Protein AF-A0A670Z6Z6-F1 (afdb_monomer)

pLDDT: mean 81.92, std 23.36, range [24.39, 98.94]

InterPro domains:
  IPR001094 Flavodoxin-like [PR00369] (317-330)
  IPR001094 Flavodoxin-like [PR00369] (364-375)
  IPR004030 Nitric oxide synthase, N-terminal [PF02898] (1-270)
  IPR008254 Flavodoxin/nitric oxide synthase [PF00258] (318-383)
  IPR008254 Flavodoxin/nitric oxide synthase [PS50902] (316-432)
  IPR029039 Flavoprotein-like superfamily [G3DSA:3.40.50.360] (289-385)
  IPR029039 Flavoprotein-like superfamily [SSF52218] (313-381)
  IPR036119 Nitric oxide synthase, N-terminal domain superfamily [SSF56512] (1-271)
  IPR044940 Nitric oxide synthase, domain 2 superfamily [G3DSA:3.90.440.10] (1-107)
  IPR044944 Nitric oxide synthase, domain 3 superfamily [G3DSA:3.90.1230.10] (108-135)
  IPR044944 Nitric oxide synthase, domain 3 superfamily [G3DSA:3.90.1230.10] (136-212)
  IPR050607 Nitric Oxide Synthase (NOS) [PTHR43410] (1-381)

Mean predicted aligned error: 15.7 Å

Organism: Pseudonaja textilis (NCBI:txid8673)

Sequence (432 aa):
MFEHLCRHLEYATNGGNIRSTITVFPHRTDGKHDFRIWNNQLIQYAGYQMPDGTIVGDPANVVFTQLCIQLGWRAKYGCFDVLPLVLQADGQDPELFDLPPELVLEVSMEHPTYEWFKDLNLKWYALPAVSNMLLEVGGLEFTACPFNGWYMGTEIGVRDFCDARRYNILQEVGRRMGLETNKLSSLWKDKAVIEVNVAVLHSFQKQSITIMDHHSAAESFMKYMQNEYRIRGGCPADWVWLVPPISGSITPLFHQEMLNYIISPFYYYQVISRISYGTNLTIYSWIWIKENVPLCRAVFFASSLMRRAMAVRIKATVLYATETGKSETLARKLGDMFNCAFSTKVTCMGDYNLRDLDKETLLLVVTSTFGNGDAPSNGKVILLMHFNGFSGDQWLIISWQWTISRDNLLGDQWTSLYSWLVTMRRDGPAVC

Foldseek 3Di:
DVVVVLVVLCVQPVQQAGDKDKDFDDWDDPVQFAKAWLDQFQWAFAWDQDPVRDIAAWLVHHVVNVVQVLLPDDDPRHNGHTAWIFIDGGNDHTATHRDDVVSFAKFQWDFPPQRCPSVVRDMDTFKTKGFQWWWDAPNIIGRGMIITDTEALLCCLPVQCCPPNHVNCQLVQLVSVVHPSVDVVSVSSVVSSVRSSNRSVCRSVVSSHDYHYLQRVLVVVVVVQVVCCVPPNGDADDLVVSQRPPPRVVHPSNVDDHHHDDDPRDIGGDDNVVVVSDPPPDPVSSVVSVPCPVVSVVVVVVVVVVVVVQVPFAEEEEEEADDPCPQVVVSVVVQVVCVVGHNYHYYYQLPDDPVCVVVHPWYWYGFFADDPRHGHPSCNVVVVVVVPDDPDPFKDADFDDDDDDDDDDDDDDDDDGDTGTDITGDDDDDDD

Solvent-accessible surface area (backbone atoms only — not comparable to full-atom values): 24883 Å² total; per-residue (Å²): 112,68,70,62,50,53,52,47,40,49,60,22,37,47,91,31,58,51,37,69,47,71,51,78,50,67,57,51,76,85,78,60,47,38,31,36,39,68,39,63,33,71,66,46,47,27,12,42,80,43,97,88,73,48,71,46,27,28,56,80,26,28,72,60,33,52,49,42,42,69,74,64,48,82,82,83,89,46,65,74,37,73,45,58,44,40,40,24,56,65,42,45,82,66,46,83,41,78,70,61,69,92,58,59,57,66,41,66,37,36,36,97,82,44,76,72,45,42,78,68,70,46,64,46,70,56,60,51,27,48,18,42,39,26,41,37,52,95,90,45,42,19,48,19,40,33,34,33,48,59,41,45,35,55,55,50,23,42,48,46,35,42,29,82,68,33,55,40,45,47,67,61,51,16,51,77,70,71,42,60,78,88,42,76,93,70,44,30,65,63,56,30,45,50,54,43,32,51,14,45,49,48,25,32,55,76,69,59,28,54,69,38,53,63,60,62,51,34,55,51,48,53,56,49,45,56,47,33,36,73,75,72,72,52,57,68,35,56,60,86,75,66,36,50,98,63,70,33,81,83,29,69,50,58,80,53,88,65,54,69,64,88,64,86,65,40,80,39,85,58,80,61,56,73,71,76,66,48,97,68,83,47,78,66,59,64,59,57,54,70,74,45,59,66,54,57,54,50,52,49,52,50,50,53,51,49,50,57,55,55,73,72,35,58,51,30,38,35,35,21,16,42,83,83,51,60,24,46,56,50,36,51,54,50,35,61,62,42,47,77,73,28,45,54,45,72,43,51,41,68,80,54,65,75,85,51,58,86,73,56,70,32,52,40,49,27,44,41,56,45,92,97,64,42,68,15,83,43,24,39,73,66,55,60,57,62,77,76,69,75,95,63,100,62,63,59,81,57,83,69,86,78,82,87,86,80,94,75,91,88,81,98,75,92,78,86,72,73,60,64,52,51,54,45,59,80,84,79,85,89,79,132

Secondary structure (DSSP, 8-state):
-HHHHHHHHHHHHGGGS---EE-PPPPPSSSSS--EE-SSBSS-B-EEE-TTS-EEE-GGGHHHHHHHHHTT------TTPBPPEEEE-TTPPPEEEPPPGGG--EEE---SS-GGGGGG--EEES--EE-SEEEEETTEEES---EE--EEHHIIIIIIHHSTTTT-THHHHHHHTT--TT-GGG-HHHHHHHHHHHHHHHHHHHTT--EE-HHHHHHHHHHHHHHHHHHHS--B--HHHHS-SSSGGGSGGGGS--B----SSEEEE---HHHHT-S---HHHHHHHHHHHHHHHHHHHHHHHHHHHHHTSPEEEEEEE-SSSHHHHHHHHHHHHHTTTSEEEEEEGGG--GGGGGG-SEEEEEE--BTTTBPPGGGHHHHHHHHSS---TTEEE------------S----------B-EEE--SPPP-

Structure (mmCIF, N/CA/C/O backbone):
data_AF-A0A670Z6Z6-F1
#
_entry.id   AF-A0A670Z6Z6-F1
#
loop_
_atom_site.group_PDB
_atom_site.id
_atom_site.type_symbol
_atom_site.label_atom_id
_atom_site.label_alt_id
_atom_site.label_comp_id
_atom_site.label_asym_id
_atom_site.label_entity_id
_atom_site.label_seq_id
_atom_site.pdbx_PDB_ins_code
_atom_site.Cartn_x
_atom_site.Cartn_y
_atom_site.Cartn_z
_atom_site.occupancy
_atom_site.B_iso_or_equiv
_atom_site.auth_seq_id
_atom_site.auth_comp_id
_atom_site.auth_asym_id
_atom_site.auth_atom_id
_atom_site.pdbx_PDB_model_num
ATOM 1 N N . MET A 1 1 ? 3.214 4.318 -21.116 1.00 96.88 1 MET A N 1
ATOM 2 C CA . MET A 1 1 ? 3.313 3.871 -19.701 1.00 96.88 1 MET A CA 1
ATOM 3 C C . MET A 1 1 ? 1.959 3.507 -19.112 1.00 96.88 1 MET A C 1
ATOM 5 O O . MET A 1 1 ? 1.805 2.383 -18.653 1.00 96.88 1 MET A O 1
ATOM 9 N N . PHE A 1 2 ? 0.987 4.421 -19.147 1.00 97.88 2 PHE A N 1
ATOM 10 C CA . PHE A 1 2 ? -0.318 4.257 -18.505 1.00 97.88 2 PHE A CA 1
ATOM 11 C C . PHE A 1 2 ? -1.033 2.920 -18.802 1.00 97.88 2 PHE A C 1
ATOM 13 O O . PHE A 1 2 ? -1.452 2.223 -17.881 1.00 97.88 2 PHE A O 1
ATOM 20 N N . GLU A 1 3 ? -1.111 2.505 -20.068 1.00 96.81 3 GLU A N 1
ATOM 21 C CA . GLU A 1 3 ? -1.779 1.250 -20.453 1.00 96.81 3 GLU A CA 1
ATOM 22 C C . GLU A 1 3 ? -1.150 0.006 -19.805 1.00 96.81 3 GLU A C 1
ATOM 24 O O . GLU A 1 3 ? -1.861 -0.903 -19.369 1.00 96.81 3 GLU A O 1
ATOM 29 N N . HIS A 1 4 ? 0.182 -0.016 -19.682 1.00 98.50 4 HIS A N 1
ATOM 30 C CA . HIS A 1 4 ? 0.898 -1.092 -18.995 1.00 98.50 4 HIS A CA 1
ATOM 31 C C . HIS A 1 4 ? 0.588 -1.113 -17.497 1.00 98.50 4 HIS A C 1
ATOM 33 O O . HIS A 1 4 ? 0.505 -2.192 -16.916 1.00 98.50 4 HIS A O 1
ATOM 39 N N . LEU A 1 5 ? 0.375 0.054 -16.881 1.00 98.62 5 LEU A N 1
ATOM 40 C CA . LEU A 1 5 ? -0.027 0.156 -15.477 1.00 98.62 5 LEU A CA 1
ATOM 41 C C . LEU A 1 5 ? -1.467 -0.312 -15.273 1.00 98.62 5 LEU A C 1
ATOM 43 O O . LEU A 1 5 ? -1.725 -1.064 -14.344 1.00 98.62 5 LEU A O 1
ATOM 47 N N . CYS A 1 6 ? -2.389 0.014 -16.180 1.00 98.06 6 CYS A N 1
ATOM 48 C CA . CYS A 1 6 ? -3.737 -0.560 -16.140 1.00 98.06 6 CYS A CA 1
ATOM 49 C C . CYS A 1 6 ? -3.717 -2.086 -16.242 1.00 98.06 6 CYS A C 1
ATOM 51 O O . CYS A 1 6 ? -4.395 -2.765 -15.476 1.00 98.06 6 CYS A O 1
ATOM 53 N N . ARG A 1 7 ? -2.913 -2.636 -17.160 1.00 98.00 7 ARG A N 1
ATOM 54 C CA . ARG A 1 7 ? -2.744 -4.090 -17.285 1.00 98.00 7 ARG A CA 1
ATOM 55 C C . ARG A 1 7 ? -2.120 -4.700 -16.029 1.00 98.00 7 ARG A C 1
ATOM 57 O O . ARG A 1 7 ? -2.522 -5.791 -15.640 1.00 98.00 7 ARG A O 1
ATOM 64 N N . HIS A 1 8 ? -1.164 -4.009 -15.407 1.00 98.69 8 HIS A N 1
ATOM 65 C CA . HIS A 1 8 ? -0.586 -4.411 -14.126 1.00 98.69 8 HIS A CA 1
ATOM 66 C C . HIS A 1 8 ? -1.663 -4.481 -13.043 1.00 98.69 8 HIS A C 1
ATOM 68 O O . HIS A 1 8 ? -1.795 -5.520 -12.412 1.00 98.69 8 HIS A O 1
ATOM 74 N N . LEU A 1 9 ? -2.464 -3.425 -12.866 1.00 98.44 9 LEU A N 1
ATOM 75 C CA . LEU A 1 9 ? -3.527 -3.373 -11.857 1.00 98.44 9 LEU A CA 1
ATOM 76 C C . LEU A 1 9 ? -4.592 -4.450 -12.083 1.00 98.44 9 LEU A C 1
ATOM 78 O O . LEU A 1 9 ? -4.966 -5.146 -11.146 1.00 98.44 9 LEU A O 1
ATOM 82 N N . GLU A 1 10 ? -5.052 -4.634 -13.319 1.00 98.19 10 GLU A N 1
ATOM 83 C CA . GLU A 1 10 ? -6.032 -5.671 -13.663 1.00 98.19 10 GLU A CA 1
ATOM 84 C C . GLU A 1 10 ? -5.489 -7.079 -13.372 1.00 98.19 10 GLU A C 1
ATOM 86 O O . GLU A 1 10 ? -6.147 -7.900 -12.726 1.00 98.19 10 GLU A O 1
ATOM 91 N N . TYR A 1 11 ? -4.254 -7.350 -13.807 1.00 98.56 11 TYR A N 1
ATOM 92 C CA . TYR A 1 11 ? -3.601 -8.631 -13.575 1.00 98.56 11 TYR A CA 1
ATOM 93 C C . TYR A 1 11 ? -3.339 -8.866 -12.083 1.00 98.56 11 TYR A C 1
ATOM 95 O O . TYR A 1 11 ? -3.647 -9.940 -11.574 1.00 98.56 11 TYR A O 1
ATOM 103 N N . ALA A 1 12 ? -2.800 -7.888 -11.369 1.00 98.62 12 ALA A N 1
ATOM 104 C CA . ALA A 1 12 ? -2.432 -8.037 -9.971 1.00 98.62 12 ALA A CA 1
ATOM 105 C C . ALA A 1 12 ? -3.664 -8.151 -9.063 1.00 98.62 12 ALA A C 1
ATOM 107 O O . ALA A 1 12 ? -3.668 -8.988 -8.166 1.00 98.62 12 ALA A O 1
ATOM 108 N N . THR A 1 13 ? -4.727 -7.383 -9.329 1.00 98.38 13 THR A N 1
ATOM 109 C CA . THR A 1 13 ? -5.966 -7.402 -8.534 1.00 98.38 13 THR A CA 1
ATOM 110 C C . THR A 1 13 ? -6.728 -8.718 -8.678 1.00 98.38 13 THR A C 1
ATOM 112 O O . THR A 1 13 ? -7.215 -9.236 -7.680 1.00 98.38 13 THR A O 1
ATOM 115 N N . ASN A 1 14 ? -6.842 -9.273 -9.895 1.00 97.88 14 ASN A N 1
ATOM 116 C CA . ASN A 1 14 ? -7.373 -10.626 -10.145 1.00 97.88 14 ASN A CA 1
ATOM 117 C C . ASN A 1 14 ? -8.662 -10.972 -9.356 1.00 97.88 14 ASN A C 1
ATOM 119 O O . ASN A 1 14 ? -8.765 -12.023 -8.721 1.00 97.88 14 ASN A O 1
ATOM 123 N N . GLY A 1 15 ? -9.632 -10.051 -9.346 1.00 93.31 15 GLY A N 1
ATOM 124 C CA . GLY A 1 15 ? -10.909 -10.238 -8.646 1.00 93.31 15 GLY A CA 1
ATOM 125 C C . GLY A 1 15 ? -10.805 -10.379 -7.120 1.00 93.31 15 GLY A C 1
ATOM 126 O O . GLY A 1 15 ? -11.700 -10.959 -6.521 1.00 93.31 15 GLY A O 1
ATOM 127 N N . GLY A 1 16 ? -9.723 -9.898 -6.501 1.00 95.88 16 GLY A N 1
ATOM 128 C CA . GLY A 1 16 ? -9.458 -10.008 -5.062 1.00 95.88 16 GLY A CA 1
ATOM 129 C C . GLY A 1 16 ? -8.429 -11.081 -4.700 1.00 95.88 16 GLY A C 1
ATOM 130 O O . GLY A 1 16 ? -7.808 -10.986 -3.644 1.00 95.88 16 GLY A O 1
ATOM 131 N N . ASN A 1 17 ? -8.168 -12.049 -5.588 1.00 98.12 17 ASN A N 1
ATOM 132 C CA . ASN A 1 17 ? -7.113 -13.047 -5.400 1.00 98.12 17 ASN A CA 1
ATOM 133 C C . ASN A 1 17 ? -5.758 -12.493 -5.865 1.00 98.12 17 ASN A C 1
ATOM 135 O O . ASN A 1 17 ? -5.274 -12.824 -6.955 1.00 98.12 17 ASN A O 1
ATOM 139 N N . ILE A 1 18 ? -5.197 -11.603 -5.047 1.00 98.44 18 ILE A N 1
ATOM 140 C CA . ILE A 1 18 ? -4.059 -10.749 -5.391 1.00 98.44 18 ILE A CA 1
ATOM 141 C C . ILE A 1 18 ? -2.839 -11.560 -5.855 1.00 98.44 18 ILE A C 1
ATOM 143 O O . ILE A 1 18 ? -2.448 -12.545 -5.229 1.00 98.44 18 ILE A O 1
ATOM 147 N N . ARG A 1 19 ? -2.199 -11.105 -6.938 1.00 98.50 19 ARG A N 1
ATOM 148 C CA . ARG A 1 19 ? -0.977 -11.689 -7.511 1.00 98.50 19 ARG A CA 1
ATOM 149 C C . ARG A 1 19 ? 0.177 -10.701 -7.457 1.00 98.50 19 ARG A C 1
ATOM 151 O O . ARG A 1 19 ? 0.061 -9.596 -7.986 1.00 98.50 19 ARG A O 1
ATOM 158 N N . SER A 1 20 ? 1.308 -11.118 -6.894 1.00 98.69 20 SER A N 1
ATOM 159 C CA . SER A 1 20 ? 2.534 -10.319 -6.924 1.00 98.69 20 SER A CA 1
ATOM 160 C C . SER A 1 20 ? 3.031 -10.146 -8.358 1.00 98.69 20 SER A C 1
ATOM 162 O O . SER A 1 20 ? 3.185 -11.127 -9.090 1.00 98.69 20 SER A O 1
ATOM 164 N N . THR A 1 21 ? 3.258 -8.900 -8.766 1.00 98.69 21 THR A N 1
ATOM 165 C CA . THR A 1 21 ? 3.608 -8.530 -10.144 1.00 98.69 21 THR A CA 1
ATOM 166 C C . THR A 1 21 ? 4.595 -7.370 -10.131 1.00 98.69 21 THR A C 1
ATOM 168 O O . THR A 1 21 ? 4.569 -6.537 -9.232 1.00 98.69 21 THR A O 1
ATOM 171 N N . ILE A 1 22 ? 5.449 -7.287 -11.149 1.00 98.88 22 ILE A N 1
ATOM 172 C CA . ILE A 1 22 ? 6.290 -6.122 -11.433 1.00 98.88 22 ILE A CA 1
ATOM 173 C C . ILE A 1 22 ? 6.154 -5.744 -12.909 1.00 98.88 22 ILE A C 1
ATOM 175 O O . ILE A 1 22 ? 6.108 -6.618 -13.776 1.00 98.88 22 ILE A O 1
ATOM 179 N N . THR A 1 23 ? 6.096 -4.445 -13.199 1.00 98.88 23 THR A N 1
ATOM 180 C CA . THR A 1 23 ? 6.213 -3.906 -14.562 1.00 98.88 23 THR A CA 1
ATOM 181 C C . THR A 1 23 ? 7.505 -3.113 -14.655 1.00 98.88 23 THR A C 1
ATOM 183 O O . THR A 1 23 ? 7.644 -2.104 -13.977 1.00 98.88 23 THR A O 1
ATOM 186 N N . VAL A 1 24 ? 8.442 -3.544 -15.497 1.00 98.81 24 VAL A N 1
ATOM 187 C CA . VAL A 1 24 ? 9.745 -2.883 -15.666 1.00 98.81 24 VAL A CA 1
ATOM 188 C C . VAL A 1 24 ? 9.719 -2.025 -16.935 1.00 98.81 24 VAL A C 1
ATOM 190 O O . VAL A 1 24 ? 9.519 -2.553 -18.030 1.00 98.81 24 VAL A O 1
ATOM 193 N N . PHE A 1 25 ? 9.874 -0.706 -16.793 1.00 98.69 25 PHE A N 1
ATOM 194 C CA . PHE A 1 25 ? 10.015 0.236 -17.916 1.00 98.69 25 PHE A CA 1
ATOM 195 C C . PHE A 1 25 ? 11.481 0.322 -18.388 1.00 98.69 25 PHE A C 1
ATOM 197 O O . PHE A 1 25 ? 12.333 -0.310 -17.769 1.00 98.69 25 PHE A O 1
ATOM 204 N N . PRO A 1 26 ? 11.810 1.034 -19.488 1.00 98.50 26 PRO A N 1
ATOM 205 C CA . PRO A 1 26 ? 13.189 1.143 -19.968 1.00 98.50 26 PRO A CA 1
ATOM 206 C C . PRO A 1 26 ? 14.188 1.585 -18.886 1.00 98.50 26 PRO A C 1
ATOM 208 O O . PRO A 1 26 ? 13.865 2.402 -18.023 1.00 98.50 26 PRO A O 1
ATOM 211 N N . HIS A 1 27 ? 15.399 1.025 -18.942 1.00 97.88 27 HIS A N 1
ATOM 212 C CA . HIS A 1 27 ? 16.496 1.402 -18.052 1.00 97.88 27 HIS A CA 1
ATOM 213 C C . HIS A 1 27 ? 17.002 2.815 -18.366 1.00 97.88 27 HIS A C 1
ATOM 215 O O . HIS A 1 27 ? 16.872 3.304 -19.491 1.00 97.88 27 HIS A O 1
ATOM 221 N N . ARG A 1 28 ? 17.605 3.458 -17.369 1.00 97.75 28 ARG A N 1
ATOM 222 C CA . ARG A 1 28 ? 18.276 4.749 -17.494 1.00 97.75 28 ARG A CA 1
ATOM 223 C C . ARG A 1 28 ? 19.417 4.665 -18.501 1.00 97.75 28 ARG A C 1
ATOM 225 O O . ARG A 1 28 ? 20.210 3.728 -18.479 1.00 97.75 28 ARG A O 1
ATOM 232 N N . THR A 1 29 ? 19.532 5.702 -19.322 1.00 96.75 29 THR A N 1
ATOM 233 C CA . THR A 1 29 ? 20.622 5.881 -20.285 1.00 96.75 29 THR A CA 1
ATOM 234 C C . THR A 1 29 ? 21.599 6.960 -19.809 1.00 96.75 29 THR A C 1
ATOM 236 O O . THR A 1 29 ? 22.576 6.663 -19.132 1.00 96.75 29 THR A O 1
ATOM 239 N N . ASP A 1 30 ? 21.329 8.227 -20.106 1.00 93.94 30 ASP A N 1
ATOM 240 C CA . ASP A 1 30 ? 22.185 9.383 -19.802 1.00 93.94 30 ASP A CA 1
ATOM 241 C C . ASP A 1 30 ? 21.721 10.186 -18.570 1.00 93.94 30 ASP A C 1
ATOM 243 O O . ASP A 1 30 ? 22.226 11.277 -18.298 1.00 93.94 30 ASP A O 1
ATOM 247 N N . GLY A 1 31 ? 20.720 9.669 -17.849 1.00 90.12 31 GLY A N 1
ATOM 248 C CA . GLY A 1 31 ? 20.080 10.326 -16.707 1.00 90.12 31 GLY A CA 1
ATOM 249 C C . GLY A 1 31 ? 19.137 11.477 -17.072 1.00 90.12 31 GLY A C 1
ATOM 250 O O . GLY A 1 31 ? 18.564 12.089 -16.172 1.00 90.12 31 GLY A O 1
ATOM 251 N N . LYS A 1 32 ? 18.956 11.780 -18.364 1.00 90.25 32 LYS A N 1
ATOM 252 C CA . LYS A 1 32 ? 18.019 12.805 -18.851 1.00 90.25 32 LYS A CA 1
ATOM 253 C C . LYS A 1 32 ? 16.741 12.202 -19.410 1.00 90.25 32 LYS A C 1
ATOM 255 O O . LYS A 1 32 ? 15.717 12.861 -19.348 1.00 90.25 32 LYS A O 1
ATOM 260 N N . HIS A 1 33 ? 16.795 10.960 -19.885 1.00 94.31 33 HIS A N 1
ATOM 261 C CA . HIS A 1 33 ? 15.690 10.250 -20.539 1.00 94.31 33 HIS A CA 1
ATOM 262 C C . HIS A 1 33 ? 15.009 9.224 -19.614 1.00 94.31 33 HIS A C 1
ATOM 264 O O . HIS A 1 33 ? 14.585 8.148 -20.031 1.00 94.31 33 HIS A O 1
ATOM 270 N N . ASP A 1 34 ? 14.941 9.530 -18.317 1.00 95.94 34 ASP A N 1
ATOM 271 C CA . ASP A 1 34 ? 14.370 8.618 -17.328 1.00 95.94 34 ASP A CA 1
ATOM 272 C C . ASP A 1 34 ? 12.864 8.399 -17.549 1.00 95.94 34 ASP A C 1
ATOM 274 O O . ASP A 1 34 ? 12.099 9.331 -17.814 1.00 95.94 34 ASP A O 1
ATOM 278 N N . PHE A 1 35 ? 12.424 7.160 -17.326 1.00 97.69 35 PHE A N 1
ATOM 279 C CA . PHE A 1 35 ? 11.021 6.827 -17.104 1.00 97.69 35 PHE A CA 1
ATOM 280 C C . PHE A 1 35 ? 10.749 6.873 -15.600 1.00 97.69 35 PHE A C 1
ATOM 282 O O . PHE A 1 35 ? 11.435 6.208 -14.829 1.00 97.69 35 PHE A O 1
ATOM 289 N N . ARG A 1 36 ? 9.751 7.640 -15.150 1.00 97.12 36 ARG A N 1
ATOM 290 C CA . ARG A 1 36 ? 9.421 7.788 -13.721 1.00 97.12 36 ARG A CA 1
ATOM 291 C C . ARG A 1 36 ? 7.916 7.758 -13.495 1.00 97.12 36 ARG A C 1
ATOM 293 O O . ARG A 1 36 ? 7.140 8.327 -1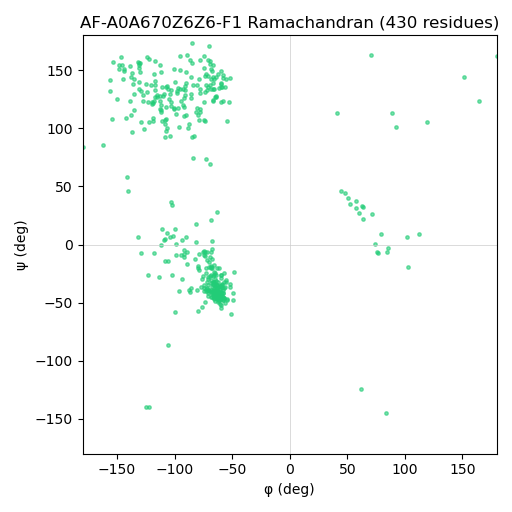4.257 1.00 97.12 36 ARG A O 1
ATOM 300 N N . ILE A 1 37 ? 7.515 7.155 -12.383 1.00 97.75 37 ILE A N 1
ATOM 301 C CA . ILE A 1 37 ? 6.178 7.315 -11.808 1.00 97.75 37 ILE A CA 1
ATOM 302 C C . ILE A 1 37 ? 6.365 8.180 -10.570 1.00 97.75 37 ILE A C 1
ATOM 304 O O . ILE A 1 37 ? 7.135 7.823 -9.681 1.00 97.75 37 ILE A O 1
ATOM 308 N N . TRP A 1 38 ? 5.744 9.357 -10.543 1.00 97.12 38 TRP A N 1
ATOM 309 C CA . TRP A 1 38 ? 5.976 10.307 -9.451 1.00 97.12 38 TRP A CA 1
ATOM 310 C C . TRP A 1 38 ? 5.180 9.950 -8.193 1.00 97.12 38 TRP A C 1
ATOM 312 O O . TRP A 1 38 ? 5.539 10.386 -7.101 1.00 97.12 38 TRP A O 1
ATOM 322 N N . ASN A 1 39 ? 4.116 9.158 -8.336 1.00 97.25 39 ASN A N 1
ATOM 323 C CA . ASN A 1 39 ? 3.363 8.605 -7.219 1.00 97.25 39 ASN A CA 1
ATOM 324 C C . ASN A 1 39 ? 4.242 7.655 -6.394 1.00 97.25 39 ASN A C 1
ATOM 326 O O . ASN A 1 39 ? 5.033 6.886 -6.948 1.00 97.25 39 ASN A O 1
ATOM 330 N N . ASN A 1 40 ? 4.049 7.648 -5.074 1.00 96.31 40 ASN A N 1
ATOM 331 C CA . ASN A 1 40 ? 4.741 6.705 -4.193 1.00 96.31 40 ASN A CA 1
ATOM 332 C C . ASN A 1 40 ? 4.188 5.281 -4.341 1.00 96.31 40 ASN A C 1
ATOM 334 O O . ASN A 1 40 ? 4.952 4.315 -4.328 1.00 96.31 40 ASN A O 1
ATOM 338 N N . GLN A 1 41 ? 2.872 5.168 -4.516 1.00 98.19 41 GLN A N 1
ATOM 339 C CA . GLN A 1 41 ? 2.189 3.925 -4.864 1.00 98.19 41 GLN A CA 1
ATOM 340 C C . GLN A 1 41 ? 1.247 4.165 -6.049 1.00 98.19 41 GLN A C 1
ATOM 342 O O . GLN A 1 41 ? 0.796 5.293 -6.258 1.00 98.19 41 GLN A O 1
ATOM 347 N N . LEU A 1 42 ? 0.914 3.117 -6.808 1.00 98.56 42 LEU A N 1
ATOM 348 C CA . LEU A 1 42 ? 0.001 3.239 -7.952 1.00 98.56 42 LEU A CA 1
ATOM 349 C C . LEU A 1 42 ? -1.408 3.672 -7.534 1.00 98.56 42 LEU A C 1
ATOM 351 O O . LEU A 1 42 ? -2.050 4.412 -8.270 1.00 98.56 42 LEU A O 1
ATOM 355 N N . ILE A 1 43 ? -1.880 3.226 -6.368 1.00 98.69 43 ILE A N 1
ATOM 356 C CA . ILE A 1 43 ? -3.169 3.625 -5.799 1.00 98.69 43 ILE A CA 1
ATOM 357 C C . ILE A 1 43 ? -2.887 4.281 -4.453 1.00 98.69 43 ILE A C 1
ATOM 359 O O . ILE A 1 43 ? -2.258 3.676 -3.593 1.00 98.69 43 ILE A O 1
ATOM 363 N N . GLN A 1 44 ? -3.321 5.530 -4.288 1.00 97.06 44 GLN A N 1
ATOM 364 C CA . GLN A 1 44 ? -3.243 6.280 -3.033 1.00 97.06 44 GLN A CA 1
ATOM 365 C C . GLN A 1 44 ? -4.428 7.235 -2.945 1.00 97.06 44 GLN A C 1
ATOM 367 O O . GLN A 1 44 ? -4.915 7.719 -3.971 1.00 97.06 44 GLN A O 1
ATOM 372 N N . TYR A 1 45 ? -4.860 7.541 -1.724 1.00 98.81 45 TYR A N 1
ATOM 373 C CA . TYR A 1 45 ? -5.872 8.565 -1.494 1.00 98.81 45 TYR A CA 1
ATOM 374 C C . TYR A 1 45 ? -5.254 9.955 -1.389 1.00 98.81 45 TYR A C 1
ATOM 376 O O . TYR A 1 45 ? -4.161 10.136 -0.852 1.00 98.81 45 TYR A O 1
ATOM 384 N N . ALA A 1 46 ? -5.965 10.945 -1.906 1.00 98.62 46 ALA A N 1
ATOM 385 C CA . ALA A 1 46 ? -5.594 12.343 -1.835 1.00 98.62 46 ALA A CA 1
ATOM 386 C C . ALA A 1 46 ? -5.706 12.891 -0.404 1.00 98.62 46 ALA A C 1
ATOM 388 O O . ALA A 1 46 ? -6.446 12.367 0.429 1.00 98.62 46 ALA A O 1
ATOM 389 N N . GLY A 1 47 ? -4.982 13.978 -0.146 1.00 98.38 47 GLY A N 1
ATOM 390 C CA . GLY A 1 47 ? -5.054 14.759 1.083 1.00 98.38 47 GLY A CA 1
ATOM 391 C C . GLY A 1 47 ? -5.233 16.236 0.769 1.00 98.38 47 GLY A C 1
ATOM 392 O O . GLY A 1 47 ? -4.507 16.793 -0.055 1.00 98.38 47 GLY A O 1
ATOM 393 N N . TYR A 1 48 ? -6.176 16.887 1.436 1.00 98.19 48 TYR A N 1
ATOM 394 C CA . TYR A 1 48 ? -6.546 18.274 1.186 1.00 98.19 48 TYR A CA 1
ATOM 395 C C . TYR A 1 48 ? -6.398 19.088 2.460 1.00 98.19 48 TYR A C 1
ATOM 397 O O . TYR A 1 48 ? -7.038 18.788 3.464 1.00 98.19 48 TYR A O 1
ATOM 405 N N . GLN A 1 49 ? -5.584 20.139 2.412 1.00 96.31 49 GLN A N 1
ATOM 406 C CA . GLN A 1 49 ? -5.594 21.157 3.453 1.00 96.31 49 GLN A CA 1
ATOM 407 C C . GLN A 1 49 ? -6.759 22.116 3.190 1.00 96.31 49 GLN A C 1
ATOM 409 O O . GLN A 1 49 ? -6.810 22.770 2.146 1.00 96.31 49 GLN A O 1
ATOM 414 N N . MET A 1 50 ? -7.699 22.172 4.125 1.00 95.19 50 MET A N 1
ATOM 415 C CA . MET A 1 50 ? -8.913 22.972 4.015 1.00 95.19 50 MET A CA 1
ATOM 416 C C . MET A 1 50 ? -8.681 24.412 4.503 1.00 95.19 50 MET A C 1
ATOM 418 O O . MET A 1 50 ? -7.748 24.662 5.274 1.00 95.19 50 MET A O 1
ATOM 422 N N . PRO A 1 51 ? -9.524 25.382 4.093 1.00 93.88 51 PRO A N 1
ATOM 423 C CA . PRO A 1 51 ? -9.378 26.781 4.506 1.00 93.88 51 PRO A CA 1
ATOM 424 C C . PRO A 1 51 ? -9.447 27.017 6.022 1.00 93.88 51 PRO A C 1
ATOM 426 O O . PRO A 1 51 ? -8.876 27.986 6.512 1.00 93.88 51 PRO A O 1
ATOM 429 N N . ASP A 1 52 ? -10.128 26.142 6.763 1.00 94.31 52 ASP A N 1
ATOM 430 C CA . ASP A 1 52 ? -10.245 26.190 8.227 1.00 94.31 52 ASP A CA 1
ATOM 431 C C . ASP A 1 52 ? -9.032 25.581 8.963 1.00 94.31 52 ASP A C 1
ATOM 433 O O . ASP A 1 52 ? -9.005 25.534 10.192 1.00 94.31 52 ASP A O 1
ATOM 437 N N . GLY A 1 53 ? -8.019 25.125 8.220 1.00 93.25 53 GLY A N 1
ATOM 438 C CA . GLY A 1 53 ? -6.811 24.497 8.752 1.00 93.25 53 GLY A CA 1
ATOM 439 C C . GLY A 1 53 ? -6.941 22.995 9.011 1.00 93.25 53 GLY A C 1
ATOM 440 O O . GLY A 1 53 ? -5.945 22.367 9.375 1.00 93.25 53 GLY A O 1
ATOM 441 N N . THR A 1 54 ? -8.120 22.402 8.805 1.00 94.75 54 THR A N 1
ATOM 442 C CA . THR A 1 54 ? -8.300 20.948 8.890 1.00 94.75 54 THR A CA 1
ATOM 443 C C . THR A 1 54 ? -7.711 20.240 7.669 1.00 94.75 54 THR A C 1
ATOM 445 O O . THR A 1 54 ? -7.440 20.852 6.632 1.00 94.75 54 THR A O 1
ATOM 448 N N . ILE A 1 55 ? -7.484 18.932 7.796 1.00 97.00 55 ILE A N 1
ATOM 449 C CA . ILE A 1 55 ? -7.058 18.081 6.684 1.00 97.00 55 ILE A CA 1
ATOM 450 C C . ILE A 1 55 ? -8.156 17.058 6.406 1.00 97.00 55 ILE A C 1
ATOM 452 O O . ILE A 1 55 ? -8.594 16.357 7.317 1.00 97.00 55 ILE A O 1
ATOM 456 N N . VAL A 1 56 ? -8.574 16.969 5.144 1.00 97.75 56 VAL A N 1
ATOM 457 C CA . VAL A 1 56 ? -9.515 15.961 4.638 1.00 97.75 56 VAL A CA 1
ATOM 458 C C . VAL A 1 56 ? -8.750 14.949 3.791 1.00 97.75 56 VAL A C 1
ATOM 460 O O . VAL A 1 56 ? -7.923 15.334 2.966 1.00 97.75 56 VAL A O 1
ATOM 463 N N . GLY A 1 57 ? -9.037 13.660 3.967 1.00 98.19 57 GLY A N 1
ATOM 464 C CA . GLY A 1 57 ? -8.329 12.578 3.278 1.00 98.19 57 GLY A CA 1
ATOM 465 C C . GLY A 1 57 ? -7.032 12.183 3.979 1.00 98.19 57 GLY A C 1
ATOM 466 O O . GLY A 1 57 ? -6.976 12.204 5.206 1.00 98.19 57 GLY A O 1
ATOM 467 N N . ASP A 1 58 ? -6.007 11.803 3.217 1.00 98.38 58 ASP A N 1
ATOM 468 C CA . ASP A 1 58 ? -4.735 11.307 3.752 1.00 98.38 58 ASP A CA 1
ATOM 469 C C . ASP A 1 58 ? -3.700 12.440 3.940 1.00 98.38 58 ASP A C 1
ATOM 471 O O . ASP A 1 58 ? -3.150 12.942 2.949 1.00 98.38 58 ASP A O 1
ATOM 475 N N . PRO A 1 59 ? -3.348 12.828 5.184 1.00 97.75 59 PRO A N 1
ATOM 476 C CA . PRO A 1 59 ? -2.386 13.902 5.430 1.00 97.75 59 PRO A CA 1
ATOM 477 C C . PRO A 1 59 ? -0.995 13.659 4.836 1.00 97.75 59 PRO A C 1
ATOM 479 O O . PRO A 1 59 ? -0.301 14.626 4.510 1.00 97.75 59 PRO A O 1
ATOM 482 N N . ALA A 1 60 ? -0.583 12.401 4.645 1.00 96.00 60 ALA A N 1
ATOM 483 C CA . ALA A 1 60 ? 0.713 12.092 4.038 1.00 96.00 60 ALA A CA 1
ATOM 484 C C . ALA A 1 60 ? 0.806 12.561 2.579 1.00 96.00 60 ALA A C 1
ATOM 486 O O . ALA A 1 60 ? 1.901 12.839 2.086 1.00 96.00 60 ALA A O 1
ATOM 487 N N . ASN A 1 61 ? -0.335 12.701 1.901 1.00 97.44 61 ASN A N 1
ATOM 488 C CA . ASN A 1 61 ? -0.392 12.988 0.474 1.00 97.44 61 ASN A CA 1
ATOM 489 C C . ASN A 1 61 ? -0.748 14.444 0.161 1.00 97.44 61 ASN A C 1
ATOM 491 O O . ASN A 1 61 ? -0.879 14.775 -1.015 1.00 97.44 61 ASN A O 1
ATOM 495 N N . VAL A 1 62 ? -0.852 15.341 1.150 1.00 97.06 62 VAL A N 1
ATOM 496 C CA . VAL A 1 62 ? -1.224 16.758 0.934 1.00 97.06 62 VAL A CA 1
ATOM 497 C C . VAL A 1 62 ? -0.319 17.444 -0.091 1.00 97.06 62 VAL A C 1
ATOM 499 O O . VAL A 1 62 ? -0.796 18.057 -1.045 1.00 97.06 62 VAL A O 1
ATOM 502 N N . VAL A 1 63 ? 1.001 17.287 0.050 1.00 94.69 63 VAL A N 1
ATOM 503 C CA . VAL A 1 63 ? 1.976 17.924 -0.851 1.00 94.69 63 VAL A CA 1
ATOM 504 C C . VAL A 1 63 ? 1.844 17.401 -2.284 1.00 94.69 63 VAL A C 1
ATOM 506 O O . VAL A 1 63 ? 1.885 18.181 -3.237 1.00 94.69 63 VAL A O 1
ATOM 509 N N . PHE A 1 64 ? 1.672 16.088 -2.449 1.00 96.12 64 PHE A N 1
ATOM 510 C CA . PHE A 1 64 ? 1.543 15.464 -3.766 1.00 96.12 64 PHE A CA 1
ATOM 511 C C . PHE A 1 64 ? 0.173 15.736 -4.404 1.00 96.12 64 PHE A C 1
ATOM 513 O O . PHE A 1 64 ? 0.075 15.980 -5.604 1.00 96.12 64 PHE A O 1
ATOM 520 N N . THR A 1 65 ? -0.882 15.796 -3.597 1.00 97.69 65 THR A N 1
ATOM 521 C CA . THR A 1 65 ? -2.229 16.175 -4.033 1.00 97.69 65 THR A CA 1
ATOM 522 C C . THR A 1 65 ? -2.235 17.601 -4.570 1.00 97.69 65 THR A C 1
ATOM 524 O O . THR A 1 65 ? -2.751 17.850 -5.659 1.00 97.69 65 THR A O 1
ATOM 527 N N . GLN A 1 66 ? -1.594 18.534 -3.862 1.00 94.56 66 GLN A N 1
ATOM 528 C CA . GLN A 1 66 ? -1.469 19.917 -4.316 1.00 94.56 66 GLN A CA 1
ATOM 529 C C . GLN A 1 66 ? -0.703 20.023 -5.641 1.00 94.56 66 GLN A C 1
ATOM 531 O O . GLN A 1 66 ? -1.065 20.839 -6.489 1.00 94.56 66 GLN A O 1
ATOM 536 N N . LEU A 1 67 ? 0.321 19.186 -5.838 1.00 93.00 67 LEU A N 1
ATOM 537 C CA . LEU A 1 67 ? 1.028 19.075 -7.114 1.00 93.00 67 LEU A CA 1
ATOM 538 C C . LEU A 1 67 ? 0.103 18.567 -8.230 1.00 93.00 67 LEU A C 1
ATOM 540 O O . LEU A 1 67 ? 0.107 19.138 -9.314 1.00 93.00 67 LEU A O 1
ATOM 544 N N . CYS A 1 68 ? -0.720 17.549 -7.974 1.00 95.81 68 CYS A N 1
ATOM 545 C CA . CYS A 1 68 ? -1.689 17.063 -8.959 1.00 95.81 68 CYS A CA 1
ATOM 546 C C . CYS A 1 68 ? -2.688 18.164 -9.348 1.00 95.81 68 CYS A C 1
ATOM 548 O O . CYS A 1 68 ? -2.942 18.369 -10.532 1.00 95.81 68 CYS A O 1
ATOM 550 N N . ILE A 1 69 ? -3.214 18.912 -8.368 1.00 93.50 69 ILE A N 1
ATOM 551 C CA . ILE A 1 69 ? -4.131 20.044 -8.605 1.00 93.50 69 ILE A CA 1
ATOM 552 C C . ILE A 1 69 ? -3.455 21.121 -9.456 1.00 93.50 69 ILE A C 1
ATOM 554 O O . ILE A 1 69 ? -4.048 21.642 -10.398 1.00 93.50 69 ILE A O 1
ATOM 558 N N . GLN A 1 70 ? -2.199 21.433 -9.141 1.00 89.62 70 GLN A N 1
ATOM 559 C CA . GLN A 1 70 ? -1.366 22.344 -9.918 1.00 89.62 70 GLN A CA 1
ATOM 560 C C . GLN A 1 70 ? -1.221 21.863 -11.370 1.00 89.62 70 GLN A C 1
ATOM 562 O O . GLN A 1 70 ? -1.522 22.608 -12.294 1.00 89.62 70 GLN A O 1
ATOM 567 N N . LEU A 1 71 ? -0.909 20.590 -11.588 1.00 86.88 71 LEU A N 1
ATOM 568 C CA . LEU A 1 71 ? -0.839 19.995 -12.925 1.00 86.88 71 LEU A CA 1
ATOM 569 C C . LEU A 1 71 ? -2.206 19.901 -13.641 1.00 86.88 71 LEU A C 1
ATOM 571 O O . LEU A 1 71 ? -2.273 19.401 -14.755 1.00 86.88 71 LEU A O 1
ATOM 575 N N . GLY A 1 72 ? -3.300 20.392 -13.052 1.00 89.44 72 GLY A N 1
ATOM 576 C CA . GLY A 1 72 ? -4.613 20.473 -13.696 1.00 89.44 72 GLY A CA 1
ATOM 577 C C . GLY A 1 72 ? -5.596 19.380 -13.280 1.00 89.44 72 GLY A C 1
ATOM 578 O O . GLY A 1 72 ? -6.698 19.314 -13.831 1.00 89.44 72 GLY A O 1
ATOM 579 N N . TRP A 1 73 ? -5.252 18.543 -12.298 1.00 95.94 73 TRP A N 1
ATOM 580 C CA . TRP A 1 73 ? -6.196 17.579 -11.741 1.00 95.94 73 TRP A CA 1
ATOM 581 C C . TRP A 1 73 ? -7.341 18.283 -11.005 1.00 95.94 73 TRP A C 1
ATOM 583 O O . TRP A 1 73 ? -7.135 19.181 -10.185 1.00 95.94 73 TRP A O 1
ATOM 593 N N . ARG A 1 74 ? -8.576 17.844 -11.258 1.00 95.56 74 ARG A N 1
ATOM 594 C CA . ARG A 1 74 ? -9.762 18.384 -10.590 1.00 95.56 74 ARG A CA 1
ATOM 595 C C . ARG A 1 74 ? -10.027 17.621 -9.293 1.00 95.56 74 ARG A C 1
ATOM 597 O O . ARG A 1 74 ? -10.633 16.553 -9.318 1.00 95.56 74 ARG A O 1
ATOM 604 N N . ALA A 1 75 ? -9.616 18.208 -8.171 1.00 94.75 75 ALA A N 1
ATOM 605 C CA . ALA A 1 75 ? -9.908 17.689 -6.837 1.00 94.75 75 ALA A CA 1
ATOM 606 C C . ALA A 1 75 ? -11.420 17.554 -6.581 1.00 94.75 75 ALA A C 1
ATOM 608 O O . ALA A 1 75 ? -12.209 18.398 -7.020 1.00 94.75 75 ALA A O 1
ATOM 609 N N . LYS A 1 76 ? -11.809 16.501 -5.849 1.00 95.31 76 LYS A N 1
ATOM 610 C CA . LYS A 1 76 ? -13.204 16.256 -5.441 1.00 95.31 76 LYS A CA 1
ATOM 611 C C . LYS A 1 76 ? -13.440 16.556 -3.955 1.00 95.31 76 LYS A C 1
ATOM 613 O O . LYS A 1 76 ? -14.591 16.745 -3.576 1.00 95.31 76 LYS A O 1
ATOM 618 N N . TYR A 1 77 ? -12.369 16.698 -3.166 1.00 97.12 77 TYR A N 1
ATOM 619 C CA . TYR A 1 77 ? -12.395 17.059 -1.743 1.00 97.12 77 TYR A CA 1
ATOM 620 C C . TYR A 1 77 ? -13.105 16.024 -0.848 1.00 97.12 77 TYR A C 1
ATOM 622 O O . TYR A 1 77 ? -13.715 16.376 0.160 1.00 97.12 77 TYR A O 1
ATOM 630 N N . GLY A 1 78 ? -13.032 14.743 -1.212 1.00 97.38 78 GLY A N 1
ATOM 631 C CA . GLY A 1 78 ? -13.507 13.607 -0.424 1.00 97.38 78 GLY A CA 1
ATOM 632 C C . GLY A 1 78 ? -12.408 12.946 0.419 1.00 97.38 78 GLY A C 1
ATOM 633 O O . GLY A 1 78 ? -11.216 13.095 0.161 1.00 97.38 78 GLY A O 1
ATOM 634 N N . CYS A 1 79 ? -12.806 12.156 1.423 1.00 97.31 79 CYS A N 1
ATOM 635 C CA . CYS A 1 79 ? -11.871 11.469 2.332 1.00 97.31 79 CYS A CA 1
ATOM 636 C C . CYS A 1 79 ? -11.073 10.321 1.684 1.00 97.31 79 CYS A C 1
ATOM 638 O O . CYS A 1 79 ? -10.062 9.881 2.227 1.00 97.31 79 CYS A O 1
ATOM 640 N N . PHE A 1 80 ? -11.550 9.803 0.553 1.00 98.50 80 PHE A N 1
ATOM 641 C CA . PHE A 1 80 ? -10.986 8.634 -0.123 1.00 98.50 80 PHE A CA 1
ATOM 642 C C . PHE A 1 80 ? -10.995 8.838 -1.642 1.00 98.50 80 PHE A C 1
ATOM 644 O O . PHE A 1 80 ? -11.444 7.984 -2.410 1.00 98.50 80 PHE A O 1
ATOM 651 N N . ASP A 1 81 ? -10.551 10.017 -2.077 1.00 98.56 81 ASP A N 1
ATOM 652 C CA . ASP A 1 81 ? -10.378 10.323 -3.494 1.00 98.56 81 ASP A CA 1
ATOM 653 C C . ASP A 1 81 ? -9.092 9.678 -4.007 1.00 98.56 81 ASP A C 1
ATOM 655 O O . ASP A 1 81 ? -8.003 10.034 -3.568 1.00 98.56 81 ASP A O 1
ATOM 659 N N . VAL A 1 82 ? -9.203 8.741 -4.947 1.00 98.62 82 VAL A N 1
ATOM 660 C CA . VAL A 1 82 ? -8.034 8.129 -5.594 1.00 98.62 82 VAL A CA 1
ATOM 661 C C . VAL A 1 82 ? -7.286 9.186 -6.409 1.00 98.62 82 VAL A C 1
ATOM 663 O O . VAL A 1 82 ? -7.884 9.870 -7.246 1.00 98.62 82 VAL A O 1
ATOM 666 N N . LEU A 1 83 ? -5.984 9.317 -6.155 1.00 98.50 83 LEU A N 1
ATOM 667 C CA . LEU A 1 83 ? -5.092 10.217 -6.884 1.00 98.50 83 LEU A CA 1
ATOM 668 C C . LEU A 1 83 ? -4.899 9.770 -8.344 1.00 98.50 83 LEU A C 1
ATOM 670 O O . LEU A 1 83 ? -4.905 8.570 -8.627 1.00 98.50 83 LEU A O 1
ATOM 674 N N . PRO A 1 84 ? -4.670 10.711 -9.279 1.00 98.19 84 PRO A N 1
ATOM 675 C CA . PRO A 1 84 ? -4.264 10.374 -10.635 1.00 98.19 84 PRO A CA 1
ATOM 676 C C . PRO A 1 84 ? -2.819 9.860 -10.633 1.00 98.19 84 PRO A C 1
ATOM 678 O O . PRO A 1 84 ? -2.021 10.171 -9.743 1.00 98.19 84 PRO A O 1
ATOM 681 N N . LEU A 1 85 ? -2.451 9.118 -11.671 1.00 98.25 85 LEU A N 1
ATOM 682 C CA . LEU A 1 85 ? -1.058 8.805 -11.956 1.00 98.25 85 LEU A CA 1
ATOM 683 C C . LEU A 1 85 ? -0.373 10.012 -12.604 1.00 98.25 85 LEU A C 1
ATOM 685 O O . LEU A 1 85 ? -0.902 10.593 -13.548 1.00 98.25 85 LEU A O 1
ATOM 689 N N . VAL A 1 86 ? 0.819 10.349 -12.119 1.00 97.62 86 VAL A N 1
ATOM 690 C CA . VAL A 1 86 ? 1.714 11.367 -12.681 1.00 97.62 86 VAL A CA 1
ATOM 691 C C . VAL A 1 86 ? 2.895 10.631 -13.312 1.00 97.62 86 VAL A C 1
ATOM 693 O O . VAL A 1 86 ? 3.754 10.087 -12.607 1.00 97.62 86 VAL A O 1
ATOM 696 N N . LEU A 1 87 ? 2.897 10.548 -14.642 1.00 96.75 87 LEU A N 1
ATOM 697 C CA . LEU A 1 87 ? 3.799 9.684 -15.405 1.00 96.75 87 LEU A CA 1
ATOM 698 C C . LEU A 1 87 ? 4.753 10.511 -16.257 1.00 96.75 87 LEU A C 1
ATOM 700 O O . LEU A 1 87 ? 4.314 11.324 -17.061 1.00 96.75 87 LEU A O 1
ATOM 704 N N . GLN A 1 88 ? 6.046 10.245 -16.120 1.00 95.38 88 GLN A N 1
ATOM 705 C CA . GLN A 1 88 ? 7.108 10.839 -16.922 1.00 95.38 88 GLN A CA 1
ATOM 706 C C . GLN A 1 88 ? 7.736 9.751 -17.792 1.00 95.38 88 GLN A C 1
ATOM 708 O O . GLN A 1 88 ? 8.213 8.738 -17.276 1.00 95.38 88 GLN A O 1
ATOM 713 N N . ALA A 1 89 ? 7.741 9.969 -19.104 1.00 95.25 89 ALA A N 1
ATOM 714 C CA . ALA A 1 89 ? 8.341 9.072 -20.082 1.00 95.25 89 ALA A CA 1
ATOM 715 C C . ALA A 1 89 ? 9.492 9.781 -20.794 1.00 95.25 89 ALA A C 1
ATOM 717 O O . ALA A 1 89 ? 9.345 10.939 -21.175 1.00 95.25 89 ALA A O 1
ATOM 718 N N . ASP A 1 90 ? 10.607 9.075 -20.989 1.00 94.06 90 ASP A N 1
ATOM 719 C CA . ASP A 1 90 ? 11.737 9.547 -21.800 1.00 94.06 90 ASP A CA 1
ATOM 720 C C . ASP A 1 90 ? 12.223 10.962 -21.423 1.00 94.06 90 ASP A C 1
ATOM 722 O O . ASP A 1 90 ? 12.500 11.805 -22.276 1.00 94.06 90 ASP A O 1
ATOM 726 N N . GLY A 1 91 ? 12.257 11.261 -20.119 1.00 88.81 91 GLY A N 1
ATOM 727 C CA . GLY A 1 91 ? 12.724 12.555 -19.620 1.00 88.81 91 GLY A CA 1
ATOM 728 C C . GLY A 1 91 ? 11.773 13.739 -19.778 1.00 88.81 91 GLY A C 1
ATOM 729 O O . GLY A 1 91 ? 12.075 14.800 -19.239 1.00 88.81 91 GLY A O 1
ATOM 730 N N . GLN A 1 92 ? 10.643 13.574 -20.466 1.00 91.00 92 GLN A N 1
ATOM 731 C CA . GLN A 1 92 ? 9.702 14.658 -20.763 1.00 91.00 92 GLN A CA 1
ATOM 732 C C . GLN A 1 92 ? 8.953 15.159 -19.516 1.00 91.00 92 GLN A C 1
ATOM 734 O O . GLN A 1 92 ? 8.994 14.538 -18.449 1.00 91.00 92 GLN A O 1
ATOM 739 N N . ASP A 1 93 ? 8.226 16.270 -19.668 1.00 88.31 93 ASP A N 1
ATOM 740 C CA . ASP A 1 93 ? 7.302 16.756 -18.640 1.00 88.31 93 ASP A CA 1
ATOM 741 C C . ASP A 1 93 ? 6.285 15.653 -18.276 1.00 88.31 93 ASP A C 1
ATOM 743 O O . ASP A 1 93 ? 5.846 14.896 -19.148 1.00 88.31 93 ASP A O 1
ATOM 747 N N . PRO A 1 94 ? 5.899 15.523 -16.994 1.00 92.31 94 PRO A N 1
ATOM 748 C CA . PRO A 1 94 ? 4.964 14.490 -16.583 1.00 92.31 94 PRO A CA 1
ATOM 749 C C . PRO A 1 94 ? 3.532 14.794 -17.038 1.00 92.31 94 PRO A C 1
ATOM 751 O O . PRO A 1 94 ? 3.068 15.934 -16.991 1.00 92.31 94 PRO A O 1
ATOM 754 N N . GLU A 1 95 ? 2.786 13.742 -17.350 1.00 91.19 95 GLU A N 1
ATOM 755 C CA . GLU A 1 95 ? 1.369 13.812 -17.703 1.00 91.19 95 GLU A CA 1
ATOM 756 C C . GLU A 1 95 ? 0.480 13.158 -16.633 1.00 91.19 95 GLU A C 1
ATOM 758 O O . GLU A 1 95 ? 0.875 12.197 -15.963 1.00 91.19 95 GLU A O 1
ATOM 763 N N . LEU A 1 96 ? -0.738 13.691 -16.478 1.00 93.94 96 LEU A N 1
ATOM 764 C CA . LEU A 1 96 ? -1.750 13.202 -15.541 1.00 93.94 96 LEU A CA 1
ATOM 765 C C . LEU A 1 96 ? -2.690 12.188 -16.192 1.00 93.94 96 LEU A C 1
ATOM 767 O O . LEU A 1 96 ? -3.280 12.449 -17.241 1.00 93.94 96 LEU A O 1
ATOM 771 N N . PHE A 1 97 ? -2.934 11.085 -15.490 1.00 96.12 97 PHE A N 1
ATOM 772 C CA . PHE A 1 97 ? -3.855 10.042 -15.919 1.00 96.12 97 PHE A CA 1
ATOM 773 C C . PHE A 1 97 ? -4.747 9.581 -14.766 1.00 96.12 97 PHE A C 1
ATOM 775 O O . PHE A 1 97 ? -4.267 8.997 -13.796 1.00 96.12 97 PHE A O 1
ATOM 782 N N . ASP A 1 98 ? -6.057 9.807 -14.877 1.00 94.56 98 ASP A N 1
ATOM 783 C CA . ASP A 1 98 ? -7.021 9.247 -13.927 1.00 94.56 98 ASP A CA 1
ATOM 784 C C . ASP A 1 98 ? -7.062 7.715 -14.068 1.00 94.56 98 ASP A C 1
ATOM 786 O O . ASP A 1 98 ? -7.143 7.177 -15.176 1.00 94.56 98 ASP A O 1
ATOM 790 N N . LEU A 1 99 ? -7.030 7.002 -12.940 1.00 93.31 99 LEU A N 1
ATOM 791 C CA . LEU A 1 99 ? -7.241 5.557 -12.936 1.00 93.31 99 LEU A CA 1
ATOM 792 C C . LEU A 1 99 ? -8.720 5.231 -13.210 1.00 93.31 99 LEU A C 1
ATOM 794 O O . LEU A 1 99 ? -9.595 5.823 -12.571 1.00 93.31 99 LEU A O 1
ATOM 798 N N . PRO A 1 100 ? -9.022 4.277 -14.114 1.00 94.75 100 PRO A N 1
ATOM 799 C CA . PRO A 1 100 ? -10.370 3.766 -14.298 1.00 94.75 100 PRO A CA 1
ATOM 800 C C . PRO A 1 100 ? -10.889 3.191 -12.970 1.00 94.75 100 PRO A C 1
ATOM 802 O O . PRO A 1 100 ? -10.221 2.318 -12.404 1.00 94.75 100 PRO A O 1
ATOM 805 N N . PRO A 1 101 ? -12.039 3.658 -12.447 1.00 93.31 101 PRO A N 1
ATOM 806 C CA . PRO A 1 101 ? -12.556 3.212 -11.153 1.00 93.31 101 PRO A CA 1
ATOM 807 C C . PRO A 1 101 ? -12.731 1.693 -11.053 1.00 93.31 101 PRO A C 1
ATOM 809 O O . PRO A 1 101 ? -12.528 1.120 -9.990 1.00 93.31 101 PRO A O 1
ATOM 812 N N . GLU A 1 102 ? -13.048 1.026 -12.162 1.00 94.06 102 GLU A N 1
ATOM 813 C CA . GLU A 1 102 ? -13.205 -0.428 -12.242 1.00 94.06 102 GLU A CA 1
ATOM 814 C C . GLU A 1 102 ? -11.911 -1.222 -11.995 1.00 94.06 102 GLU A C 1
ATOM 816 O O . GLU A 1 102 ? -11.975 -2.419 -11.722 1.00 94.06 102 GLU A O 1
ATOM 821 N N . LEU A 1 103 ? -10.743 -0.578 -12.087 1.00 96.12 103 LEU A N 1
ATOM 822 C CA . LEU A 1 103 ? -9.446 -1.197 -11.790 1.00 96.12 103 LEU A CA 1
ATOM 823 C C . LEU A 1 103 ? -9.017 -1.002 -10.333 1.00 96.12 103 LEU A C 1
ATOM 825 O O . LEU A 1 103 ? -8.018 -1.587 -9.911 1.00 96.12 103 LEU A O 1
ATOM 829 N N . VAL A 1 104 ? -9.747 -0.187 -9.570 1.00 98.12 104 VAL A N 1
ATOM 830 C CA . VAL A 1 104 ? -9.455 0.108 -8.168 1.00 98.12 104 VAL A CA 1
ATOM 831 C C . VAL A 1 104 ? -10.438 -0.660 -7.292 1.00 98.12 104 VAL A C 1
ATOM 833 O O . VAL A 1 104 ? -11.539 -0.200 -7.003 1.00 98.12 104 VAL A O 1
ATOM 836 N N . LEU A 1 105 ? -10.030 -1.855 -6.867 1.00 98.50 105 LEU A N 1
ATOM 837 C CA . LEU A 1 105 ? -10.784 -2.627 -5.887 1.00 98.50 105 LEU A CA 1
ATOM 838 C C . LEU A 1 105 ? -10.599 -2.006 -4.498 1.00 98.50 105 LEU A C 1
ATOM 840 O O . LEU A 1 105 ? -9.471 -1.890 -4.019 1.00 98.50 105 LEU A O 1
ATOM 844 N N . GLU A 1 106 ? -11.699 -1.631 -3.851 1.00 98.75 106 GLU A N 1
ATOM 845 C CA . GLU A 1 106 ? -11.722 -1.086 -2.492 1.00 98.75 106 GLU A CA 1
ATOM 846 C C . GLU A 1 106 ? -12.524 -1.991 -1.555 1.00 98.75 106 GLU A C 1
ATOM 848 O O . GLU A 1 106 ? -13.519 -2.593 -1.954 1.00 98.75 106 GLU A O 1
ATOM 853 N N . VAL A 1 107 ? -12.103 -2.041 -0.295 1.00 98.81 107 VAL A N 1
ATOM 854 C CA . VAL A 1 107 ? -12.716 -2.820 0.779 1.00 98.81 107 VAL A CA 1
ATOM 855 C C . VAL A 1 107 ? -13.339 -1.856 1.776 1.00 98.81 107 VAL A C 1
ATOM 857 O O . VAL A 1 107 ? -12.626 -1.099 2.436 1.00 98.81 107 VAL A O 1
ATOM 860 N N . SER A 1 108 ? -14.666 -1.871 1.899 1.00 98.69 108 SER A N 1
ATOM 861 C CA . SER A 1 108 ? -15.367 -1.177 2.988 1.00 98.69 108 SER A CA 1
ATOM 862 C C . SER A 1 108 ? -15.133 -1.888 4.318 1.00 98.69 108 SER A C 1
ATOM 864 O O . SER A 1 108 ? -15.206 -3.116 4.378 1.00 98.69 108 SER A O 1
ATOM 866 N N . MET A 1 109 ? -14.856 -1.121 5.371 1.00 98.81 109 MET A N 1
ATOM 867 C CA . MET A 1 109 ? -14.471 -1.666 6.669 1.00 98.81 109 MET A CA 1
ATOM 868 C C . MET A 1 109 ? -15.680 -1.894 7.576 1.00 98.81 109 MET A C 1
ATOM 870 O O . MET A 1 109 ? -16.465 -0.985 7.844 1.00 98.81 109 MET A O 1
ATOM 874 N N . GLU A 1 110 ? -15.778 -3.102 8.113 1.00 98.69 110 GLU A N 1
ATOM 875 C CA . GLU A 1 110 ? -16.784 -3.542 9.070 1.00 98.69 110 GLU A CA 1
ATOM 876 C C . GLU A 1 110 ? -16.133 -4.376 10.178 1.00 98.69 110 GLU A C 1
ATOM 878 O O . GLU A 1 110 ? -15.192 -5.139 9.944 1.00 98.69 110 GLU A O 1
ATOM 883 N N . HIS A 1 111 ? -16.677 -4.287 11.389 1.00 98.88 111 HIS A N 1
ATOM 884 C CA . HIS A 1 111 ? -16.218 -5.088 12.520 1.00 98.88 111 HIS A CA 1
ATOM 885 C C . HIS A 1 111 ? -17.148 -6.292 12.743 1.00 98.88 111 HIS A C 1
ATOM 887 O O . HIS A 1 111 ? -18.366 -6.115 12.675 1.00 98.88 111 HIS A O 1
ATOM 893 N N . PRO A 1 112 ? -16.630 -7.495 13.062 1.00 98.62 112 PRO A N 1
ATOM 894 C CA . PRO A 1 112 ? -17.466 -8.680 13.293 1.00 98.62 112 PRO A CA 1
ATOM 895 C C . PRO A 1 112 ? -18.389 -8.549 14.515 1.00 98.62 112 PRO A C 1
ATOM 897 O O . PRO A 1 112 ? -19.445 -9.172 14.553 1.00 98.62 112 PRO A O 1
ATOM 900 N N . THR A 1 113 ? -18.004 -7.731 15.500 1.00 98.56 113 THR A N 1
ATOM 901 C CA . THR A 1 113 ? -18.740 -7.568 16.771 1.00 98.56 113 THR A CA 1
ATOM 902 C C . THR A 1 113 ? -19.355 -6.176 16.939 1.00 98.56 113 THR A C 1
ATOM 904 O O . THR A 1 113 ? -20.351 -6.012 17.635 1.00 98.56 113 THR A O 1
ATOM 907 N N . TYR A 1 114 ? -18.763 -5.145 16.330 1.00 98.56 114 TYR A N 1
ATOM 908 C CA . TYR A 1 114 ? -19.136 -3.750 16.572 1.00 98.56 114 TYR A CA 1
ATOM 909 C C . TYR A 1 114 ? -19.872 -3.198 15.359 1.00 98.56 114 TYR A C 1
ATOM 911 O O . TYR A 1 114 ? -19.260 -2.669 14.434 1.00 98.56 114 TYR A O 1
ATOM 919 N N . GLU A 1 115 ? -21.201 -3.300 15.368 1.00 98.06 115 GLU A N 1
ATOM 920 C CA . GLU A 1 115 ? -22.034 -2.875 14.236 1.00 98.06 115 GLU A CA 1
ATOM 921 C C . GLU A 1 115 ? -21.832 -1.403 13.853 1.00 98.06 115 GLU A C 1
ATOM 923 O O . GLU A 1 115 ? -21.894 -1.068 12.673 1.00 98.06 115 GLU A O 1
ATOM 928 N N . TRP A 1 116 ? -21.529 -0.539 14.829 1.00 98.44 116 TRP A N 1
ATOM 929 C CA . TRP A 1 116 ? -21.274 0.892 14.625 1.00 98.44 116 TRP A CA 1
ATOM 930 C C . TRP A 1 116 ? -19.993 1.187 13.835 1.00 98.44 116 TRP A C 1
ATOM 932 O O . TRP A 1 116 ? -19.770 2.334 13.441 1.00 98.44 116 TRP A O 1
ATOM 942 N N . PHE A 1 117 ? -19.115 0.199 13.625 1.00 98.75 117 PHE A N 1
ATOM 943 C CA . PHE A 1 117 ? -17.837 0.415 12.943 1.00 98.75 117 PHE A CA 1
ATOM 944 C C . PHE A 1 117 ? -18.039 0.816 11.479 1.00 98.75 117 PHE A C 1
ATOM 946 O O . PHE A 1 117 ? -17.334 1.692 10.982 1.00 98.75 117 PHE A O 1
ATOM 953 N N . LYS A 1 118 ? -19.058 0.253 10.814 1.00 97.81 118 LYS A N 1
ATOM 954 C CA . LYS A 1 118 ? -19.421 0.616 9.433 1.00 97.81 118 LYS A CA 1
ATOM 955 C C . LYS A 1 118 ? -19.793 2.099 9.299 1.00 97.81 118 LYS A C 1
ATOM 957 O O . LYS A 1 118 ? -19.540 2.707 8.265 1.00 97.81 118 LYS A O 1
ATOM 962 N N . ASP A 1 119 ? -20.308 2.707 10.370 1.00 98.12 119 ASP A N 1
ATOM 963 C CA . ASP A 1 119 ? -20.721 4.113 10.387 1.00 98.12 119 ASP A CA 1
ATOM 964 C C . ASP A 1 119 ? -19.518 5.075 10.415 1.00 98.12 119 ASP A C 1
ATOM 966 O O . ASP A 1 119 ? -19.688 6.281 10.231 1.00 98.12 119 ASP A O 1
ATOM 970 N N . LEU A 1 120 ? -18.294 4.567 10.626 1.00 98.06 120 LEU A N 1
ATOM 971 C CA . LEU A 1 120 ? -17.063 5.331 10.398 1.00 98.06 120 LEU A CA 1
ATOM 972 C C . LEU A 1 120 ? -16.784 5.544 8.901 1.00 98.06 120 LEU A C 1
ATOM 974 O O . LEU A 1 120 ? -15.942 6.372 8.560 1.00 98.06 120 LEU A O 1
ATOM 978 N N . ASN A 1 121 ? -17.486 4.825 8.012 1.00 97.94 121 ASN A N 1
ATOM 979 C CA . ASN A 1 121 ? -17.370 4.917 6.552 1.00 97.94 121 ASN A CA 1
ATOM 980 C C . ASN A 1 121 ? -15.925 4.781 6.043 1.00 97.94 121 ASN A C 1
ATOM 982 O O . ASN A 1 121 ? -15.525 5.425 5.072 1.00 97.94 121 ASN A O 1
ATOM 986 N N . LEU A 1 122 ? -15.131 3.947 6.717 1.00 98.75 122 LEU A N 1
ATOM 987 C CA . LEU A 1 122 ? -13.753 3.677 6.333 1.00 98.75 122 LEU A CA 1
ATOM 988 C C . LEU A 1 122 ? -13.720 2.690 5.171 1.00 98.75 122 LEU A C 1
ATOM 990 O O . LEU A 1 122 ? -14.489 1.726 5.122 1.00 98.75 122 LEU A O 1
ATOM 994 N N . LYS A 1 123 ? -12.782 2.907 4.258 1.00 98.81 123 LYS A N 1
ATOM 995 C CA . LYS A 1 123 ? -12.443 1.959 3.202 1.00 98.81 123 LYS A CA 1
ATOM 996 C C . LYS A 1 123 ? -10.959 2.032 2.882 1.00 98.81 123 LYS A C 1
ATOM 998 O O . LYS A 1 123 ? -10.302 3.013 3.228 1.00 98.81 123 LYS A O 1
ATOM 1003 N N . TRP A 1 124 ? -10.441 0.994 2.240 1.00 98.88 124 TRP A N 1
ATOM 1004 C CA . TRP A 1 124 ? -9.067 0.976 1.746 1.00 98.88 124 TRP A CA 1
ATOM 1005 C C . TRP A 1 124 ? -8.960 0.230 0.421 1.00 98.88 124 TRP A C 1
ATOM 1007 O O . TRP A 1 124 ? -9.723 -0.703 0.181 1.00 98.88 124 TRP A O 1
ATOM 1017 N N . TYR A 1 125 ? -8.023 0.619 -0.440 1.00 98.75 125 TYR A N 1
ATOM 1018 C CA . TYR A 1 125 ? -7.757 -0.101 -1.685 1.00 98.75 125 TYR A CA 1
ATOM 1019 C C . TYR A 1 125 ? -7.088 -1.449 -1.395 1.00 98.75 125 TYR A C 1
ATOM 1021 O O . TYR A 1 125 ? -6.305 -1.583 -0.461 1.00 98.75 125 TYR A O 1
ATOM 1029 N N . ALA A 1 126 ? -7.406 -2.467 -2.189 1.00 98.62 126 ALA A N 1
ATOM 1030 C CA . ALA A 1 126 ? -6.977 -3.842 -1.940 1.00 98.62 126 ALA A CA 1
ATOM 1031 C C . ALA A 1 126 ? -5.520 -4.128 -2.342 1.00 98.62 126 ALA A C 1
ATOM 1033 O O . ALA A 1 126 ? -4.934 -5.100 -1.868 1.00 98.62 126 ALA A O 1
ATOM 1034 N N . LEU A 1 127 ? -4.945 -3.319 -3.239 1.00 98.69 127 LEU A N 1
ATOM 1035 C CA . LEU A 1 127 ? -3.669 -3.611 -3.891 1.00 98.69 127 LEU A CA 1
ATOM 1036 C C . LEU A 1 127 ? -2.548 -2.651 -3.436 1.00 98.69 127 LEU A C 1
ATOM 1038 O O . LEU A 1 127 ? -2.517 -1.510 -3.905 1.00 98.69 127 LEU A O 1
ATOM 1042 N N . PRO A 1 128 ? -1.587 -3.100 -2.606 1.00 98.56 128 PRO A N 1
ATOM 1043 C CA . PRO A 1 128 ? -0.390 -2.325 -2.284 1.00 98.56 128 PRO A CA 1
ATOM 1044 C C . PRO A 1 128 ? 0.628 -2.422 -3.421 1.00 98.56 128 PRO A C 1
ATOM 1046 O O . PRO A 1 128 ? 1.268 -3.461 -3.603 1.00 98.56 128 PRO A O 1
ATOM 1049 N N . ALA A 1 129 ? 0.795 -1.343 -4.186 1.00 98.56 129 ALA A N 1
ATOM 1050 C CA . ALA A 1 129 ? 1.698 -1.314 -5.336 1.00 98.56 129 ALA A CA 1
ATOM 1051 C C . ALA A 1 129 ? 2.685 -0.146 -5.246 1.00 98.56 129 ALA A C 1
ATOM 1053 O O . ALA A 1 129 ? 2.335 0.983 -5.584 1.00 98.56 129 ALA A O 1
ATOM 1054 N N . VAL A 1 130 ? 3.918 -0.412 -4.811 1.00 98.62 130 VAL A N 1
ATOM 1055 C CA . VAL A 1 130 ? 5.006 0.576 -4.726 1.00 98.62 130 VAL A CA 1
ATOM 1056 C C . VAL A 1 130 ? 5.432 0.985 -6.133 1.00 98.62 130 VAL A C 1
ATOM 1058 O O . VAL A 1 130 ? 5.630 0.128 -6.991 1.00 98.62 130 VAL A O 1
ATOM 1061 N N . SER A 1 131 ? 5.591 2.286 -6.386 1.00 98.44 131 SER A N 1
ATOM 1062 C CA . SER A 1 131 ? 5.891 2.802 -7.733 1.00 98.44 131 SER A CA 1
ATOM 1063 C C . SER A 1 131 ? 7.077 3.754 -7.830 1.00 98.44 131 SER A C 1
ATOM 1065 O O . SER A 1 131 ? 7.477 4.097 -8.941 1.00 98.44 131 SER A O 1
ATOM 1067 N N . ASN A 1 132 ? 7.661 4.163 -6.704 1.00 97.00 132 ASN A N 1
ATOM 1068 C CA . ASN A 1 132 ? 8.715 5.178 -6.665 1.00 97.00 132 ASN A CA 1
ATOM 1069 C C . ASN A 1 132 ? 10.123 4.634 -6.382 1.00 97.00 132 ASN A C 1
ATOM 1071 O O . ASN A 1 132 ? 11.020 5.442 -6.161 1.00 97.00 132 ASN A O 1
ATOM 1075 N N . MET A 1 133 ? 10.343 3.320 -6.383 1.00 98.31 133 MET A N 1
ATOM 1076 C CA . MET A 1 133 ? 11.676 2.731 -6.197 1.00 98.31 133 MET A CA 1
ATOM 1077 C C . MET A 1 133 ? 12.420 2.557 -7.529 1.00 98.31 133 MET A C 1
ATOM 1079 O O . MET A 1 133 ? 11.815 2.614 -8.601 1.00 98.31 133 MET A O 1
ATOM 1083 N N . LEU A 1 134 ? 13.734 2.359 -7.437 1.00 98.44 134 LEU A N 1
ATOM 1084 C CA . LEU A 1 134 ? 14.646 2.052 -8.538 1.00 98.44 134 LEU A CA 1
ATOM 1085 C C . LEU A 1 134 ? 15.106 0.601 -8.407 1.00 98.44 134 LEU A C 1
ATOM 1087 O O . LEU A 1 134 ? 15.577 0.210 -7.345 1.00 98.44 134 LEU A O 1
ATOM 1091 N N . LEU A 1 135 ? 15.010 -0.186 -9.474 1.00 98.81 135 LEU A N 1
ATOM 1092 C CA . LEU A 1 135 ? 15.570 -1.537 -9.528 1.00 98.81 135 LEU A CA 1
ATOM 1093 C C . LEU A 1 135 ? 16.966 -1.487 -10.157 1.00 98.81 135 LEU A C 1
ATOM 1095 O O . LEU A 1 135 ? 17.114 -1.015 -11.281 1.00 98.81 135 LEU A O 1
ATOM 1099 N N . GLU A 1 136 ? 17.975 -1.983 -9.449 1.00 98.62 136 GLU A N 1
ATOM 1100 C CA . GLU A 1 136 ? 19.336 -2.159 -9.963 1.00 98.62 136 GLU A CA 1
ATOM 1101 C C . GLU A 1 136 ? 19.591 -3.638 -10.271 1.00 98.62 136 GLU A C 1
ATOM 1103 O O . GLU A 1 136 ? 19.326 -4.501 -9.430 1.00 98.62 136 GLU A O 1
ATOM 1108 N N . VAL A 1 137 ? 20.088 -3.928 -11.479 1.00 98.50 137 VAL A N 1
ATOM 1109 C CA . VAL A 1 137 ? 20.471 -5.280 -11.915 1.00 98.50 137 VAL A CA 1
ATOM 1110 C C . VAL A 1 137 ? 21.738 -5.214 -12.771 1.00 98.50 137 VAL A C 1
ATOM 1112 O O . VAL A 1 137 ? 21.690 -4.796 -13.929 1.00 98.50 137 VAL A O 1
ATOM 1115 N N . GLY A 1 138 ? 22.868 -5.686 -12.243 1.00 97.62 138 GLY A N 1
ATOM 1116 C CA . GLY A 1 138 ? 24.112 -5.808 -13.014 1.00 97.62 138 GLY A CA 1
ATOM 1117 C C . GLY A 1 138 ? 24.666 -4.469 -13.512 1.00 97.62 138 GLY A C 1
ATOM 1118 O O . GLY A 1 138 ? 25.228 -4.406 -14.605 1.00 97.62 138 GLY A O 1
ATOM 1119 N N . GLY A 1 139 ? 24.475 -3.400 -12.741 1.00 96.38 139 GLY A N 1
ATOM 1120 C CA . GLY A 1 139 ? 24.844 -2.027 -13.082 1.00 96.38 139 GLY A CA 1
ATOM 1121 C C . GLY A 1 139 ? 23.806 -1.278 -13.923 1.00 96.38 139 GLY A C 1
ATOM 1122 O O . GLY A 1 139 ? 23.973 -0.081 -14.143 1.00 96.38 139 GLY A O 1
ATOM 1123 N N . LEU A 1 140 ? 22.739 -1.941 -14.387 1.00 98.31 140 LEU A N 1
ATOM 1124 C CA . LEU A 1 140 ? 21.617 -1.277 -15.054 1.00 98.31 140 LEU A CA 1
ATOM 1125 C C . LEU A 1 140 ? 20.635 -0.733 -14.019 1.00 98.31 140 LEU A C 1
ATOM 1127 O O . LEU A 1 140 ? 20.270 -1.432 -13.076 1.00 98.31 140 LEU A O 1
ATOM 1131 N N . GLU A 1 141 ? 20.152 0.485 -14.246 1.00 98.62 141 GLU A N 1
ATOM 1132 C CA . GLU A 1 141 ? 19.209 1.162 -13.358 1.00 98.62 141 GLU A CA 1
ATOM 1133 C C . GLU A 1 141 ? 17.840 1.305 -14.028 1.00 98.62 141 GLU A C 1
ATOM 1135 O O . GLU A 1 141 ? 17.704 1.960 -15.058 1.00 98.62 141 GLU A O 1
ATOM 1140 N N . PHE A 1 142 ? 16.798 0.737 -13.432 1.00 98.56 142 PHE A N 1
ATOM 1141 C CA . PHE A 1 142 ? 15.416 0.848 -13.891 1.00 98.56 142 PHE A CA 1
ATOM 1142 C C . PHE A 1 142 ? 14.652 1.786 -12.955 1.00 98.56 142 PHE A C 1
ATOM 1144 O O . PHE A 1 142 ? 14.246 1.407 -11.858 1.00 98.56 142 PHE A O 1
ATOM 1151 N N . THR A 1 143 ? 14.472 3.032 -13.386 1.00 98.12 143 THR A N 1
ATOM 1152 C CA . THR A 1 143 ? 13.971 4.142 -12.553 1.00 98.12 143 THR A CA 1
ATOM 1153 C C . THR A 1 143 ? 12.442 4.184 -12.415 1.00 98.12 143 THR A C 1
ATOM 1155 O O . THR A 1 143 ? 11.911 4.871 -11.534 1.00 98.12 143 THR A O 1
ATOM 1158 N N . ALA A 1 144 ? 11.731 3.401 -13.233 1.00 98.50 144 ALA A N 1
ATOM 1159 C CA . ALA A 1 144 ? 10.317 3.080 -13.078 1.00 98.50 144 ALA A CA 1
ATOM 1160 C C . ALA A 1 144 ? 10.106 1.565 -13.163 1.00 98.50 144 ALA A C 1
ATOM 1162 O O . ALA A 1 144 ? 10.128 0.962 -14.238 1.00 98.50 144 ALA A O 1
ATOM 1163 N N . CYS A 1 145 ? 9.860 0.950 -12.013 1.00 98.62 145 CYS A N 1
ATOM 1164 C CA . CYS A 1 145 ? 9.650 -0.488 -11.905 1.00 98.62 145 CYS A CA 1
ATOM 1165 C C . CYS A 1 145 ? 8.552 -0.822 -10.878 1.00 98.62 145 CYS A C 1
ATOM 1167 O O . CYS A 1 145 ? 8.841 -1.494 -9.890 1.00 98.62 145 CYS A O 1
ATOM 1169 N N . PRO A 1 146 ? 7.309 -0.320 -11.032 1.00 98.69 146 PRO A N 1
ATOM 1170 C CA . PRO A 1 146 ? 6.271 -0.538 -10.033 1.00 98.69 146 PRO A CA 1
ATOM 1171 C C . PRO A 1 146 ? 6.004 -2.023 -9.804 1.00 98.69 146 PRO A C 1
ATOM 1173 O O . PRO A 1 146 ? 5.877 -2.800 -10.759 1.00 98.69 146 PRO A O 1
ATOM 1176 N N . PHE A 1 147 ? 5.882 -2.396 -8.536 1.00 98.88 147 PHE A N 1
ATOM 1177 C CA . PHE A 1 147 ? 5.642 -3.765 -8.109 1.00 98.88 147 PHE A CA 1
ATOM 1178 C C . PHE A 1 147 ? 4.625 -3.826 -6.976 1.00 98.88 147 PHE A C 1
ATOM 1180 O O . PHE A 1 147 ? 4.475 -2.883 -6.199 1.00 98.88 147 PHE A O 1
ATOM 1187 N N . ASN A 1 148 ? 3.938 -4.959 -6.871 1.00 98.88 148 ASN A N 1
ATOM 1188 C CA . ASN A 1 148 ? 2.949 -5.203 -5.834 1.00 98.88 148 ASN A CA 1
ATOM 1189 C C . ASN A 1 148 ? 3.151 -6.566 -5.166 1.00 98.88 148 ASN A C 1
ATOM 1191 O O . ASN A 1 148 ? 3.683 -7.509 -5.758 1.00 98.88 148 ASN A O 1
ATOM 1195 N N . GLY A 1 149 ? 2.629 -6.659 -3.949 1.00 98.25 149 GLY A N 1
ATOM 1196 C CA . GLY A 1 149 ? 2.269 -7.909 -3.290 1.00 98.25 149 GLY A CA 1
ATOM 1197 C C . GLY A 1 149 ? 0.808 -7.837 -2.859 1.00 98.25 149 GLY A C 1
ATOM 1198 O O . GLY A 1 149 ? -0.023 -7.275 -3.574 1.00 98.25 149 GLY A O 1
ATOM 1199 N N . TRP A 1 150 ? 0.517 -8.359 -1.675 1.00 98.75 150 TRP A N 1
ATOM 1200 C CA . TRP A 1 150 ? -0.736 -8.154 -0.949 1.00 98.75 150 TRP A CA 1
ATOM 1201 C C . TRP A 1 150 ? -0.430 -7.600 0.442 1.00 98.75 150 TRP A C 1
ATOM 1203 O O . TRP A 1 150 ? 0.697 -7.713 0.921 1.00 98.75 150 TRP A O 1
ATOM 1213 N N . TYR A 1 151 ? -1.431 -7.002 1.081 1.00 98.81 151 TYR A N 1
ATOM 1214 C CA . TYR A 1 151 ? -1.253 -6.349 2.373 1.00 98.81 151 TYR A CA 1
ATOM 1215 C C . TYR A 1 151 ? -0.970 -7.340 3.505 1.00 98.81 151 TYR A C 1
ATOM 1217 O O . TYR A 1 151 ? -1.599 -8.401 3.608 1.00 98.81 151 TYR A O 1
ATOM 1225 N N . MET A 1 152 ? -0.099 -6.926 4.422 1.00 98.75 152 MET A N 1
ATOM 1226 C CA . MET A 1 152 ? -0.154 -7.337 5.818 1.00 98.75 152 MET A CA 1
ATOM 1227 C C . MET A 1 152 ? -1.109 -6.400 6.570 1.00 98.75 152 MET A C 1
ATOM 1229 O O . MET A 1 152 ? -0.978 -5.180 6.497 1.00 98.75 152 MET A O 1
ATOM 1233 N N . GLY A 1 153 ? -2.067 -6.941 7.327 1.00 98.62 153 GLY A N 1
ATOM 1234 C CA . GLY A 1 153 ? -3.181 -6.157 7.887 1.00 98.62 153 GLY A CA 1
ATOM 1235 C C . GLY A 1 153 ? -2.773 -4.945 8.733 1.00 98.62 153 GLY A C 1
ATOM 1236 O O . GLY A 1 153 ? -3.458 -3.923 8.710 1.00 98.62 153 GLY A O 1
ATOM 1237 N N . THR A 1 154 ? -1.623 -5.014 9.409 1.00 98.75 154 THR A N 1
ATOM 1238 C CA . THR A 1 154 ? -1.097 -3.914 10.230 1.00 98.75 154 THR A CA 1
ATOM 1239 C C . THR A 1 154 ? -0.641 -2.700 9.428 1.00 98.75 154 THR A C 1
ATOM 1241 O O . THR A 1 154 ? -0.552 -1.612 9.993 1.00 98.75 154 THR A O 1
ATOM 1244 N N . GLU A 1 155 ? -0.367 -2.846 8.130 1.00 98.81 155 GLU A N 1
ATOM 1245 C CA . GLU A 1 155 ? -0.109 -1.702 7.249 1.00 98.81 155 GLU A CA 1
ATOM 1246 C C . GLU A 1 155 ? -1.329 -0.775 7.229 1.00 98.81 155 GLU A C 1
ATOM 1248 O O . GLU A 1 155 ? -1.213 0.411 7.517 1.00 98.81 155 GLU A O 1
ATOM 1253 N N . ILE A 1 156 ? -2.524 -1.340 7.060 1.00 98.88 156 ILE A N 1
ATOM 1254 C CA . ILE A 1 156 ? -3.763 -0.563 7.038 1.00 98.88 156 ILE A CA 1
ATOM 1255 C C . ILE A 1 156 ? -4.202 -0.215 8.466 1.00 98.88 156 ILE A C 1
ATOM 1257 O O . ILE A 1 156 ? -4.353 0.952 8.830 1.00 98.88 156 ILE A O 1
ATOM 1261 N N . GLY A 1 157 ? -4.398 -1.237 9.303 1.00 98.69 157 GLY A N 1
ATOM 1262 C CA . GLY A 1 157 ? -5.054 -1.086 10.602 1.00 98.69 157 GLY A CA 1
ATOM 1263 C C . GLY A 1 157 ? -4.242 -0.293 11.623 1.00 98.69 157 GLY A C 1
ATOM 1264 O O . GLY A 1 157 ? -4.823 0.380 12.468 1.00 98.69 157 GLY A O 1
ATOM 1265 N N . VAL A 1 158 ? -2.909 -0.342 11.547 1.00 98.69 158 VAL A N 1
ATOM 1266 C CA . VAL A 1 158 ? -2.028 0.416 12.449 1.00 98.69 158 VAL A CA 1
ATOM 1267 C C . VAL A 1 158 ? -1.524 1.674 11.761 1.00 98.69 158 VAL A C 1
ATOM 1269 O O . VAL A 1 158 ? -1.754 2.773 12.260 1.00 98.69 158 VAL A O 1
ATOM 1272 N N . ARG A 1 159 ? -0.843 1.533 10.618 1.00 98.06 159 ARG A N 1
ATOM 1273 C CA . ARG A 1 159 ? -0.122 2.659 10.011 1.00 98.06 159 ARG A CA 1
ATOM 1274 C C . ARG A 1 159 ? -1.075 3.624 9.324 1.00 98.06 159 ARG A C 1
ATOM 1276 O O . ARG A 1 159 ? -1.061 4.809 9.636 1.00 98.06 159 ARG A O 1
ATOM 1283 N N . ASP A 1 160 ? -1.918 3.143 8.419 1.00 98.62 160 ASP A N 1
ATOM 1284 C CA . ASP A 1 160 ? -2.796 4.026 7.646 1.00 98.62 160 ASP A CA 1
ATOM 1285 C C . ASP A 1 160 ? -3.918 4.625 8.507 1.00 98.62 160 ASP A C 1
ATOM 1287 O O . ASP A 1 160 ? -4.168 5.834 8.460 1.00 98.62 160 ASP A O 1
ATOM 1291 N N . PHE A 1 161 ? -4.563 3.813 9.345 1.00 98.81 161 PHE A N 1
ATOM 1292 C CA . PHE A 1 161 ? -5.694 4.262 10.155 1.00 98.81 161 PHE A CA 1
ATOM 1293 C C . PHE A 1 161 ? -5.311 4.908 11.487 1.00 98.81 161 PHE A C 1
ATOM 1295 O O . PHE A 1 161 ? -5.972 5.865 11.899 1.00 98.81 161 PHE A O 1
ATOM 1302 N N . CYS A 1 162 ? -4.275 4.429 12.180 1.00 98.56 162 CYS A N 1
ATOM 1303 C CA . CYS A 1 162 ? -3.997 4.850 13.558 1.00 98.56 162 CYS A CA 1
ATOM 1304 C C . CYS A 1 162 ? -2.769 5.753 13.733 1.00 98.56 162 CYS A C 1
ATOM 1306 O O . CYS A 1 162 ? -2.673 6.387 14.788 1.00 98.56 162 CYS A O 1
ATOM 1308 N N . ASP A 1 163 ? -1.873 5.890 12.746 1.00 96.88 163 ASP A N 1
ATOM 1309 C CA . ASP A 1 163 ? -0.784 6.869 12.856 1.00 96.88 163 ASP A CA 1
ATOM 1310 C C . ASP A 1 163 ? -1.369 8.289 12.977 1.00 96.88 163 ASP A C 1
ATOM 1312 O O . ASP A 1 163 ? -2.232 8.714 12.206 1.00 96.88 163 ASP A O 1
ATOM 1316 N N . ALA A 1 164 ? -0.835 9.075 13.916 1.00 95.12 164 ALA A N 1
ATOM 1317 C CA . ALA A 1 164 ? -1.317 10.431 14.195 1.00 95.12 164 ALA A CA 1
ATOM 1318 C C . ALA A 1 164 ? -1.150 11.408 13.015 1.00 95.12 164 ALA A C 1
ATOM 1320 O O . ALA A 1 164 ? -1.798 12.449 12.972 1.00 95.12 164 ALA A O 1
ATOM 1321 N N . ARG A 1 165 ? -0.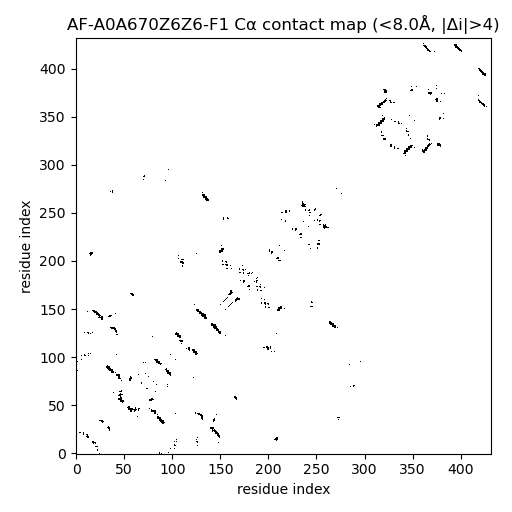257 11.082 12.071 1.00 94.56 165 ARG A N 1
ATOM 1322 C CA . ARG A 1 165 ? -0.011 11.847 10.836 1.00 94.56 165 ARG A CA 1
ATOM 1323 C C . ARG A 1 165 ? -0.711 11.240 9.613 1.00 94.56 165 ARG A C 1
ATOM 1325 O O . ARG A 1 165 ? -0.361 11.591 8.491 1.00 94.56 165 ARG A O 1
ATOM 1332 N N . ARG A 1 166 ? -1.637 10.303 9.826 1.00 98.00 166 ARG A N 1
ATOM 1333 C CA . ARG A 1 166 ? -2.464 9.652 8.801 1.00 98.00 166 ARG A CA 1
ATOM 1334 C C . ARG A 1 166 ? -3.941 9.880 9.140 1.00 98.00 166 ARG A C 1
ATOM 1336 O O . ARG A 1 166 ? -4.278 10.976 9.580 1.00 98.00 166 ARG A O 1
ATOM 1343 N N . TYR A 1 167 ? -4.820 8.892 8.972 1.00 98.38 167 TYR A N 1
ATOM 1344 C CA . TYR A 1 167 ? -6.253 9.069 9.249 1.00 98.38 167 TYR A CA 1
ATOM 1345 C C . TYR A 1 167 ? -6.577 9.252 10.743 1.00 98.38 167 TYR A C 1
ATOM 1347 O O . TYR A 1 167 ? -7.629 9.794 11.072 1.00 98.38 167 TYR A O 1
ATOM 1355 N N . ASN A 1 168 ? -5.674 8.847 11.646 1.00 98.25 168 ASN A N 1
ATOM 1356 C CA . ASN A 1 168 ? -5.723 9.114 13.089 1.00 98.25 168 ASN A CA 1
ATOM 1357 C C . ASN A 1 168 ? -7.088 8.820 13.759 1.00 98.25 168 ASN A C 1
ATOM 1359 O O . ASN A 1 168 ? -7.583 9.589 14.586 1.00 98.25 168 ASN A O 1
ATOM 1363 N N . ILE A 1 169 ? -7.710 7.686 13.429 1.00 98.44 169 ILE A N 1
ATOM 1364 C CA . ILE A 1 169 ? -9.073 7.355 13.891 1.00 98.44 169 ILE A CA 1
ATOM 1365 C C . ILE A 1 169 ? -9.130 6.842 15.338 1.00 98.44 169 ILE A C 1
ATOM 1367 O O . ILE A 1 169 ? -10.211 6.633 15.890 1.00 98.44 169 ILE A O 1
ATOM 1371 N N . LEU A 1 170 ? -7.971 6.594 15.955 1.00 98.12 170 LEU A N 1
ATOM 1372 C CA . LEU A 1 170 ? -7.850 5.795 17.175 1.00 98.12 170 LEU A CA 1
ATOM 1373 C C . LEU A 1 170 ? -8.685 6.354 18.336 1.00 98.12 170 LEU A C 1
ATOM 1375 O O . LEU A 1 170 ? -9.311 5.596 19.076 1.00 98.12 170 LEU A O 1
ATOM 1379 N N . GLN A 1 171 ? -8.728 7.683 18.483 1.00 98.12 171 GLN A N 1
ATOM 1380 C CA . GLN A 1 171 ? -9.505 8.337 19.539 1.00 98.12 171 GLN A CA 1
ATOM 1381 C C . GLN A 1 171 ? -11.016 8.154 19.360 1.00 98.12 171 GLN A C 1
ATOM 1383 O O . GLN A 1 171 ? -11.716 7.936 20.349 1.00 98.12 171 GLN A O 1
ATOM 1388 N N . GLU A 1 172 ? -11.517 8.223 18.126 1.00 98.25 172 GLU A N 1
ATOM 1389 C CA . GLU A 1 172 ? -12.941 8.035 17.834 1.00 98.25 172 GLU A CA 1
ATOM 1390 C C . GLU A 1 172 ? -13.365 6.589 18.104 1.00 98.25 172 GLU A C 1
ATOM 1392 O O . GLU A 1 172 ? -14.351 6.352 18.802 1.00 98.25 172 GLU A O 1
ATOM 1397 N N . VAL A 1 173 ? -12.563 5.621 17.654 1.00 98.69 173 VAL A N 1
ATOM 1398 C CA . VAL A 1 173 ? -12.781 4.195 17.945 1.00 98.69 173 VAL A CA 1
ATOM 1399 C C . VAL A 1 173 ? -12.806 3.954 19.456 1.00 98.69 173 VAL A C 1
ATOM 1401 O O . VAL A 1 173 ? -13.748 3.353 19.970 1.00 98.69 173 VAL A O 1
ATOM 1404 N N . GLY A 1 174 ? -11.830 4.493 20.196 1.00 98.62 174 GLY A N 1
ATOM 1405 C CA . GLY A 1 174 ? -11.777 4.355 21.652 1.00 98.62 174 GLY A CA 1
ATOM 1406 C C . GLY A 1 174 ? -13.008 4.926 22.368 1.00 98.62 174 GLY A C 1
ATOM 1407 O O . GLY A 1 174 ? -13.484 4.330 23.335 1.00 98.62 174 GLY A O 1
ATOM 1408 N N . ARG A 1 175 ? -13.565 6.044 21.881 1.00 98.56 175 ARG A N 1
ATOM 1409 C CA . ARG A 1 175 ? -14.807 6.629 22.419 1.00 98.56 175 ARG A CA 1
ATOM 1410 C C . ARG A 1 175 ? -16.022 5.753 22.139 1.00 98.56 175 ARG A C 1
ATOM 1412 O O . ARG A 1 175 ? -16.800 5.515 23.058 1.00 98.56 175 ARG A O 1
ATOM 1419 N N . ARG A 1 176 ? -16.175 5.244 20.913 1.00 98.50 176 ARG A N 1
ATOM 1420 C CA . ARG A 1 176 ? -17.300 4.363 20.543 1.00 98.50 176 ARG A CA 1
ATOM 1421 C C . ARG A 1 176 ? -17.262 3.008 21.248 1.00 98.50 176 ARG A C 1
ATOM 1423 O O . ARG A 1 176 ? -18.310 2.432 21.515 1.00 98.50 176 ARG A O 1
ATOM 1430 N N . MET A 1 177 ? -16.073 2.542 21.623 1.00 98.50 177 MET A N 1
ATOM 1431 C CA . MET A 1 177 ? -15.890 1.378 22.494 1.00 98.50 177 MET A CA 1
ATOM 1432 C C . MET A 1 177 ? -16.190 1.656 23.980 1.00 98.50 177 MET A C 1
ATOM 1434 O O . MET A 1 177 ? -16.160 0.728 24.785 1.00 98.50 177 MET A O 1
ATOM 1438 N N . GLY A 1 178 ? -16.444 2.909 24.375 1.00 98.25 178 GLY A N 1
ATOM 1439 C CA . GLY A 1 178 ? -16.689 3.281 25.773 1.00 98.25 178 GLY A CA 1
ATOM 1440 C C . GLY A 1 178 ? -15.442 3.230 26.664 1.00 98.25 178 GLY A C 1
ATOM 1441 O O . GLY A 1 178 ? -15.556 3.007 27.867 1.00 98.25 178 GLY A O 1
ATOM 1442 N N . LEU A 1 179 ? -14.243 3.404 26.095 1.00 98.38 179 LEU A N 1
ATOM 1443 C CA . LEU A 1 179 ? -12.982 3.351 26.841 1.00 98.38 179 LEU A CA 1
ATOM 1444 C C . LEU A 1 179 ? -12.633 4.699 27.499 1.00 98.38 179 LEU A C 1
ATOM 1446 O O . LEU A 1 179 ? -13.009 5.772 27.024 1.00 98.38 179 LEU A O 1
ATOM 1450 N N . GLU A 1 180 ? -11.820 4.655 28.559 1.00 97.62 180 GLU A N 1
ATOM 1451 C CA . GLU A 1 180 ? -11.275 5.837 29.248 1.00 97.62 180 GLU A CA 1
ATOM 1452 C C . GLU A 1 180 ? -10.186 6.541 28.409 1.00 97.62 180 GLU A C 1
ATOM 1454 O O . GLU A 1 180 ? -8.989 6.470 28.706 1.00 97.62 180 GLU A O 1
ATOM 1459 N N . THR A 1 181 ? -10.598 7.236 27.341 1.00 97.88 181 THR A N 1
ATOM 1460 C CA . THR A 1 181 ? -9.696 7.861 26.345 1.00 97.88 181 THR A CA 1
ATOM 1461 C C . THR A 1 181 ? -8.859 9.041 26.863 1.00 97.88 181 THR A C 1
ATOM 1463 O O . THR A 1 181 ? -8.006 9.566 26.147 1.00 97.88 181 THR A O 1
ATOM 1466 N N . ASN A 1 182 ? -9.056 9.449 28.117 1.00 97.00 182 ASN A N 1
ATOM 1467 C CA . ASN A 1 182 ? -8.299 10.497 28.805 1.00 97.00 182 ASN A CA 1
ATOM 1468 C C . ASN A 1 182 ? -7.183 9.955 29.723 1.00 97.00 182 ASN A C 1
ATOM 1470 O O . ASN A 1 182 ? -6.366 10.740 30.201 1.00 97.00 182 ASN A O 1
ATOM 1474 N N . LYS A 1 183 ? -7.113 8.638 29.962 1.00 97.19 183 LYS A N 1
ATOM 1475 C CA . LYS A 1 183 ? -6.149 8.016 30.882 1.00 97.19 183 LYS A CA 1
ATOM 1476 C C . LYS A 1 183 ? -5.298 6.981 30.156 1.00 97.19 183 LYS A C 1
ATOM 1478 O O . LYS A 1 183 ? -5.755 5.881 29.886 1.00 97.19 183 LYS A O 1
ATOM 1483 N N . LEU A 1 184 ? -4.034 7.298 29.870 1.00 97.88 184 LEU A N 1
ATOM 1484 C CA . LEU A 1 184 ? -3.152 6.405 29.098 1.00 97.88 184 LEU A CA 1
ATOM 1485 C C . LEU A 1 184 ? -2.930 5.035 29.759 1.00 97.88 184 LEU A C 1
ATOM 1487 O O . LEU A 1 184 ? -2.893 4.026 29.064 1.00 97.88 184 LEU A O 1
ATOM 1491 N N . SER A 1 185 ? -2.855 4.974 31.091 1.00 98.25 185 SER A N 1
ATOM 1492 C CA . SER A 1 185 ? -2.675 3.711 31.821 1.00 98.25 185 SER A CA 1
ATOM 1493 C C . SER A 1 185 ? -3.881 2.764 31.763 1.00 98.25 185 SER A C 1
ATOM 1495 O O . SER A 1 185 ? -3.766 1.630 32.216 1.00 98.25 185 SER A O 1
ATOM 1497 N N . SER A 1 186 ? -5.022 3.181 31.193 1.00 98.31 186 SER A N 1
ATOM 1498 C CA . SER A 1 186 ? -6.152 2.282 30.902 1.00 98.31 186 SER A CA 1
ATOM 1499 C C . SER A 1 186 ? -5.906 1.371 29.688 1.00 98.31 186 SER A C 1
ATOM 1501 O O . SER A 1 186 ? -6.704 0.461 29.434 1.00 98.31 186 SER A O 1
ATOM 1503 N N . LEU A 1 187 ? -4.817 1.623 28.942 1.00 98.56 187 LEU A N 1
ATOM 1504 C CA . LEU A 1 187 ? -4.447 0.945 27.695 1.00 98.56 187 LEU A CA 1
ATOM 1505 C C . LEU A 1 187 ? -5.534 1.052 26.617 1.00 98.56 187 LEU A C 1
ATOM 1507 O O . LEU A 1 187 ? -5.734 0.149 25.805 1.00 98.56 187 LEU A O 1
ATOM 1511 N N . TRP A 1 188 ? -6.289 2.156 26.615 1.00 98.69 188 TRP A N 1
ATOM 1512 C CA . TRP A 1 188 ? -7.379 2.341 25.658 1.00 98.69 188 TRP A CA 1
ATOM 1513 C C . TRP A 1 188 ? -6.891 2.369 24.204 1.00 98.69 188 TRP A C 1
ATOM 1515 O O . TRP A 1 188 ? -7.614 1.920 23.319 1.00 98.69 188 TRP A O 1
ATOM 1525 N N . LYS A 1 189 ? -5.672 2.874 23.957 1.00 98.69 189 LYS A N 1
ATOM 1526 C CA . LYS A 1 189 ? -5.059 2.898 22.622 1.00 98.69 189 LYS A CA 1
ATOM 1527 C C . LYS A 1 189 ? -4.772 1.486 22.129 1.00 98.69 189 LYS A C 1
ATOM 1529 O O . LYS A 1 189 ? -5.131 1.165 21.004 1.00 98.69 189 LYS A O 1
ATOM 1534 N N . ASP A 1 190 ? -4.190 0.655 22.987 1.00 98.75 190 ASP A N 1
ATOM 1535 C CA . ASP A 1 190 ? -3.867 -0.745 22.716 1.00 98.75 190 ASP A CA 1
ATOM 1536 C C . ASP A 1 190 ? -5.138 -1.548 22.419 1.00 98.75 190 ASP A C 1
ATOM 1538 O O . ASP A 1 190 ? -5.212 -2.260 21.423 1.00 98.75 190 ASP A O 1
ATOM 1542 N N . LYS A 1 191 ? -6.190 -1.364 23.225 1.00 98.69 191 LYS A N 1
ATOM 1543 C CA . LYS A 1 191 ? -7.494 -1.999 22.980 1.00 98.69 191 LYS A CA 1
ATOM 1544 C C . LYS A 1 191 ? -8.098 -1.556 21.646 1.00 98.69 191 LYS A C 1
ATOM 1546 O O . LYS A 1 191 ? -8.501 -2.395 20.854 1.00 98.69 191 LYS A O 1
ATOM 1551 N N . ALA A 1 192 ? -8.129 -0.250 21.377 1.00 98.75 192 ALA A N 1
ATOM 1552 C CA . ALA A 1 192 ? -8.730 0.278 20.157 1.00 98.75 192 ALA A CA 1
ATOM 1553 C C . ALA A 1 192 ? -7.971 -0.145 18.887 1.00 98.75 192 ALA A C 1
ATOM 1555 O O . ALA A 1 192 ? -8.605 -0.528 17.908 1.00 98.75 192 ALA A O 1
ATOM 1556 N N . VAL A 1 193 ? -6.632 -0.121 18.885 1.00 98.81 193 VAL A N 1
ATOM 1557 C CA . VAL A 1 193 ? -5.846 -0.484 17.690 1.00 98.81 193 VAL A CA 1
ATOM 1558 C C . VAL A 1 193 ? -5.992 -1.966 17.340 1.00 98.81 193 VAL A C 1
ATOM 1560 O O . VAL A 1 193 ? -6.001 -2.312 16.159 1.00 98.81 193 VAL A O 1
ATOM 1563 N N . ILE A 1 194 ? -6.161 -2.838 18.339 1.00 98.81 194 ILE A N 1
ATOM 1564 C CA . ILE A 1 194 ? -6.439 -4.259 18.107 1.00 98.81 194 ILE A CA 1
ATOM 1565 C C . ILE A 1 194 ? -7.772 -4.427 17.375 1.00 98.81 194 ILE A C 1
ATOM 1567 O O . ILE A 1 194 ? -7.793 -5.057 16.320 1.00 98.81 194 ILE A O 1
ATOM 1571 N N . GLU A 1 195 ? -8.848 -3.793 17.842 1.00 98.81 195 GLU A N 1
ATOM 1572 C CA . GLU A 1 195 ? -10.167 -3.901 17.197 1.00 98.81 195 GLU A CA 1
ATOM 1573 C C . GLU A 1 195 ? -10.191 -3.275 15.789 1.00 98.81 195 GLU A C 1
ATOM 1575 O O . GLU A 1 195 ? -10.849 -3.791 14.887 1.00 98.81 195 GLU A O 1
ATOM 1580 N N . VAL A 1 196 ? -9.410 -2.214 15.537 1.00 98.88 196 VAL A N 1
ATOM 1581 C CA . VAL A 1 196 ? -9.228 -1.684 14.170 1.00 98.88 196 VAL A CA 1
ATOM 1582 C C . VAL A 1 196 ? -8.567 -2.722 13.259 1.00 98.88 196 VAL A C 1
ATOM 1584 O O . VAL A 1 196 ? -9.009 -2.918 12.128 1.00 98.88 196 VAL A O 1
ATOM 1587 N N . ASN A 1 197 ? -7.534 -3.423 13.734 1.00 98.88 197 ASN A N 1
ATOM 1588 C CA . ASN A 1 197 ? -6.880 -4.476 12.950 1.00 98.88 197 ASN A CA 1
ATOM 1589 C C . ASN A 1 197 ? -7.792 -5.690 12.732 1.00 98.88 197 ASN A C 1
ATOM 1591 O O . ASN A 1 197 ? -7.783 -6.265 11.642 1.00 98.88 197 ASN A O 1
ATOM 1595 N N . VAL A 1 198 ? -8.613 -6.046 13.725 1.00 98.94 198 VAL A N 1
ATOM 1596 C CA . VAL A 1 198 ? -9.656 -7.072 13.580 1.00 98.94 198 VAL A CA 1
ATOM 1597 C C . VAL A 1 198 ? -10.651 -6.667 12.491 1.00 98.94 198 VAL A C 1
ATOM 1599 O O . VAL A 1 198 ? -10.937 -7.487 11.618 1.00 98.94 198 VAL A O 1
ATOM 1602 N N . ALA A 1 199 ? -11.117 -5.410 12.472 1.00 98.94 199 ALA A N 1
ATOM 1603 C CA . ALA A 1 199 ? -12.007 -4.905 11.421 1.00 98.94 199 ALA A CA 1
ATOM 1604 C C . ALA A 1 199 ? -11.384 -5.050 10.026 1.00 98.94 199 ALA A C 1
ATOM 1606 O O . ALA A 1 199 ? -12.044 -5.528 9.105 1.00 98.94 199 ALA A O 1
ATOM 1607 N N . VAL A 1 200 ? -10.111 -4.670 9.869 1.00 98.94 200 VAL A N 1
ATOM 1608 C CA . VAL A 1 200 ? -9.393 -4.759 8.587 1.00 98.94 200 VAL A CA 1
ATOM 1609 C C . VAL A 1 200 ? -9.339 -6.202 8.092 1.00 98.94 200 VAL A C 1
ATOM 1611 O O . VAL A 1 200 ? -9.795 -6.484 6.984 1.00 98.94 200 VAL A O 1
ATOM 1614 N N . LEU A 1 201 ? -8.833 -7.129 8.911 1.00 98.94 201 LEU A N 1
ATOM 1615 C CA . LEU A 1 201 ? -8.707 -8.535 8.516 1.00 98.94 201 LEU A CA 1
ATOM 1616 C C . LEU A 1 201 ? -10.074 -9.150 8.200 1.00 98.94 201 LEU A C 1
ATOM 1618 O O . LEU A 1 201 ? -10.236 -9.762 7.144 1.00 98.94 201 LEU A O 1
ATOM 1622 N N . HIS A 1 202 ? -11.069 -8.923 9.062 1.00 98.88 202 HIS A N 1
ATOM 1623 C CA . HIS A 1 202 ? -12.434 -9.403 8.858 1.00 98.88 202 HIS A CA 1
ATOM 1624 C C . HIS A 1 202 ? -13.032 -8.886 7.545 1.00 98.88 202 HIS A C 1
ATOM 1626 O O . HIS A 1 202 ? -13.620 -9.661 6.794 1.00 98.88 202 HIS A O 1
ATOM 1632 N N . SER A 1 203 ? -12.862 -7.600 7.237 1.00 98.88 203 SER A N 1
ATOM 1633 C CA . SER A 1 203 ? -13.451 -6.977 6.046 1.00 98.88 203 SER A CA 1
ATOM 1634 C C . SER A 1 203 ? -12.876 -7.545 4.753 1.00 98.88 203 SER A C 1
ATOM 1636 O O . SER A 1 203 ? -13.632 -7.895 3.844 1.00 98.88 203 SER A O 1
ATOM 1638 N N . PHE A 1 204 ? -11.550 -7.697 4.690 1.00 98.81 204 PHE A N 1
ATOM 1639 C CA . PHE A 1 204 ? -10.867 -8.308 3.549 1.00 98.81 204 PHE A CA 1
ATOM 1640 C C . PHE A 1 204 ? -11.273 -9.777 3.377 1.00 98.81 204 PHE A C 1
ATOM 1642 O O . PHE A 1 204 ? -11.646 -10.191 2.279 1.00 98.81 204 PHE A O 1
ATOM 1649 N N . GLN A 1 205 ? -11.284 -10.551 4.465 1.00 98.69 205 GLN A N 1
ATOM 1650 C CA . GLN A 1 205 ? -11.667 -11.965 4.440 1.00 98.69 205 GLN A CA 1
ATOM 1651 C C . GLN A 1 205 ? -13.133 -12.163 4.036 1.00 98.69 205 GLN A C 1
ATOM 1653 O O . GLN A 1 205 ? -13.426 -12.999 3.183 1.00 98.69 205 GLN A O 1
ATOM 1658 N N . LYS A 1 206 ? -14.054 -11.360 4.584 1.00 98.62 206 LYS A N 1
ATOM 1659 C CA . LYS A 1 206 ? -15.486 -11.389 4.246 1.00 98.62 206 LYS A CA 1
ATOM 1660 C C . LYS A 1 206 ? -15.729 -11.129 2.758 1.00 98.62 206 LYS A C 1
ATOM 1662 O O . LYS A 1 206 ? -16.630 -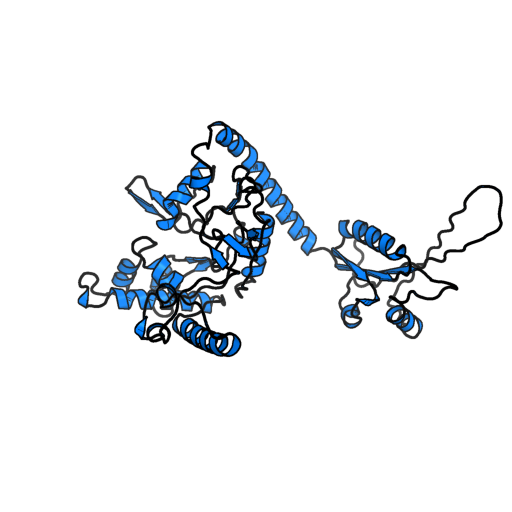11.725 2.175 1.00 98.62 206 LYS A O 1
ATOM 1667 N N . GLN A 1 207 ? -14.918 -10.272 2.140 1.00 98.19 207 GLN A N 1
ATOM 1668 C CA . GLN A 1 207 ? -14.987 -9.953 0.709 1.00 98.19 207 GLN A CA 1
ATOM 1669 C C . GLN A 1 207 ? -14.105 -10.868 -0.159 1.00 98.19 207 GLN A C 1
ATOM 1671 O O . GLN A 1 207 ? -14.027 -10.666 -1.366 1.00 98.19 207 GLN A O 1
ATOM 1676 N N . SER A 1 208 ? -13.489 -11.906 0.425 1.00 98.25 208 SER A N 1
ATOM 1677 C CA . SER A 1 208 ? -12.601 -12.858 -0.264 1.00 98.25 208 SER A CA 1
ATOM 1678 C C . SER A 1 208 ? -11.402 -12.199 -0.961 1.00 98.25 208 SER A C 1
ATOM 1680 O O . SER A 1 208 ? -10.989 -12.621 -2.041 1.00 98.25 208 SER A O 1
ATOM 1682 N N . ILE A 1 209 ? -10.835 -11.164 -0.338 1.00 98.69 209 ILE A N 1
ATOM 1683 C CA . ILE A 1 209 ? -9.665 -10.435 -0.836 1.00 98.69 209 ILE A CA 1
ATOM 1684 C C . ILE A 1 209 ? -8.429 -10.861 -0.044 1.00 98.69 209 ILE A C 1
ATOM 1686 O O . ILE A 1 209 ? -8.458 -10.919 1.188 1.00 98.69 209 ILE A O 1
ATOM 1690 N N . THR A 1 210 ? -7.336 -11.156 -0.750 1.00 98.62 210 THR A N 1
ATOM 1691 C CA . THR A 1 210 ? -6.082 -11.625 -0.146 1.00 98.62 210 THR A CA 1
ATOM 1692 C C . THR A 1 210 ? -5.521 -10.600 0.841 1.00 98.62 210 THR A C 1
ATOM 1694 O O . THR A 1 210 ? -5.216 -9.466 0.477 1.00 98.62 210 THR A O 1
ATOM 1697 N N . ILE A 1 211 ? -5.325 -11.034 2.084 1.00 98.81 211 ILE A N 1
ATOM 1698 C CA . ILE A 1 211 ? -4.644 -10.296 3.149 1.00 98.81 211 ILE A CA 1
ATOM 1699 C C . ILE A 1 211 ? -3.941 -11.298 4.068 1.00 98.81 211 ILE A C 1
ATOM 1701 O O . ILE A 1 211 ? -4.365 -12.452 4.165 1.00 98.81 211 ILE A O 1
ATOM 1705 N N . MET A 1 212 ? -2.884 -10.871 4.754 1.00 98.56 212 MET A N 1
ATOM 1706 C CA . MET A 1 212 ? -2.176 -11.694 5.737 1.00 98.56 212 MET A CA 1
ATOM 1707 C C . MET A 1 212 ? -2.115 -10.982 7.089 1.00 98.56 212 MET A C 1
ATOM 1709 O O . MET A 1 212 ? -1.882 -9.775 7.156 1.00 98.56 212 MET A O 1
ATOM 1713 N N . ASP A 1 213 ? -2.325 -11.706 8.184 1.00 98.75 213 ASP A N 1
ATOM 1714 C CA . ASP A 1 213 ? -2.068 -11.167 9.517 1.00 98.75 213 ASP A CA 1
ATOM 1715 C C . ASP A 1 213 ? -0.562 -11.185 9.837 1.00 98.75 213 ASP A C 1
ATOM 1717 O O . ASP A 1 213 ? 0.227 -11.926 9.248 1.00 98.75 213 ASP A O 1
ATOM 1721 N N . HIS A 1 214 ? -0.155 -10.353 10.791 1.00 98.75 214 HIS A N 1
ATOM 1722 C CA . HIS A 1 214 ? 1.254 -10.156 11.118 1.00 98.75 214 HIS A CA 1
ATOM 1723 C C . HIS A 1 214 ? 1.897 -11.337 11.864 1.00 98.75 214 HIS A C 1
ATOM 1725 O O . HIS A 1 214 ? 3.119 -11.475 11.812 1.00 98.75 214 HIS A O 1
ATOM 1731 N N . HIS A 1 215 ? 1.120 -12.217 12.508 1.00 98.75 215 HIS A N 1
ATOM 1732 C CA . HIS A 1 215 ? 1.661 -13.435 13.117 1.00 98.75 215 HIS A CA 1
ATOM 1733 C C . HIS A 1 215 ? 2.012 -14.458 12.035 1.00 98.75 215 HIS A C 1
ATOM 1735 O O . HIS A 1 215 ? 3.150 -14.929 11.984 1.00 98.75 215 HIS A O 1
ATOM 1741 N N . SER A 1 216 ? 1.082 -14.725 11.113 1.00 98.62 216 SER A N 1
ATOM 1742 C CA . SER A 1 216 ? 1.313 -15.616 9.969 1.00 98.62 216 SER A CA 1
ATOM 1743 C C . SER A 1 216 ? 2.461 -15.123 9.082 1.00 98.62 216 SER A C 1
ATOM 1745 O O . SER A 1 216 ? 3.311 -15.916 8.665 1.00 98.62 216 SER A O 1
ATOM 1747 N N . ALA A 1 217 ? 2.530 -13.811 8.825 1.00 98.62 217 ALA A N 1
ATOM 1748 C CA . ALA A 1 217 ? 3.619 -13.205 8.059 1.00 98.62 217 ALA A CA 1
ATOM 1749 C C . ALA A 1 217 ? 4.981 -13.403 8.744 1.00 98.62 217 ALA A C 1
ATOM 1751 O O . ALA A 1 217 ? 5.945 -13.819 8.096 1.00 98.62 217 ALA A O 1
ATOM 1752 N N . ALA A 1 218 ? 5.050 -13.178 10.060 1.00 98.56 218 ALA A N 1
ATOM 1753 C CA . ALA A 1 218 ? 6.265 -13.368 10.844 1.00 98.56 218 ALA A CA 1
ATOM 1754 C C . ALA A 1 218 ? 6.733 -14.832 10.859 1.00 98.56 218 ALA A C 1
ATOM 1756 O O . ALA A 1 218 ? 7.912 -15.106 10.628 1.00 98.56 218 ALA A O 1
ATOM 1757 N N . GLU A 1 219 ? 5.827 -15.791 11.067 1.00 98.50 219 GLU A N 1
ATOM 1758 C CA . GLU A 1 219 ? 6.157 -17.221 11.001 1.00 98.50 219 GLU A CA 1
ATOM 1759 C C . GLU A 1 219 ? 6.631 -17.652 9.607 1.00 98.50 219 GLU A C 1
ATOM 1761 O O . GLU A 1 219 ? 7.586 -18.426 9.476 1.00 98.50 219 GLU A O 1
ATOM 1766 N N . SER A 1 220 ? 5.981 -17.144 8.557 1.00 98.62 220 SER A N 1
ATOM 1767 C CA . SER A 1 220 ? 6.382 -17.392 7.172 1.00 98.62 220 SER A CA 1
ATOM 1768 C C . SER A 1 220 ? 7.796 -16.870 6.901 1.00 98.62 220 SER A C 1
ATOM 1770 O O . SER A 1 220 ? 8.625 -17.594 6.340 1.00 98.62 220 SER A O 1
ATOM 1772 N N . PHE A 1 221 ? 8.117 -15.658 7.367 1.00 98.75 221 PHE A N 1
ATOM 1773 C CA . PHE A 1 221 ? 9.457 -15.090 7.215 1.00 98.75 221 PHE A CA 1
ATOM 1774 C C . PHE A 1 221 ? 10.524 -15.913 7.944 1.00 98.75 221 PHE A C 1
ATOM 1776 O O . PHE A 1 221 ? 11.595 -16.139 7.389 1.00 98.75 221 PHE A O 1
ATOM 1783 N N . MET A 1 222 ? 10.242 -16.434 9.142 1.00 98.62 222 MET A N 1
ATOM 1784 C CA . MET A 1 222 ? 11.198 -17.294 9.856 1.00 98.62 222 MET A CA 1
ATOM 1785 C C . MET A 1 222 ? 11.543 -18.561 9.064 1.00 98.62 222 MET A C 1
ATOM 1787 O O . MET A 1 222 ? 12.713 -18.939 8.978 1.00 98.62 222 MET A O 1
ATOM 1791 N N . LYS A 1 223 ? 10.548 -19.192 8.427 1.00 98.69 223 LYS A N 1
ATOM 1792 C CA . LYS A 1 223 ? 10.773 -20.346 7.536 1.00 98.69 223 LYS A CA 1
ATOM 1793 C C . LYS A 1 223 ? 11.593 -19.955 6.304 1.00 98.69 223 LYS A C 1
ATOM 1795 O O . LYS A 1 223 ? 12.477 -20.707 5.893 1.00 98.69 223 LYS A O 1
ATOM 1800 N N . TYR A 1 224 ? 11.321 -18.788 5.721 1.00 98.69 224 TYR A N 1
ATOM 1801 C CA . TYR A 1 224 ? 12.113 -18.238 4.618 1.00 98.69 224 TYR A CA 1
ATOM 1802 C C . TYR A 1 224 ? 13.572 -18.012 5.036 1.00 98.69 224 TYR A C 1
ATOM 1804 O O . TYR A 1 224 ? 14.472 -18.553 4.399 1.00 98.69 224 TYR A O 1
ATOM 1812 N N . MET A 1 225 ? 13.812 -17.324 6.153 1.00 98.62 225 MET A N 1
ATOM 1813 C CA . MET A 1 225 ? 15.152 -17.041 6.667 1.00 98.62 225 MET A CA 1
ATOM 1814 C C . MET A 1 225 ? 15.951 -18.332 6.896 1.00 98.62 225 MET A C 1
ATOM 1816 O O . MET A 1 225 ? 17.084 -18.439 6.433 1.00 98.62 225 MET A O 1
ATOM 1820 N N . GLN A 1 226 ? 15.355 -19.351 7.524 1.00 98.44 226 GLN A N 1
ATOM 1821 C CA . GLN A 1 226 ? 16.000 -20.659 7.715 1.00 98.44 226 GLN A CA 1
ATOM 1822 C C . GLN A 1 226 ? 16.410 -21.314 6.388 1.00 98.44 226 GLN A C 1
ATOM 1824 O O . GLN A 1 226 ? 17.508 -21.867 6.277 1.00 98.44 226 GLN A O 1
ATOM 1829 N N . ASN A 1 227 ? 15.553 -21.239 5.367 1.00 98.62 227 ASN A N 1
ATOM 1830 C CA . ASN A 1 227 ? 15.869 -21.761 4.041 1.00 98.62 227 ASN A CA 1
ATOM 1831 C C . ASN A 1 227 ? 17.009 -20.989 3.370 1.00 98.62 227 ASN A C 1
ATOM 1833 O O . ASN A 1 227 ? 17.911 -21.624 2.824 1.00 98.62 227 ASN A O 1
ATOM 1837 N N . GLU A 1 228 ? 17.024 -19.659 3.454 1.00 98.75 228 GLU A N 1
ATOM 1838 C CA . GLU A 1 228 ? 18.084 -18.840 2.855 1.00 98.75 228 GLU A CA 1
ATOM 1839 C C . GLU A 1 228 ? 19.444 -19.095 3.513 1.00 98.75 228 GLU A C 1
ATOM 1841 O O . GLU A 1 228 ? 20.452 -19.243 2.820 1.00 98.75 228 GLU A O 1
ATOM 1846 N N . TYR A 1 229 ? 19.488 -19.247 4.839 1.00 98.25 229 TYR A N 1
ATOM 1847 C CA . TYR A 1 229 ? 20.715 -19.661 5.525 1.00 98.25 229 TYR A CA 1
ATOM 1848 C C . TYR A 1 229 ? 21.187 -21.043 5.068 1.00 98.25 229 TYR A C 1
ATOM 1850 O O . TYR A 1 229 ? 22.373 -21.229 4.805 1.00 98.25 229 TYR A O 1
ATOM 1858 N N . ARG A 1 230 ? 20.268 -22.002 4.911 1.00 98.50 230 ARG A N 1
ATOM 1859 C CA . ARG A 1 230 ? 20.603 -23.358 4.456 1.00 98.50 230 ARG A CA 1
ATOM 1860 C C . ARG A 1 230 ? 21.112 -23.395 3.013 1.00 98.50 230 ARG A C 1
ATOM 1862 O O . ARG A 1 230 ? 22.000 -24.185 2.714 1.00 98.50 230 ARG A O 1
ATOM 1869 N N . ILE A 1 231 ? 20.520 -22.606 2.117 1.00 98.31 231 ILE A N 1
ATOM 1870 C CA . ILE A 1 231 ? 20.802 -22.664 0.675 1.00 98.31 231 ILE A CA 1
ATOM 1871 C C . ILE A 1 231 ? 21.999 -21.786 0.299 1.00 98.31 231 ILE A C 1
ATOM 1873 O O . ILE A 1 231 ? 22.816 -22.201 -0.520 1.00 98.31 231 ILE A O 1
ATOM 1877 N N . ARG A 1 232 ? 22.110 -20.585 0.876 1.00 97.75 232 ARG A N 1
ATOM 1878 C CA . ARG A 1 232 ? 23.104 -19.578 0.466 1.00 97.75 232 ARG A CA 1
ATOM 1879 C C . ARG A 1 232 ? 23.898 -18.946 1.613 1.00 97.75 232 ARG A C 1
ATOM 1881 O O . ARG A 1 232 ? 24.661 -18.018 1.371 1.00 97.75 232 ARG A O 1
ATOM 1888 N N . GLY A 1 233 ? 23.737 -19.421 2.850 1.00 98.00 233 GLY A N 1
ATOM 1889 C CA . GLY A 1 233 ? 24.562 -19.004 3.990 1.00 98.00 233 GLY A CA 1
ATOM 1890 C C . GLY A 1 233 ? 24.198 -17.658 4.627 1.00 98.00 233 GLY A C 1
ATOM 1891 O O . GLY A 1 233 ? 24.940 -17.189 5.486 1.00 98.00 233 GLY A O 1
ATOM 1892 N N . GLY A 1 234 ? 23.078 -17.031 4.250 1.00 97.25 234 GLY A N 1
ATOM 1893 C CA . GLY A 1 234 ? 22.643 -15.775 4.861 1.00 97.25 234 GLY A CA 1
ATOM 1894 C C . GLY A 1 234 ? 21.341 -15.204 4.299 1.00 97.25 234 GLY A C 1
ATOM 1895 O O . GLY A 1 234 ? 20.896 -15.551 3.200 1.00 97.25 234 GLY A O 1
ATOM 1896 N N . CYS A 1 235 ? 20.735 -14.298 5.068 1.00 98.56 235 CYS A N 1
ATOM 1897 C CA . CYS A 1 235 ? 19.540 -13.554 4.684 1.00 98.56 235 CYS A CA 1
ATOM 1898 C C . CYS A 1 235 ? 19.677 -12.085 5.119 1.00 98.56 235 CYS A C 1
ATOM 1900 O O . CYS A 1 235 ? 19.667 -11.841 6.327 1.00 98.56 235 CYS A O 1
ATOM 1902 N N . PRO A 1 236 ? 19.813 -11.116 4.191 1.00 98.19 236 PRO A N 1
ATOM 1903 C CA . PRO A 1 236 ? 19.766 -9.706 4.560 1.00 98.19 236 PRO A CA 1
ATOM 1904 C C . PRO A 1 236 ? 18.377 -9.379 5.110 1.00 98.19 236 PRO A C 1
ATOM 1906 O O . PRO A 1 236 ? 17.364 -9.721 4.495 1.00 98.19 236 PRO A O 1
ATOM 1909 N N . ALA A 1 237 ? 18.329 -8.770 6.291 1.00 97.94 237 ALA A N 1
ATOM 1910 C CA . ALA A 1 237 ? 17.087 -8.519 7.007 1.00 97.94 237 ALA A CA 1
ATOM 1911 C C . ALA A 1 237 ? 17.200 -7.245 7.858 1.00 97.94 237 ALA A C 1
ATOM 1913 O O . ALA A 1 237 ? 18.109 -7.111 8.678 1.00 97.94 237 ALA A O 1
ATOM 1914 N N . ASP A 1 238 ? 16.269 -6.308 7.661 1.00 97.69 238 ASP A N 1
ATOM 1915 C CA . ASP A 1 238 ? 16.164 -5.089 8.463 1.00 97.69 238 ASP A CA 1
ATOM 1916 C C . ASP A 1 238 ? 15.135 -5.289 9.579 1.00 97.69 238 ASP A C 1
ATOM 1918 O O . ASP A 1 238 ? 13.924 -5.219 9.361 1.00 97.69 238 ASP A O 1
ATOM 1922 N N . TRP A 1 239 ? 15.633 -5.549 10.788 1.00 98.12 239 TRP A N 1
ATOM 1923 C CA . TRP A 1 239 ? 14.805 -5.820 11.963 1.00 98.12 239 TRP A CA 1
ATOM 1924 C C . TRP A 1 239 ? 13.802 -4.693 12.250 1.00 98.12 239 TRP A C 1
ATOM 1926 O O . TRP A 1 239 ? 12.659 -4.969 12.608 1.00 98.12 239 TRP A O 1
ATOM 1936 N N . VAL A 1 240 ? 14.187 -3.429 12.025 1.00 96.19 240 VAL A N 1
ATOM 1937 C CA . VAL A 1 240 ? 13.341 -2.255 12.312 1.00 96.19 240 VAL A CA 1
ATOM 1938 C C . VAL A 1 240 ? 12.076 -2.245 11.451 1.00 96.19 240 VAL A C 1
ATOM 1940 O O . VAL A 1 240 ? 11.035 -1.773 11.900 1.00 96.19 240 VAL A O 1
ATOM 1943 N N . TRP A 1 241 ? 12.159 -2.776 10.229 1.00 96.44 241 TRP A N 1
ATOM 1944 C CA . TRP A 1 241 ? 11.029 -2.871 9.303 1.00 96.44 241 TRP A CA 1
ATOM 1945 C C . TRP A 1 241 ? 10.285 -4.203 9.387 1.00 96.44 241 TRP A C 1
ATOM 1947 O O . TRP A 1 241 ? 9.088 -4.244 9.109 1.00 96.44 241 TRP A O 1
ATOM 1957 N N . LEU A 1 242 ? 10.980 -5.288 9.741 1.00 97.44 242 LEU A N 1
ATOM 1958 C CA . LEU A 1 242 ? 10.392 -6.626 9.792 1.00 97.44 242 LEU A CA 1
ATOM 1959 C C . LEU A 1 242 ? 9.524 -6.843 11.032 1.00 97.44 242 LEU A C 1
ATOM 1961 O O . LEU A 1 242 ? 8.502 -7.521 10.933 1.00 97.44 242 LEU A O 1
ATOM 1965 N N . VAL A 1 243 ? 9.896 -6.287 12.189 1.00 97.88 243 VAL A N 1
ATOM 1966 C CA . VAL A 1 243 ? 9.066 -6.405 13.395 1.00 97.88 243 VAL A CA 1
ATOM 1967 C C . VAL A 1 243 ? 7.754 -5.631 13.203 1.00 97.88 243 VAL A C 1
ATOM 1969 O O . VAL A 1 243 ? 7.794 -4.424 12.955 1.00 97.88 243 VAL A O 1
ATOM 1972 N N . PRO A 1 244 ? 6.580 -6.282 13.342 1.00 98.12 244 PRO A N 1
ATOM 1973 C CA . PRO A 1 244 ? 5.301 -5.606 13.150 1.00 98.12 244 PRO A CA 1
ATOM 1974 C C . PRO A 1 244 ? 5.087 -4.427 14.118 1.00 98.12 244 PRO A C 1
ATOM 1976 O O . PRO A 1 244 ? 5.539 -4.472 15.266 1.00 98.12 244 PRO A O 1
ATOM 1979 N N . PRO A 1 245 ? 4.351 -3.377 13.698 1.00 97.88 245 PRO A N 1
ATOM 1980 C CA . PRO A 1 245 ? 4.207 -2.132 14.463 1.00 97.88 245 PRO A CA 1
ATOM 1981 C C . PRO A 1 245 ? 3.291 -2.252 15.693 1.00 97.88 245 PRO A C 1
ATOM 1983 O O . PRO A 1 245 ? 3.178 -1.311 16.476 1.00 97.88 245 PRO A O 1
ATOM 1986 N N . ILE A 1 246 ? 2.633 -3.398 15.867 1.00 98.25 246 ILE A N 1
ATOM 1987 C CA . ILE A 1 246 ? 1.929 -3.803 17.085 1.00 98.25 246 ILE A CA 1
ATOM 1988 C C . ILE A 1 246 ? 2.363 -5.219 17.431 1.00 98.25 246 ILE A C 1
ATOM 1990 O O . ILE A 1 246 ? 2.782 -5.967 16.548 1.00 98.25 246 ILE A O 1
ATOM 1994 N N . SER A 1 247 ? 2.242 -5.598 18.704 1.00 98.31 247 SER A N 1
ATOM 1995 C CA . SER A 1 247 ? 2.462 -6.989 19.112 1.00 98.31 247 SER A CA 1
ATOM 1996 C C . SER A 1 247 ? 3.873 -7.523 18.800 1.00 98.31 247 SER A C 1
ATOM 1998 O O . SER A 1 247 ? 4.059 -8.724 18.643 1.00 98.31 247 SER A O 1
ATOM 2000 N N . GLY A 1 248 ? 4.888 -6.650 18.739 1.00 98.12 248 GLY A N 1
ATOM 2001 C CA . GLY A 1 248 ? 6.234 -7.002 18.273 1.00 98.12 248 GLY A CA 1
ATOM 2002 C C . GLY A 1 248 ? 6.822 -8.238 18.962 1.00 98.12 248 GLY A C 1
ATOM 2003 O O . GLY A 1 248 ? 7.072 -9.245 18.301 1.00 98.12 248 GLY A O 1
ATOM 2004 N N . SER A 1 249 ? 6.972 -8.206 20.291 1.00 98.31 249 SER A N 1
ATOM 2005 C CA . SER A 1 249 ? 7.587 -9.299 21.063 1.00 98.31 249 SER A CA 1
ATOM 2006 C C . SER A 1 249 ? 6.769 -10.585 21.140 1.00 98.31 249 SER A C 1
ATOM 2008 O O . SER A 1 249 ? 7.300 -11.602 21.566 1.00 98.31 249 SER A O 1
ATOM 2010 N N . ILE A 1 250 ? 5.507 -10.588 20.712 1.00 98.31 250 ILE A N 1
ATOM 2011 C CA . ILE A 1 250 ? 4.722 -11.827 20.601 1.00 98.31 250 ILE A CA 1
ATOM 2012 C C . ILE A 1 250 ? 4.794 -12.435 19.193 1.00 98.31 250 ILE A 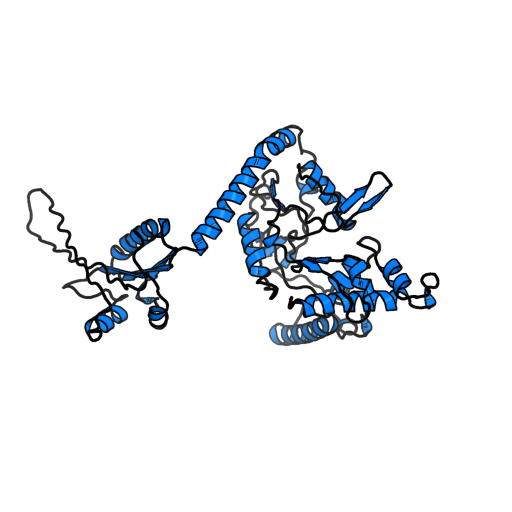C 1
ATOM 2014 O O . ILE A 1 250 ? 4.157 -13.450 18.922 1.00 98.31 250 ILE A O 1
ATOM 2018 N N . THR A 1 251 ? 5.594 -11.846 18.300 1.00 98.50 251 THR A N 1
ATOM 2019 C CA . THR A 1 251 ? 5.992 -12.454 17.026 1.00 98.50 251 THR A CA 1
ATOM 2020 C C . THR A 1 251 ? 7.401 -13.046 17.132 1.00 98.50 251 THR A C 1
ATOM 2022 O O . THR A 1 251 ? 8.234 -12.539 17.891 1.00 98.50 251 THR A O 1
ATOM 2025 N N . PRO A 1 252 ? 7.725 -14.104 16.366 1.00 98.00 252 PRO A N 1
ATOM 2026 C CA . PRO A 1 252 ? 9.048 -14.723 16.436 1.00 98.00 252 PRO A CA 1
ATOM 2027 C C . PRO A 1 252 ? 10.178 -13.802 15.942 1.00 98.00 252 PRO A C 1
ATOM 2029 O O . PRO A 1 252 ? 11.317 -13.961 16.374 1.00 98.00 252 PRO A O 1
ATOM 2032 N N . LEU A 1 253 ? 9.871 -12.812 15.093 1.00 97.25 253 LEU A N 1
ATOM 2033 C CA . LEU A 1 253 ? 10.859 -11.890 14.518 1.00 97.25 253 LEU A CA 1
ATOM 2034 C C . LEU A 1 253 ? 11.562 -11.033 15.569 1.00 97.25 253 LEU A C 1
ATOM 2036 O O . LEU A 1 253 ? 12.749 -10.752 15.432 1.00 97.25 253 LEU A O 1
ATOM 2040 N N . PHE A 1 254 ? 10.858 -10.646 16.633 1.00 98.25 254 PHE A N 1
ATOM 2041 C CA . PHE A 1 254 ? 11.419 -9.778 17.668 1.00 98.25 254 PHE A CA 1
ATOM 2042 C C . PHE A 1 254 ? 12.651 -10.384 18.346 1.00 98.25 254 PHE A C 1
ATOM 2044 O O . PHE A 1 254 ? 13.582 -9.662 18.686 1.00 98.25 254 PHE A O 1
ATOM 2051 N N . HIS A 1 255 ? 12.673 -11.706 18.505 1.00 98.31 255 HIS A N 1
ATOM 2052 C CA . HIS A 1 255 ? 13.747 -12.426 19.189 1.00 98.31 255 HIS A CA 1
ATOM 2053 C C . HIS A 1 255 ? 14.856 -12.907 18.245 1.00 98.31 255 HIS A C 1
ATOM 2055 O O . HIS A 1 255 ? 15.841 -13.479 18.707 1.00 98.31 255 HIS A O 1
ATOM 2061 N N . GLN A 1 256 ? 14.696 -12.719 16.933 1.00 98.25 256 GLN A N 1
ATOM 2062 C CA . GLN A 1 256 ? 15.659 -13.165 15.936 1.00 98.25 256 GLN A CA 1
ATOM 2063 C C . GLN A 1 256 ? 16.664 -12.049 15.645 1.00 98.25 256 GLN A C 1
ATOM 2065 O O . GLN A 1 256 ? 16.303 -10.993 15.130 1.00 98.25 256 GLN A O 1
ATOM 2070 N N . GLU A 1 257 ? 17.943 -12.301 15.919 1.00 98.00 257 GLU A N 1
ATOM 2071 C CA . GLU A 1 257 ? 19.023 -11.413 15.484 1.00 98.00 257 GLU A CA 1
ATOM 2072 C C . GLU A 1 257 ? 19.140 -11.424 13.955 1.00 98.00 257 GLU A C 1
ATOM 2074 O O . GLU A 1 257 ? 19.026 -12.472 13.312 1.00 98.00 257 GLU A O 1
ATOM 2079 N N . MET A 1 258 ? 19.361 -10.253 13.364 1.00 97.88 258 MET A N 1
ATOM 2080 C CA . MET A 1 258 ? 19.365 -10.060 11.915 1.00 97.88 258 MET A CA 1
ATOM 2081 C C . MET A 1 258 ? 20.560 -9.209 11.497 1.00 97.88 258 MET A C 1
ATOM 2083 O O . MET A 1 258 ? 20.927 -8.253 12.179 1.00 97.88 258 MET A O 1
ATOM 2087 N N . LEU A 1 259 ? 21.151 -9.545 10.350 1.00 97.19 259 LEU A N 1
ATOM 2088 C CA . LEU A 1 259 ? 22.177 -8.731 9.708 1.00 97.19 259 LEU A CA 1
ATOM 2089 C C . LEU A 1 259 ? 21.549 -7.983 8.534 1.00 97.19 259 LEU A C 1
ATOM 2091 O O . LEU A 1 259 ? 21.013 -8.600 7.612 1.00 97.19 259 LEU A O 1
ATOM 2095 N N . ASN A 1 260 ? 21.652 -6.657 8.557 1.00 98.06 260 ASN A N 1
ATOM 2096 C CA . ASN A 1 260 ? 21.183 -5.799 7.478 1.00 98.06 260 ASN A CA 1
ATOM 2097 C C . ASN A 1 260 ? 22.356 -5.445 6.555 1.00 98.06 260 ASN A C 1
ATOM 2099 O O . ASN A 1 260 ? 23.332 -4.831 6.988 1.00 98.06 260 ASN A O 1
ATOM 2103 N N . TYR A 1 261 ? 22.279 -5.862 5.296 1.00 97.06 261 TYR A N 1
ATOM 2104 C CA . TYR A 1 261 ? 23.278 -5.581 4.270 1.00 97.06 261 TYR A CA 1
ATOM 2105 C C . TYR A 1 261 ? 22.626 -5.609 2.888 1.00 97.06 261 TYR A C 1
ATOM 2107 O O . TYR A 1 261 ? 21.579 -6.222 2.688 1.00 97.06 261 TYR A O 1
ATOM 2115 N N . ILE A 1 262 ? 23.250 -4.936 1.926 1.00 97.12 262 ILE A N 1
ATOM 2116 C CA . ILE A 1 262 ? 22.741 -4.820 0.558 1.00 97.12 262 ILE A CA 1
ATOM 2117 C C . ILE A 1 262 ? 23.419 -5.874 -0.320 1.00 97.12 262 ILE A C 1
ATOM 2119 O O . ILE A 1 262 ? 24.637 -6.045 -0.268 1.00 97.12 262 ILE A O 1
ATOM 2123 N N . ILE A 1 263 ? 22.622 -6.558 -1.137 1.00 97.44 263 ILE A N 1
ATOM 2124 C CA . ILE A 1 263 ? 23.075 -7.438 -2.223 1.00 97.44 263 ILE A CA 1
ATOM 2125 C C . ILE A 1 263 ? 22.574 -6.871 -3.552 1.00 97.44 263 ILE A C 1
ATOM 2127 O O . ILE A 1 263 ? 21.599 -6.135 -3.545 1.00 97.44 263 ILE A O 1
ATOM 2131 N N . SER A 1 264 ? 23.207 -7.222 -4.672 1.00 97.50 264 SER A N 1
ATOM 2132 C CA . SER A 1 264 ? 22.696 -6.922 -6.018 1.00 97.50 264 SER A CA 1
ATOM 2133 C C . SER A 1 264 ? 22.185 -8.217 -6.662 1.00 97.50 264 SER A C 1
ATOM 2135 O O . SER A 1 264 ? 22.876 -9.239 -6.548 1.00 97.50 264 SER A O 1
ATOM 2137 N N . PRO A 1 265 ? 21.011 -8.226 -7.325 1.00 98.44 265 PRO A N 1
ATOM 2138 C CA . PRO A 1 265 ? 20.097 -7.097 -7.585 1.00 98.44 265 PRO A CA 1
ATOM 2139 C C . PRO A 1 265 ? 19.407 -6.495 -6.348 1.00 98.44 265 PRO A C 1
ATOM 2141 O O . PRO A 1 265 ? 19.186 -7.210 -5.369 1.00 98.44 265 PRO A O 1
ATOM 2144 N N . PHE A 1 266 ? 19.013 -5.215 -6.407 1.00 98.56 266 PHE A N 1
ATOM 2145 C CA . PHE A 1 266 ? 18.374 -4.509 -5.280 1.00 98.56 266 PHE A CA 1
ATOM 2146 C C . PHE A 1 266 ? 17.319 -3.472 -5.697 1.00 98.56 266 PHE A C 1
ATOM 2148 O O . PHE A 1 266 ? 17.409 -2.881 -6.772 1.00 98.56 266 PHE A O 1
ATOM 2155 N N . TYR A 1 267 ? 16.361 -3.188 -4.804 1.00 98.62 267 TYR A N 1
ATOM 2156 C CA . TYR A 1 267 ? 15.453 -2.042 -4.927 1.00 98.62 267 TYR A CA 1
ATOM 2157 C C . TYR A 1 267 ? 15.936 -0.870 -4.067 1.00 98.62 267 TYR A C 1
ATOM 2159 O O . TYR A 1 267 ? 15.876 -0.919 -2.840 1.00 98.62 267 TYR A O 1
ATOM 2167 N N . TYR A 1 268 ? 16.362 0.214 -4.703 1.00 98.00 268 TYR A N 1
ATOM 2168 C CA . TYR A 1 268 ? 16.794 1.441 -4.046 1.00 98.00 268 TYR A CA 1
ATOM 2169 C C . TYR A 1 268 ? 15.668 2.470 -3.942 1.00 98.00 268 TYR A C 1
ATOM 2171 O O . TYR A 1 268 ? 14.801 2.585 -4.811 1.00 98.00 268 TYR A O 1
ATOM 2179 N N . TYR A 1 269 ? 15.722 3.289 -2.893 1.00 94.94 269 TYR A N 1
ATOM 2180 C CA . TYR A 1 269 ? 15.017 4.565 -2.896 1.00 94.94 269 TYR A CA 1
ATOM 2181 C C . TYR A 1 269 ? 15.661 5.519 -3.905 1.00 94.94 269 TYR A C 1
ATOM 2183 O O . TYR A 1 269 ? 16.866 5.481 -4.144 1.00 94.94 269 TYR A O 1
ATOM 2191 N N . GLN A 1 270 ? 14.859 6.424 -4.451 1.00 93.25 270 GLN A N 1
ATOM 2192 C CA . GLN A 1 270 ? 15.317 7.485 -5.341 1.00 93.25 270 GLN A CA 1
ATOM 2193 C C . GLN A 1 270 ? 14.742 8.826 -4.893 1.00 93.25 270 GLN A C 1
ATOM 2195 O O . GLN A 1 270 ? 13.673 8.896 -4.284 1.00 93.25 270 GLN A O 1
ATOM 2200 N N . VAL A 1 271 ? 15.464 9.906 -5.191 1.00 86.38 271 VAL A N 1
ATOM 2201 C CA . VAL A 1 271 ? 15.011 11.268 -4.887 1.00 86.38 271 VAL A CA 1
ATOM 2202 C C . VAL A 1 271 ? 13.688 11.534 -5.608 1.00 86.38 271 VAL A C 1
ATOM 2204 O O . VAL A 1 271 ? 13.512 11.138 -6.766 1.00 86.38 271 VAL A O 1
ATOM 2207 N N . ILE A 1 272 ? 12.762 12.204 -4.913 1.00 71.44 272 ILE A N 1
ATOM 2208 C CA . ILE A 1 272 ? 11.453 12.592 -5.450 1.00 71.44 272 ILE A CA 1
ATOM 2209 C C . ILE A 1 272 ? 11.671 13.355 -6.759 1.00 71.44 272 ILE A C 1
ATOM 2211 O O . ILE A 1 272 ? 12.334 14.394 -6.763 1.00 71.44 272 ILE A O 1
ATOM 2215 N N . SER A 1 273 ? 11.081 12.865 -7.853 1.00 64.44 273 SER A N 1
ATOM 2216 C CA . SER A 1 273 ? 11.333 13.352 -9.217 1.00 64.44 273 SER A CA 1
ATOM 2217 C C . SER A 1 273 ? 11.176 14.870 -9.361 1.00 64.44 273 SER A C 1
ATOM 2219 O O . SER A 1 273 ? 11.962 15.499 -10.059 1.00 64.44 273 SER A O 1
ATOM 2221 N N . ARG A 1 274 ? 10.246 15.490 -8.617 1.00 56.81 274 ARG A N 1
ATOM 2222 C CA . ARG A 1 274 ? 10.039 16.950 -8.584 1.00 56.81 274 ARG A CA 1
ATOM 2223 C C . ARG A 1 274 ? 11.287 17.745 -8.177 1.00 56.81 274 ARG A C 1
ATOM 2225 O O . ARG A 1 274 ? 11.494 18.838 -8.689 1.00 56.81 274 ARG A O 1
ATOM 2232 N N . ILE A 1 275 ? 12.085 17.233 -7.238 1.00 55.28 275 ILE A N 1
ATOM 2233 C CA . ILE A 1 275 ? 13.296 17.915 -6.750 1.00 55.28 275 ILE A CA 1
ATOM 2234 C C . ILE A 1 275 ? 14.403 17.825 -7.809 1.00 55.28 275 ILE A C 1
ATOM 2236 O O . ILE A 1 275 ? 15.125 18.792 -8.030 1.00 55.28 275 ILE A O 1
ATOM 2240 N N . SER A 1 276 ? 14.494 16.690 -8.505 1.00 50.84 276 SER A N 1
ATOM 2241 C CA . SER A 1 276 ? 15.469 16.466 -9.578 1.00 50.84 276 SER A CA 1
ATOM 2242 C C . SER A 1 276 ? 15.118 17.188 -10.885 1.00 50.84 276 SER A C 1
ATOM 2244 O O . SER A 1 276 ? 16.026 17.546 -11.626 1.00 50.84 276 SER A O 1
ATOM 2246 N N . TYR A 1 277 ? 13.833 17.451 -11.150 1.00 49.84 277 TYR A N 1
ATOM 2247 C CA . TYR A 1 277 ? 13.365 18.148 -12.359 1.00 49.84 277 TYR A CA 1
ATOM 2248 C C . TYR A 1 277 ? 13.683 19.661 -12.375 1.00 49.84 277 TYR A C 1
ATOM 2250 O O . TYR A 1 277 ? 13.491 20.337 -13.383 1.00 49.84 277 TYR A O 1
ATOM 2258 N N . GLY A 1 278 ? 14.207 20.209 -11.271 1.00 44.53 278 GLY A N 1
ATOM 2259 C CA . GLY A 1 278 ? 14.559 21.623 -11.154 1.00 44.53 278 GLY A CA 1
ATOM 2260 C C . GLY A 1 278 ? 13.342 22.555 -11.096 1.00 44.53 278 GLY A C 1
ATOM 2261 O O . GLY A 1 278 ? 12.215 22.212 -11.442 1.00 44.53 278 GLY A O 1
ATOM 2262 N N . THR A 1 279 ? 13.560 23.789 -10.649 1.00 38.38 279 THR A N 1
ATOM 2263 C CA . THR A 1 279 ? 12.555 24.861 -10.493 1.00 38.38 279 THR A CA 1
ATOM 2264 C C . THR A 1 279 ? 11.992 25.409 -11.818 1.00 38.38 279 THR A C 1
ATOM 2266 O O . THR A 1 279 ? 11.459 26.515 -11.847 1.00 38.38 279 THR A O 1
ATOM 2269 N N . ASN A 1 280 ? 12.089 24.656 -12.916 1.00 38.91 280 ASN A N 1
ATOM 2270 C CA . ASN A 1 280 ? 11.745 25.073 -14.276 1.00 38.91 280 ASN A CA 1
ATOM 2271 C C . ASN A 1 280 ? 10.395 24.518 -14.758 1.00 38.91 280 ASN A C 1
ATOM 2273 O O . ASN A 1 280 ? 10.225 24.265 -15.948 1.00 38.91 280 ASN A O 1
ATOM 2277 N N . LEU A 1 281 ? 9.394 24.407 -13.878 1.00 45.59 281 LEU A N 1
ATOM 2278 C CA . LEU A 1 281 ? 7.988 24.386 -14.314 1.00 45.59 281 LEU A CA 1
ATOM 2279 C C . LEU A 1 281 ? 7.625 25.788 -14.835 1.00 45.59 281 LEU A C 1
ATOM 2281 O O . LEU A 1 281 ? 6.914 26.562 -14.192 1.00 45.59 281 LEU A O 1
ATOM 2285 N N . THR A 1 282 ? 8.208 26.151 -15.976 1.00 39.81 282 THR A N 1
ATOM 2286 C CA . THR A 1 282 ? 8.013 27.432 -16.649 1.00 39.81 282 THR A CA 1
ATOM 2287 C C . THR A 1 282 ? 6.553 27.582 -17.066 1.00 39.81 282 THR A C 1
ATOM 2289 O O . THR A 1 282 ? 5.873 26.619 -17.412 1.00 39.81 282 THR A O 1
ATOM 2292 N N . ILE A 1 283 ? 6.077 28.828 -17.042 1.00 41.66 283 ILE A N 1
ATOM 2293 C CA . ILE A 1 283 ? 4.699 29.270 -17.324 1.00 41.66 283 ILE A CA 1
ATOM 2294 C C . ILE A 1 283 ? 4.116 28.669 -18.628 1.00 41.66 283 ILE A C 1
ATOM 2296 O O . ILE A 1 283 ? 2.904 28.513 -18.737 1.00 41.66 283 ILE A O 1
ATOM 2300 N N . TYR A 1 284 ? 4.961 28.255 -19.579 1.00 38.84 284 TYR A N 1
ATOM 2301 C CA . TYR A 1 284 ? 4.558 27.624 -20.841 1.00 38.84 284 TYR A CA 1
ATOM 2302 C C . TYR A 1 284 ? 4.028 26.180 -20.704 1.00 38.84 284 TYR A C 1
ATOM 2304 O O . TYR A 1 284 ? 3.100 25.825 -21.429 1.00 38.84 284 TYR A O 1
ATOM 2312 N N . SER A 1 285 ? 4.521 25.378 -19.748 1.00 41.56 285 SER A N 1
ATOM 2313 C CA . SER A 1 285 ? 4.028 24.004 -19.492 1.00 41.56 285 SER A CA 1
ATOM 2314 C C . SER A 1 285 ? 2.556 24.011 -19.026 1.00 41.56 285 SER A C 1
ATOM 2316 O O . SER A 1 285 ? 1.728 23.210 -19.458 1.00 41.56 285 SER A O 1
ATOM 2318 N N . TRP A 1 286 ? 2.167 25.039 -18.266 1.00 37.78 286 TRP A N 1
ATOM 2319 C CA . TRP A 1 286 ? 0.804 25.236 -17.752 1.00 37.78 286 TRP A CA 1
ATOM 2320 C C . TRP A 1 286 ? -0.242 25.561 -18.827 1.00 37.78 286 TRP A C 1
ATOM 2322 O O . TRP A 1 286 ? -1.430 25.296 -18.628 1.00 37.78 286 TRP A O 1
ATOM 2332 N N . ILE A 1 287 ? 0.178 26.152 -19.950 1.00 41.34 287 ILE A N 1
ATOM 2333 C CA . ILE A 1 287 ? -0.710 26.487 -21.073 1.00 41.34 287 ILE A CA 1
ATOM 2334 C C . ILE A 1 287 ? -0.966 25.234 -21.924 1.00 41.34 287 ILE A C 1
ATOM 2336 O O . ILE A 1 287 ? -2.108 24.984 -22.299 1.00 41.34 287 ILE A O 1
ATOM 2340 N N . TRP A 1 288 ? 0.053 24.393 -22.132 1.00 37.47 288 TRP A N 1
ATOM 2341 C CA . TRP A 1 288 ? -0.059 23.163 -22.929 1.00 37.47 288 TRP A CA 1
ATOM 2342 C C . TRP A 1 288 ? -0.888 22.065 -22.240 1.00 37.47 288 TRP A C 1
ATOM 2344 O O . TRP A 1 288 ? -1.706 21.400 -22.881 1.00 37.47 288 TRP A O 1
ATOM 2354 N N . ILE A 1 289 ? -0.742 21.911 -20.917 1.00 46.69 289 ILE A N 1
ATOM 2355 C CA . ILE A 1 289 ? -1.476 20.904 -20.129 1.00 46.69 289 ILE A CA 1
ATOM 2356 C C . ILE A 1 289 ? -2.990 21.190 -20.104 1.00 46.69 289 ILE A C 1
ATOM 2358 O O . ILE A 1 289 ? -3.799 20.261 -20.106 1.00 46.69 289 ILE A O 1
ATOM 2362 N N . LYS A 1 290 ? -3.409 22.464 -20.149 1.00 45.28 290 LYS A N 1
ATOM 2363 C CA . LYS A 1 290 ? -4.835 22.840 -20.160 1.00 45.28 290 LYS A CA 1
ATOM 2364 C C . LYS A 1 290 ? -5.569 22.467 -21.452 1.00 45.28 290 LYS A C 1
ATOM 2366 O O . LYS A 1 290 ? -6.778 22.254 -21.391 1.00 45.28 290 LYS A O 1
ATOM 2371 N N . GLU A 1 291 ? -4.880 22.374 -22.589 1.00 43.56 291 GLU A N 1
ATOM 2372 C CA . GLU A 1 291 ? -5.526 22.152 -23.892 1.00 43.56 291 GLU A CA 1
ATOM 2373 C C . GLU A 1 291 ? -5.714 20.665 -24.258 1.00 43.56 291 GLU A C 1
ATOM 2375 O O . GLU A 1 291 ? -6.577 20.356 -25.078 1.00 43.56 291 GLU A O 1
ATOM 2380 N N . ASN A 1 292 ? -5.013 19.721 -23.605 1.00 44.31 292 ASN A N 1
ATOM 2381 C CA . ASN A 1 292 ? -5.011 18.297 -24.002 1.00 44.31 292 ASN A CA 1
ATOM 2382 C C . ASN A 1 292 ? -5.693 17.303 -23.036 1.00 44.31 292 ASN A C 1
ATOM 2384 O O . ASN A 1 292 ? -5.829 16.123 -23.367 1.00 44.31 292 ASN A O 1
ATOM 2388 N N . VAL A 1 293 ? -6.241 17.751 -21.899 1.00 50.72 293 VAL A N 1
ATOM 2389 C CA . VAL A 1 293 ? -7.084 16.912 -21.009 1.00 50.72 293 VAL A CA 1
ATOM 2390 C C . VAL A 1 293 ? -8.245 16.192 -21.741 1.00 50.72 293 VAL A C 1
ATOM 2392 O O . VAL A 1 293 ? -8.542 15.041 -21.399 1.00 50.72 293 VAL A O 1
ATOM 2395 N N . PRO A 1 294 ? -8.908 16.786 -22.761 1.00 49.72 294 PRO A N 1
ATOM 2396 C CA . PRO A 1 294 ? -9.949 16.092 -23.523 1.00 49.72 294 PRO A CA 1
ATOM 2397 C C . PRO A 1 294 ? -9.403 14.945 -24.382 1.00 49.72 294 PRO A C 1
ATOM 2399 O O . PRO A 1 294 ? -10.083 13.930 -24.542 1.00 49.72 294 PRO A O 1
ATOM 2402 N N . LEU A 1 295 ? -8.180 15.081 -24.908 1.00 46.94 295 LEU A N 1
ATOM 2403 C CA . LEU A 1 295 ? -7.563 14.094 -25.791 1.00 46.94 295 LEU A CA 1
ATOM 2404 C C . LEU A 1 295 ? -7.182 12.830 -25.013 1.00 46.94 295 LEU A C 1
ATOM 2406 O O . LEU A 1 295 ? -7.498 11.729 -25.457 1.00 46.94 295 LEU A O 1
ATOM 2410 N N . CYS A 1 296 ? -6.635 12.969 -23.801 1.00 47.06 296 CYS A N 1
ATOM 2411 C CA . CYS A 1 296 ? -6.345 11.828 -22.926 1.00 47.06 296 CYS A CA 1
ATOM 2412 C C . CYS A 1 296 ? -7.620 11.055 -22.554 1.00 47.06 296 CYS A C 1
ATOM 2414 O O . CYS A 1 296 ? -7.645 9.827 -22.622 1.00 47.06 296 CYS A O 1
ATOM 2416 N N . ARG A 1 297 ? -8.723 11.756 -22.251 1.00 47.25 297 ARG A N 1
ATOM 2417 C CA . ARG A 1 297 ? -10.030 11.116 -22.005 1.00 47.25 297 ARG A CA 1
ATOM 2418 C C . ARG A 1 297 ? -10.585 10.412 -23.243 1.00 47.25 297 ARG A C 1
ATOM 2420 O O . ARG A 1 297 ? -11.150 9.328 -23.114 1.00 47.25 297 ARG A O 1
ATOM 2427 N N . ALA A 1 298 ? -10.414 10.995 -24.428 1.00 48.00 298 ALA A N 1
ATOM 2428 C CA . ALA A 1 298 ? -10.855 10.400 -25.687 1.00 48.00 298 ALA A CA 1
ATOM 2429 C C . ALA A 1 298 ? -10.045 9.143 -26.050 1.00 48.00 298 ALA A C 1
ATOM 2431 O O . ALA A 1 298 ? -10.634 8.138 -26.445 1.00 48.00 298 ALA A O 1
ATOM 2432 N N . VAL A 1 299 ? -8.723 9.161 -25.847 1.00 53.28 299 VAL A N 1
ATOM 2433 C CA . VAL A 1 299 ? -7.841 7.997 -26.051 1.00 53.28 299 VAL A CA 1
ATOM 2434 C C . VAL A 1 299 ? -8.184 6.871 -25.071 1.00 53.28 299 VAL A C 1
ATOM 2436 O O . VAL A 1 299 ? -8.256 5.715 -25.476 1.00 53.28 299 VAL A O 1
ATOM 2439 N N . PHE A 1 300 ? -8.492 7.190 -23.812 1.00 50.84 300 PHE A N 1
ATOM 2440 C CA . PHE A 1 300 ? -8.989 6.213 -22.834 1.00 50.84 300 PHE A CA 1
ATOM 2441 C C . PHE A 1 300 ? -10.337 5.614 -23.202 1.00 50.84 300 PHE A C 1
ATOM 2443 O O . PHE A 1 300 ? -10.548 4.410 -23.068 1.00 50.84 300 PHE A O 1
ATOM 2450 N N . PHE A 1 301 ? -11.271 6.454 -23.642 1.00 53.12 301 PHE A N 1
ATOM 2451 C CA . PHE A 1 301 ? -12.579 5.982 -24.064 1.00 53.12 301 PHE A CA 1
ATOM 2452 C C . PHE A 1 301 ? -12.441 5.064 -25.283 1.00 53.12 301 PHE A C 1
ATOM 2454 O O . PHE A 1 301 ? -13.033 3.987 -25.313 1.00 53.12 301 PHE A O 1
ATOM 2461 N N . ALA A 1 302 ? -11.584 5.432 -26.239 1.00 45.53 302 ALA A N 1
ATOM 2462 C CA . ALA A 1 302 ? -11.267 4.611 -27.400 1.00 45.53 302 ALA A CA 1
ATOM 2463 C C . ALA A 1 302 ? -10.580 3.292 -27.011 1.00 45.53 302 ALA A C 1
ATOM 2465 O O . ALA A 1 302 ? -10.975 2.244 -27.518 1.00 45.53 302 ALA A O 1
ATOM 2466 N N . SER A 1 303 ? -9.615 3.298 -26.085 1.00 50.16 303 SER A N 1
ATOM 2467 C CA . SER A 1 303 ? -8.900 2.084 -25.664 1.00 50.16 303 SER A CA 1
ATOM 2468 C C . SER A 1 303 ? -9.773 1.143 -24.826 1.00 50.16 303 SER A C 1
ATOM 2470 O O . SER A 1 303 ? -9.721 -0.074 -25.014 1.00 50.16 303 SER A O 1
ATOM 2472 N N . SER A 1 304 ? -10.642 1.678 -23.964 1.00 52.62 304 SER A N 1
ATOM 2473 C CA . SER A 1 304 ? -11.629 0.902 -23.200 1.00 52.62 304 SER A CA 1
ATOM 2474 C C . SER A 1 304 ? -12.701 0.289 -24.113 1.00 52.62 304 SER A C 1
ATOM 2476 O O . SER A 1 304 ? -13.031 -0.896 -23.991 1.00 52.62 304 SER A O 1
ATOM 2478 N N . LEU A 1 305 ? -13.176 1.049 -25.109 1.00 54.69 305 LEU A N 1
ATOM 2479 C CA . LEU A 1 305 ? -14.107 0.556 -26.126 1.00 54.69 305 LEU A CA 1
ATOM 2480 C C . LEU A 1 305 ? -13.454 -0.510 -27.019 1.00 54.69 305 LEU A C 1
ATOM 2482 O O . LEU A 1 305 ? -14.059 -1.555 -27.255 1.00 54.69 305 LEU A O 1
ATOM 2486 N N . MET A 1 306 ? -12.206 -0.296 -27.458 1.00 55.91 306 MET A N 1
ATOM 2487 C CA . MET A 1 306 ? -11.438 -1.291 -28.215 1.00 55.91 306 MET A CA 1
ATOM 2488 C C . MET A 1 306 ? -11.201 -2.559 -27.395 1.00 55.91 306 MET A C 1
ATOM 2490 O O . MET A 1 306 ? -11.364 -3.652 -27.927 1.00 55.91 306 MET A O 1
ATOM 2494 N N . ARG A 1 307 ? -10.900 -2.455 -26.096 1.00 54.06 307 ARG A N 1
ATOM 2495 C CA . ARG A 1 307 ? -10.716 -3.619 -25.215 1.00 54.06 307 ARG A CA 1
ATOM 2496 C C . ARG A 1 307 ? -11.996 -4.443 -25.083 1.00 54.06 307 ARG A C 1
ATOM 2498 O O . ARG A 1 307 ? -11.948 -5.663 -25.231 1.00 54.06 307 ARG A O 1
ATOM 2505 N N . ARG A 1 308 ? -13.144 -3.790 -24.869 1.00 56.16 308 ARG A N 1
ATOM 2506 C CA . ARG A 1 308 ? -14.457 -4.462 -24.856 1.00 56.16 308 ARG A CA 1
ATOM 2507 C C . ARG A 1 308 ? -14.780 -5.096 -26.209 1.00 56.16 308 ARG A C 1
ATOM 2509 O O . ARG A 1 308 ? -15.231 -6.234 -26.242 1.00 56.16 308 ARG A O 1
ATOM 2516 N N . ALA A 1 309 ? -14.495 -4.406 -27.313 1.00 56.88 309 ALA A N 1
ATOM 2517 C CA . ALA A 1 309 ? -14.700 -4.936 -28.658 1.00 56.88 309 ALA A CA 1
ATOM 2518 C C . ALA A 1 309 ? -13.785 -6.136 -28.967 1.00 56.88 309 ALA A C 1
ATOM 2520 O O . ALA A 1 309 ? -14.229 -7.090 -29.599 1.00 56.88 309 ALA A O 1
ATOM 2521 N N . MET A 1 310 ? -12.532 -6.128 -28.500 1.00 56.62 310 MET A N 1
ATOM 2522 C CA . MET A 1 310 ? -11.588 -7.238 -28.674 1.00 56.62 310 MET A CA 1
ATOM 2523 C C . MET A 1 310 ? -11.947 -8.461 -27.821 1.00 56.62 310 MET A C 1
ATOM 2525 O O . MET A 1 310 ? -11.773 -9.582 -28.290 1.00 56.62 310 MET A O 1
ATOM 2529 N N . ALA A 1 311 ? -12.482 -8.270 -26.610 1.00 59.16 311 ALA A N 1
ATOM 2530 C CA . ALA A 1 311 ? -12.886 -9.363 -25.718 1.00 59.16 311 ALA A CA 1
ATOM 2531 C C . ALA A 1 311 ? -14.086 -10.182 -26.241 1.00 59.16 311 ALA A C 1
ATOM 2533 O O . ALA A 1 311 ? -14.275 -11.321 -25.822 1.00 59.16 311 ALA A O 1
ATOM 2534 N N . VAL A 1 312 ? -14.877 -9.619 -27.163 1.00 59.91 312 VAL A N 1
ATOM 2535 C CA . VAL A 1 312 ? -16.059 -10.259 -27.774 1.00 59.91 312 VAL A CA 1
ATOM 2536 C C . VAL A 1 312 ? -15.716 -11.003 -29.078 1.00 59.91 312 VAL A C 1
ATOM 2538 O O . VAL A 1 312 ? -16.537 -11.757 -29.597 1.00 59.91 312 VAL A O 1
ATOM 2541 N N . ARG A 1 313 ? -14.504 -10.835 -29.630 1.00 70.38 313 ARG A N 1
ATOM 2542 C CA . ARG A 1 313 ? -14.128 -11.454 -30.913 1.00 70.38 313 ARG A CA 1
ATOM 2543 C C . ARG A 1 313 ? -13.902 -12.959 -30.781 1.00 70.38 313 ARG A C 1
ATOM 2545 O O . ARG A 1 313 ? -13.232 -13.427 -29.862 1.00 70.38 313 ARG A O 1
ATOM 2552 N N . ILE A 1 314 ? -14.406 -13.707 -31.762 1.00 72.94 314 ILE A N 1
ATOM 2553 C CA . ILE A 1 314 ? -14.195 -15.153 -31.895 1.00 72.94 314 ILE A CA 1
ATOM 2554 C C . ILE A 1 314 ? -12.688 -15.431 -32.033 1.00 72.94 314 ILE A C 1
ATOM 2556 O O . ILE A 1 314 ? -11.978 -14.728 -32.761 1.00 72.94 314 ILE A O 1
ATOM 2560 N N . LYS A 1 315 ? -12.193 -16.445 -31.314 1.00 78.69 315 LYS A N 1
ATOM 2561 C CA . LYS A 1 315 ? -10.789 -16.876 -31.377 1.00 78.69 315 LYS A CA 1
ATOM 2562 C C . LYS A 1 315 ? -10.525 -17.619 -32.684 1.00 78.69 315 LYS A C 1
ATOM 2564 O O . LYS A 1 315 ? -11.274 -18.530 -33.032 1.00 78.69 315 LYS A O 1
ATOM 2569 N N . ALA A 1 316 ? -9.451 -17.245 -33.371 1.00 82.81 316 ALA A N 1
ATOM 2570 C CA . ALA A 1 316 ? -8.999 -17.894 -34.593 1.00 82.81 316 ALA A CA 1
ATOM 2571 C C . ALA A 1 316 ? -7.525 -18.289 -34.466 1.00 82.81 316 ALA A C 1
ATOM 2573 O O . ALA A 1 316 ? -6.681 -17.457 -34.145 1.00 82.81 316 ALA A O 1
ATOM 2574 N N . THR A 1 317 ? -7.190 -19.538 -34.752 1.00 83.88 317 THR A N 1
ATOM 2575 C CA . THR A 1 317 ? -5.815 -20.038 -34.702 1.00 83.88 317 THR A CA 1
ATOM 2576 C C . THR A 1 317 ? -5.349 -20.371 -36.114 1.00 83.88 317 THR A C 1
ATOM 2578 O O . THR A 1 317 ? -6.021 -21.091 -36.841 1.00 83.88 317 THR A O 1
ATOM 2581 N N . VAL A 1 318 ? -4.201 -19.836 -36.524 1.00 85.88 318 VAL A N 1
ATOM 2582 C CA . VAL A 1 318 ? -3.558 -20.092 -37.815 1.00 85.88 318 VAL A CA 1
ATOM 2583 C C . VAL A 1 318 ? -2.329 -20.962 -37.576 1.00 85.88 318 VAL A C 1
ATOM 2585 O O . VAL A 1 318 ? -1.321 -20.498 -37.044 1.00 85.88 318 VAL A O 1
ATOM 2588 N N . LEU A 1 319 ? -2.394 -22.227 -37.969 1.00 83.50 319 LEU A N 1
ATOM 2589 C CA . LEU A 1 319 ? -1.263 -23.141 -37.931 1.00 83.50 319 LEU A CA 1
ATOM 2590 C C . LEU A 1 319 ? -0.492 -23.090 -39.238 1.00 83.50 319 LEU A C 1
ATOM 2592 O O . LEU A 1 319 ? -1.096 -23.080 -40.310 1.00 83.50 319 LEU A O 1
ATOM 2596 N N . TYR A 1 320 ? 0.836 -23.121 -39.159 1.00 84.06 320 TYR A N 1
ATOM 2597 C CA . TYR A 1 320 ? 1.666 -23.227 -40.352 1.00 84.06 320 TYR A CA 1
ATOM 2598 C C . TYR A 1 320 ? 2.723 -24.320 -40.276 1.00 84.06 320 TYR A C 1
ATOM 2600 O O . TYR A 1 320 ? 3.265 -24.616 -39.213 1.00 84.06 320 TYR A O 1
ATOM 2608 N N . ALA A 1 321 ? 3.028 -24.892 -41.437 1.00 80.56 321 ALA A N 1
ATOM 2609 C CA . ALA A 1 321 ? 4.159 -25.785 -41.644 1.00 80.56 321 ALA A CA 1
ATOM 2610 C C . ALA A 1 321 ? 4.934 -25.336 -42.886 1.00 80.56 321 ALA A C 1
ATOM 2612 O O . ALA A 1 321 ? 4.360 -24.987 -43.922 1.00 80.56 321 ALA A O 1
ATOM 2613 N N . THR A 1 322 ? 6.256 -25.274 -42.766 1.00 81.38 322 THR A N 1
ATOM 2614 C CA . THR A 1 322 ? 7.132 -24.717 -43.799 1.00 81.38 322 THR A CA 1
ATOM 2615 C C . THR A 1 322 ? 8.541 -25.287 -43.689 1.00 81.38 322 THR A C 1
ATOM 2617 O O . THR A 1 322 ? 9.060 -25.409 -42.586 1.00 81.38 322 THR A O 1
ATOM 2620 N N . GLU A 1 323 ? 9.176 -25.553 -44.832 1.00 74.88 323 GLU A N 1
ATOM 2621 C CA . GLU A 1 323 ? 10.618 -25.862 -44.918 1.00 74.88 323 GLU A CA 1
ATOM 2622 C C . GLU A 1 323 ? 11.444 -24.613 -45.261 1.00 74.88 323 GLU A C 1
ATOM 2624 O O . GLU A 1 323 ? 12.509 -24.375 -44.709 1.00 74.88 323 GLU A O 1
ATOM 2629 N N . THR A 1 324 ? 10.930 -23.768 -46.166 1.00 72.50 324 THR A N 1
ATOM 2630 C CA . THR A 1 324 ? 11.661 -22.623 -46.751 1.00 72.50 324 THR A CA 1
ATOM 2631 C C . THR A 1 324 ? 11.133 -21.248 -46.307 1.00 72.50 324 THR A C 1
ATOM 2633 O O . THR A 1 324 ? 11.436 -20.235 -46.930 1.00 72.50 324 THR A O 1
ATOM 2636 N N . GLY A 1 325 ? 10.291 -21.189 -45.267 1.00 73.19 325 GLY A N 1
ATOM 2637 C CA . GLY A 1 325 ? 9.701 -19.948 -44.722 1.00 73.19 325 GLY A CA 1
ATOM 2638 C C . GLY A 1 325 ? 8.536 -19.306 -45.505 1.00 73.19 325 GLY A C 1
ATOM 2639 O O . GLY A 1 325 ? 7.898 -18.370 -45.011 1.00 73.19 325 GLY A O 1
ATOM 2640 N N . LYS A 1 326 ? 8.194 -19.783 -46.712 1.00 74.38 326 LYS A N 1
ATOM 2641 C CA . LYS A 1 326 ? 7.120 -19.177 -47.533 1.00 74.38 326 LYS A CA 1
ATOM 2642 C C . LYS A 1 326 ? 5.728 -19.312 -46.906 1.00 74.38 326 LYS A C 1
ATOM 2644 O O . LYS A 1 326 ? 4.981 -18.334 -46.873 1.00 74.38 326 LYS A O 1
ATOM 2649 N N . SER A 1 327 ? 5.386 -20.490 -46.380 1.00 75.62 327 SER A N 1
ATOM 2650 C CA . SER A 1 327 ? 4.080 -20.717 -45.742 1.00 75.62 327 SER A CA 1
ATOM 2651 C C . SER A 1 327 ? 3.956 -20.003 -44.401 1.00 75.62 327 SER A C 1
ATOM 2653 O O . SER A 1 327 ? 2.871 -19.546 -44.065 1.00 75.62 327 SER A O 1
ATOM 2655 N N . GLU A 1 328 ? 5.062 -19.814 -43.678 1.00 80.06 328 GLU A N 1
ATOM 2656 C CA . GLU A 1 328 ? 5.081 -18.960 -42.486 1.00 80.06 328 GLU A CA 1
ATOM 2657 C C . GLU A 1 328 ? 4.762 -17.506 -42.845 1.00 80.06 328 GLU A C 1
ATOM 2659 O O . GLU A 1 328 ? 3.920 -16.875 -42.209 1.00 80.06 328 GLU A O 1
ATOM 2664 N N . THR A 1 329 ? 5.385 -16.978 -43.902 1.00 77.00 329 THR A N 1
ATOM 2665 C CA . THR A 1 329 ? 5.132 -15.604 -44.357 1.00 77.00 329 THR A CA 1
ATOM 2666 C C . THR A 1 329 ? 3.666 -15.414 -44.758 1.00 77.00 329 THR A C 1
ATOM 2668 O O . THR A 1 329 ? 3.055 -14.397 -44.425 1.00 77.00 329 THR A O 1
ATOM 2671 N N . LEU A 1 330 ? 3.080 -16.400 -45.444 1.00 77.62 330 LEU A N 1
ATOM 2672 C CA . LEU A 1 330 ? 1.662 -16.388 -45.804 1.00 77.62 330 LEU A CA 1
ATOM 2673 C C . LEU A 1 330 ? 0.755 -16.480 -44.567 1.00 77.62 330 LEU A C 1
ATOM 2675 O O . LEU A 1 330 ? -0.216 -15.735 -44.476 1.00 77.62 330 LEU A O 1
ATOM 2679 N N . ALA A 1 331 ? 1.086 -17.337 -43.600 1.00 82.06 331 ALA A N 1
ATOM 2680 C CA . ALA A 1 331 ? 0.333 -17.489 -42.357 1.00 82.06 331 ALA A CA 1
ATOM 2681 C C . ALA A 1 331 ? 0.355 -16.228 -41.491 1.00 82.06 331 ALA A C 1
ATOM 2683 O O . ALA A 1 331 ? -0.667 -15.875 -40.910 1.00 82.06 331 ALA A O 1
ATOM 2684 N N . ARG A 1 332 ? 1.488 -15.519 -41.444 1.00 83.12 332 ARG A N 1
ATOM 2685 C CA . ARG A 1 332 ? 1.598 -14.224 -40.760 1.00 83.12 332 ARG A CA 1
ATOM 2686 C C . ARG A 1 332 ? 0.724 -13.168 -41.430 1.00 83.12 332 ARG A C 1
ATOM 2688 O O . ARG A 1 332 ? -0.104 -12.578 -40.751 1.00 83.12 332 ARG A O 1
ATOM 2695 N N . LYS A 1 333 ? 0.800 -13.029 -42.761 1.00 80.00 333 LYS A N 1
ATOM 2696 C CA . LYS A 1 333 ? -0.075 -12.112 -43.520 1.00 80.00 333 LYS A CA 1
ATOM 2697 C C . LYS A 1 333 ? -1.559 -12.421 -43.325 1.00 80.00 333 LYS A C 1
ATOM 2699 O O . LYS A 1 333 ? -2.370 -11.513 -43.178 1.00 80.00 333 LYS A O 1
ATOM 2704 N N . LEU A 1 334 ? -1.916 -13.703 -43.327 1.00 78.06 334 LEU A N 1
ATOM 2705 C CA . LEU A 1 334 ? -3.285 -14.150 -43.103 1.00 78.06 334 LEU A CA 1
ATOM 2706 C C . LEU A 1 334 ? -3.732 -13.884 -41.659 1.00 78.06 334 LEU A C 1
ATOM 2708 O O . LEU A 1 334 ? -4.852 -13.427 -41.449 1.00 78.06 334 LEU A O 1
ATOM 2712 N N . GLY A 1 335 ? -2.843 -14.088 -40.685 1.00 82.56 335 GLY A N 1
ATOM 2713 C CA . GLY A 1 335 ? -3.038 -13.670 -39.300 1.00 82.56 335 GLY A CA 1
ATOM 2714 C C . GLY A 1 335 ? -3.324 -12.174 -39.195 1.00 82.56 335 GLY A C 1
ATOM 2715 O O . GLY A 1 335 ? -4.344 -11.804 -38.629 1.00 82.56 335 GLY A O 1
ATOM 2716 N N . ASP A 1 336 ? -2.503 -11.329 -39.820 1.00 81.44 336 ASP A N 1
ATOM 2717 C CA . ASP A 1 336 ? -2.666 -9.870 -39.800 1.00 81.44 336 ASP A CA 1
ATOM 2718 C C . ASP A 1 336 ? -4.014 -9.430 -40.394 1.00 81.44 336 ASP A C 1
ATOM 2720 O O . ASP A 1 336 ? -4.700 -8.585 -39.818 1.00 81.44 336 ASP A O 1
ATOM 2724 N N . MET A 1 337 ? -4.439 -10.047 -41.504 1.00 78.88 337 MET A N 1
ATOM 2725 C CA . MET A 1 337 ? -5.744 -9.784 -42.123 1.00 78.88 337 MET A CA 1
ATOM 2726 C C . MET A 1 337 ? -6.915 -10.217 -41.235 1.00 78.88 337 MET A C 1
ATOM 2728 O O . MET A 1 337 ? -7.902 -9.492 -41.101 1.00 78.88 337 MET A O 1
ATOM 2732 N N . PHE A 1 338 ? -6.828 -11.400 -40.624 1.00 77.69 338 PHE A N 1
ATOM 2733 C CA . PHE A 1 338 ? -7.891 -11.905 -39.757 1.00 77.69 338 PHE A CA 1
ATOM 2734 C C . PHE A 1 338 ? -7.937 -11.166 -38.417 1.00 77.69 338 PHE A C 1
ATOM 2736 O O . PHE A 1 338 ? -9.015 -11.071 -37.832 1.00 77.69 338 PHE A O 1
ATOM 2743 N N . ASN A 1 339 ? -6.830 -10.576 -37.959 1.00 78.75 339 ASN A N 1
ATOM 2744 C CA . ASN A 1 339 ? -6.767 -9.814 -36.708 1.00 78.75 339 ASN A CA 1
ATOM 2745 C C . ASN A 1 339 ? -7.697 -8.582 -36.727 1.00 78.75 339 ASN A C 1
ATOM 2747 O O . ASN A 1 339 ? -8.107 -8.069 -35.683 1.00 78.75 339 ASN A O 1
ATOM 2751 N N . CYS A 1 340 ? -8.101 -8.121 -37.918 1.00 71.31 340 CYS A N 1
ATOM 2752 C CA . CYS A 1 340 ? -9.105 -7.071 -38.080 1.00 71.31 340 CYS A CA 1
ATOM 2753 C C . CYS A 1 340 ? -10.502 -7.481 -37.573 1.00 71.31 340 CYS A C 1
ATOM 2755 O O . CYS A 1 340 ? -11.237 -6.608 -37.106 1.00 71.31 340 CYS A O 1
ATOM 2757 N N . ALA A 1 341 ? -10.852 -8.772 -37.612 1.00 69.69 341 ALA A N 1
ATOM 2758 C CA . ALA A 1 341 ? -12.184 -9.292 -37.271 1.00 69.69 341 ALA A CA 1
ATOM 2759 C C . ALA A 1 341 ? -12.184 -10.354 -36.148 1.00 69.69 341 ALA A C 1
ATOM 2761 O O . ALA A 1 341 ? -13.160 -10.462 -35.408 1.00 69.69 341 ALA A O 1
ATOM 2762 N N . PHE A 1 342 ? -11.086 -11.088 -35.967 1.00 77.38 342 PHE A N 1
ATOM 2763 C CA . PHE A 1 342 ? -10.939 -12.208 -35.032 1.00 77.38 342 PHE A CA 1
ATOM 2764 C C . PHE A 1 342 ? -9.789 -11.965 -34.049 1.00 77.38 342 PHE A C 1
ATOM 2766 O O . PHE A 1 342 ? -8.891 -11.171 -34.315 1.00 77.38 342 PHE A O 1
ATOM 2773 N N . SER A 1 343 ? -9.793 -12.664 -32.910 1.00 79.12 343 SER A N 1
ATOM 2774 C CA . SER A 1 343 ? -8.614 -12.737 -32.038 1.00 79.12 343 SER A CA 1
ATOM 2775 C C . SER A 1 343 ? -7.686 -13.826 -32.576 1.00 79.12 343 SER A C 1
ATOM 2777 O O . SER A 1 343 ? -7.898 -15.011 -32.310 1.00 79.12 343 SER A O 1
ATOM 2779 N N . THR A 1 344 ? -6.719 -13.432 -33.408 1.00 83.44 344 THR A N 1
ATOM 2780 C CA . THR A 1 344 ? -5.892 -14.375 -34.173 1.00 83.44 344 THR A CA 1
ATOM 2781 C C . THR A 1 344 ? -4.614 -14.783 -33.456 1.00 83.44 344 THR A C 1
ATOM 2783 O O . THR A 1 344 ? -3.839 -13.924 -33.034 1.00 83.44 344 THR A O 1
ATOM 2786 N N . LYS A 1 345 ? -4.322 -16.082 -33.418 1.00 86.88 345 LYS A N 1
ATOM 2787 C CA . LYS A 1 345 ? -3.047 -16.640 -32.954 1.00 86.88 345 LYS A CA 1
ATOM 2788 C C . LYS A 1 345 ? -2.373 -17.403 -34.090 1.00 86.88 345 LYS A C 1
ATOM 2790 O O . LYS A 1 345 ? -2.944 -18.360 -34.588 1.00 86.88 345 LYS A O 1
ATOM 2795 N N . VAL A 1 346 ? -1.156 -17.026 -34.478 1.00 87.94 346 VAL A N 1
ATOM 2796 C CA . VAL A 1 346 ? -0.367 -17.767 -35.483 1.00 87.94 346 VAL A CA 1
ATOM 2797 C C . VAL A 1 346 ? 0.632 -18.676 -34.765 1.00 87.94 346 VAL A C 1
ATOM 2799 O O . VAL A 1 346 ? 1.312 -18.230 -33.842 1.00 87.94 346 VAL A O 1
ATOM 2802 N N . THR A 1 347 ? 0.717 -19.958 -35.115 1.00 87.50 347 THR A N 1
ATOM 2803 C CA . THR A 1 347 ? 1.581 -20.933 -34.419 1.00 87.50 347 THR A CA 1
ATOM 2804 C C . THR A 1 347 ? 2.172 -21.952 -35.395 1.00 87.50 347 THR A C 1
ATOM 2806 O O . THR A 1 347 ? 1.517 -22.363 -36.350 1.00 87.50 347 THR A O 1
ATOM 2809 N N . CYS A 1 348 ? 3.426 -22.349 -35.173 1.00 84.75 348 CYS A N 1
ATOM 2810 C CA . CYS A 1 348 ? 4.057 -23.427 -35.932 1.00 84.75 348 CYS A CA 1
ATOM 2811 C C . CYS A 1 348 ? 3.395 -24.762 -35.568 1.00 84.75 348 CYS A C 1
ATOM 2813 O O . CYS A 1 348 ? 3.159 -25.035 -34.392 1.00 84.75 348 CYS A O 1
ATOM 2815 N N . MET A 1 349 ? 3.118 -25.615 -36.553 1.00 81.44 349 MET A N 1
ATOM 2816 C CA . MET A 1 349 ? 2.514 -26.931 -36.313 1.00 81.44 349 MET A CA 1
ATOM 2817 C C . MET A 1 349 ? 3.359 -27.820 -35.396 1.00 81.44 349 MET A C 1
ATOM 2819 O O . MET A 1 349 ? 2.793 -28.564 -34.604 1.00 81.44 349 MET A O 1
ATOM 2823 N N . GLY A 1 350 ? 4.689 -27.724 -35.460 1.00 78.31 350 GLY A N 1
ATOM 2824 C CA . GLY A 1 350 ? 5.585 -28.517 -34.613 1.00 78.31 350 GLY A CA 1
ATOM 2825 C C . GLY A 1 350 ? 5.473 -28.177 -33.125 1.00 78.31 350 GLY A C 1
ATOM 2826 O O . GLY A 1 350 ? 5.689 -29.043 -32.283 1.00 78.31 350 GLY A O 1
ATOM 2827 N N . ASP A 1 351 ? 5.065 -26.945 -32.816 1.00 82.31 351 ASP A N 1
ATOM 2828 C CA . ASP A 1 351 ? 4.921 -26.433 -31.450 1.00 82.31 351 ASP A CA 1
ATOM 2829 C C . ASP A 1 351 ? 3.464 -26.485 -30.959 1.00 82.31 351 ASP A C 1
ATOM 2831 O O . ASP A 1 351 ? 3.152 -26.057 -29.844 1.00 82.31 351 ASP A O 1
ATOM 2835 N N . TYR A 1 352 ? 2.543 -26.975 -31.795 1.00 81.31 352 TYR A N 1
ATOM 2836 C CA . TYR A 1 352 ? 1.124 -27.013 -31.475 1.00 81.31 352 TYR A CA 1
ATOM 2837 C C . TYR A 1 352 ? 0.756 -28.277 -30.692 1.00 81.31 352 TYR A C 1
ATOM 2839 O O . TYR A 1 352 ? 0.992 -29.404 -31.129 1.00 81.31 352 TYR A O 1
ATOM 2847 N N . ASN A 1 353 ? 0.117 -28.097 -29.535 1.00 79.00 353 ASN A N 1
ATOM 2848 C CA . ASN A 1 353 ? -0.369 -29.210 -28.733 1.00 79.00 353 ASN A CA 1
ATOM 2849 C C . ASN A 1 353 ? -1.713 -29.714 -29.273 1.00 79.00 353 ASN A C 1
ATOM 2851 O O . ASN A 1 353 ? -2.735 -29.043 -29.163 1.00 79.00 353 ASN A O 1
ATOM 2855 N N . LEU A 1 354 ? -1.725 -30.943 -29.786 1.00 71.12 354 LEU A N 1
ATOM 2856 C CA . LEU A 1 354 ? -2.916 -31.585 -30.350 1.00 71.12 354 LEU A CA 1
ATOM 2857 C C . LEU A 1 354 ? -4.100 -31.683 -29.375 1.00 71.12 354 LEU A C 1
ATOM 2859 O O . LEU A 1 354 ? -5.243 -31.735 -29.816 1.00 71.12 354 LEU A O 1
ATOM 2863 N N . ARG A 1 355 ? -3.859 -31.670 -28.058 1.00 74.06 355 ARG A N 1
ATOM 2864 C CA . ARG A 1 355 ? -4.930 -31.688 -27.043 1.00 74.06 355 ARG A CA 1
ATOM 2865 C C . ARG A 1 355 ? -5.734 -30.389 -26.981 1.00 74.06 355 ARG A C 1
ATOM 2867 O O . ARG A 1 355 ? -6.789 -30.361 -26.353 1.00 74.06 355 ARG A O 1
ATOM 2874 N N . ASP A 1 356 ? -5.227 -29.315 -27.576 1.00 72.44 356 ASP A N 1
ATOM 2875 C CA . ASP A 1 356 ? -5.914 -28.027 -27.614 1.00 72.44 356 ASP A CA 1
ATOM 2876 C C . ASP A 1 356 ? -6.836 -27.886 -28.832 1.00 72.44 356 ASP A C 1
ATOM 2878 O O . ASP A 1 356 ? -7.636 -26.955 -28.864 1.00 72.44 356 ASP A O 1
ATOM 2882 N N . LEU A 1 357 ? -6.813 -28.848 -29.766 1.00 70.75 357 LEU A N 1
ATOM 2883 C CA . LEU A 1 357 ? -7.634 -28.837 -30.980 1.00 70.75 357 LEU A CA 1
ATOM 2884 C C . LEU A 1 357 ? -9.141 -28.778 -30.675 1.00 70.75 357 LEU A C 1
ATOM 2886 O O . LEU A 1 357 ? -9.883 -28.063 -31.345 1.00 70.75 357 LEU A O 1
ATOM 2890 N N . ASP A 1 358 ? -9.585 -29.462 -29.617 1.00 66.00 358 ASP A N 1
ATOM 2891 C CA . ASP A 1 358 ? -10.990 -29.474 -29.184 1.00 66.00 358 ASP A CA 1
ATOM 2892 C C . ASP A 1 358 ? -11.466 -28.121 -28.633 1.00 66.00 358 ASP A C 1
ATOM 2894 O O . ASP A 1 358 ? -12.668 -27.872 -28.541 1.00 66.00 358 ASP A O 1
ATOM 2898 N N . LYS A 1 359 ? -10.529 -27.241 -28.260 1.00 71.44 359 LYS A N 1
ATOM 2899 C CA . LYS A 1 359 ? -10.802 -25.914 -27.691 1.00 71.44 359 LYS A CA 1
ATOM 2900 C C . LYS A 1 359 ? -10.799 -24.810 -28.751 1.00 71.44 359 LYS A C 1
ATOM 2902 O O . LYS A 1 359 ? -11.139 -23.670 -28.428 1.00 71.44 359 LYS A O 1
ATOM 2907 N N . GLU A 1 360 ? -10.392 -25.113 -29.982 1.00 73.81 360 GLU A N 1
ATOM 2908 C CA . GLU A 1 360 ? -10.312 -24.133 -31.064 1.00 73.81 360 GLU A CA 1
ATOM 2909 C C . GLU A 1 360 ? -11.695 -23.850 -31.655 1.00 73.81 360 GLU A C 1
ATOM 2911 O O . GLU A 1 360 ? -12.437 -24.760 -32.020 1.00 73.81 360 GLU A O 1
ATOM 2916 N N . THR A 1 361 ? -12.036 -22.565 -31.782 1.00 71.94 361 THR A N 1
ATOM 2917 C CA . THR A 1 361 ? -13.311 -22.134 -32.379 1.00 71.94 361 THR A CA 1
ATOM 2918 C C . THR A 1 361 ? -13.209 -21.980 -33.897 1.00 71.94 361 THR A C 1
ATOM 2920 O O . THR A 1 361 ? -14.122 -22.364 -34.621 1.00 71.94 361 THR A O 1
ATOM 2923 N N . LEU A 1 362 ? -12.084 -21.456 -34.393 1.00 76.94 362 LEU A N 1
ATOM 2924 C CA . LEU A 1 362 ? -11.757 -21.374 -35.815 1.00 76.94 362 LEU A CA 1
ATOM 2925 C C . LEU A 1 362 ? -10.282 -21.730 -35.997 1.00 76.94 362 LEU A C 1
ATOM 2927 O O . LEU A 1 362 ? -9.419 -21.084 -35.410 1.00 76.94 362 LEU A O 1
ATOM 2931 N N . LEU A 1 363 ? -9.991 -22.734 -36.822 1.00 78.31 363 LEU A N 1
ATOM 2932 C CA . LEU A 1 363 ? -8.631 -23.162 -37.137 1.00 78.31 363 LEU A CA 1
ATOM 2933 C C . LEU A 1 363 ? -8.364 -22.968 -38.629 1.00 78.31 363 LEU A C 1
ATOM 2935 O O . LEU A 1 363 ? -9.184 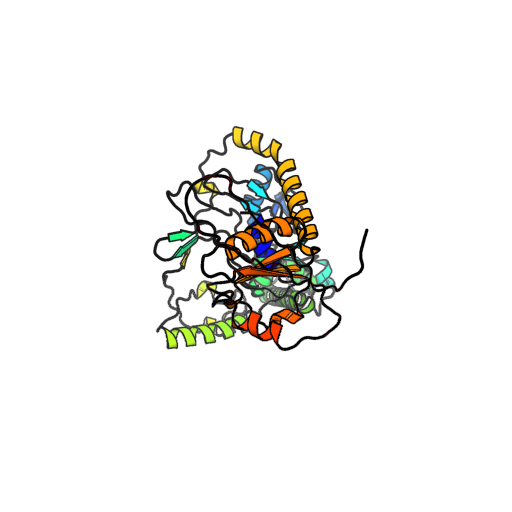-23.352 -39.454 1.00 78.31 363 LEU A O 1
ATOM 2939 N N . LEU A 1 364 ? -7.222 -22.381 -38.970 1.00 78.50 364 LEU A N 1
ATOM 2940 C CA . LEU A 1 364 ? -6.761 -22.147 -40.334 1.00 78.50 364 LEU A CA 1
ATOM 2941 C C . LEU A 1 364 ? -5.392 -22.798 -40.484 1.00 78.50 364 LEU A C 1
ATOM 2943 O O . LEU A 1 364 ? -4.517 -22.603 -39.651 1.00 78.50 364 LEU A O 1
ATOM 2947 N N . VAL A 1 365 ? -5.194 -23.579 -41.538 1.00 79.25 365 VAL A N 1
ATOM 2948 C CA . VAL A 1 365 ? -3.959 -24.338 -41.753 1.00 79.25 365 VAL A CA 1
ATOM 2949 C C . VAL A 1 365 ? -3.282 -23.870 -43.038 1.00 79.25 365 VAL A C 1
ATOM 2951 O O . VAL A 1 365 ? -3.880 -23.919 -44.112 1.00 79.25 365 VAL A O 1
ATOM 2954 N N . VAL A 1 366 ? -2.023 -23.437 -42.922 1.00 79.19 366 VAL A N 1
ATOM 2955 C CA . VAL A 1 366 ? -1.177 -22.945 -44.016 1.00 79.19 366 VAL A CA 1
ATOM 2956 C C . VAL A 1 366 ? 0.060 -23.827 -44.149 1.00 79.19 366 VAL A C 1
ATOM 2958 O O . VAL A 1 366 ? 0.988 -23.748 -43.350 1.00 79.19 366 VAL A O 1
ATOM 2961 N N . THR A 1 367 ? 0.121 -24.670 -45.172 1.00 74.75 367 THR A N 1
ATOM 2962 C CA . THR A 1 367 ? 1.260 -25.578 -45.359 1.00 74.75 367 THR A CA 1
ATOM 2963 C C . THR A 1 367 ? 1.803 -25.515 -46.782 1.00 74.75 367 THR A C 1
ATOM 2965 O O . THR A 1 367 ? 1.109 -25.096 -47.705 1.00 74.75 367 THR A O 1
ATOM 2968 N N . SER A 1 368 ? 3.081 -25.844 -46.954 1.00 68.81 368 SER A N 1
ATOM 2969 C CA . SER A 1 368 ? 3.736 -25.993 -48.264 1.00 68.81 368 SER A CA 1
ATOM 2970 C C . SER A 1 368 ? 4.106 -27.450 -48.467 1.00 68.81 368 SER A C 1
ATOM 2972 O O . SER A 1 368 ? 4.317 -28.158 -47.497 1.00 68.81 368 SER A O 1
ATOM 2974 N N . THR A 1 369 ? 4.217 -27.915 -49.705 1.00 65.94 369 THR A N 1
ATOM 2975 C CA . THR A 1 369 ? 4.823 -29.221 -49.986 1.00 65.94 369 THR A CA 1
ATOM 2976 C C . THR A 1 369 ? 6.325 -29.075 -50.214 1.00 65.94 369 THR A C 1
ATOM 2978 O O . THR A 1 369 ? 6.776 -28.060 -50.753 1.00 65.94 369 THR A O 1
ATOM 2981 N N . PHE A 1 370 ? 7.099 -30.096 -49.859 1.00 52.12 370 PHE A N 1
ATOM 2982 C CA . PHE A 1 370 ? 8.534 -30.175 -50.124 1.00 52.12 370 PHE A CA 1
ATOM 2983 C C . PHE A 1 370 ? 8.852 -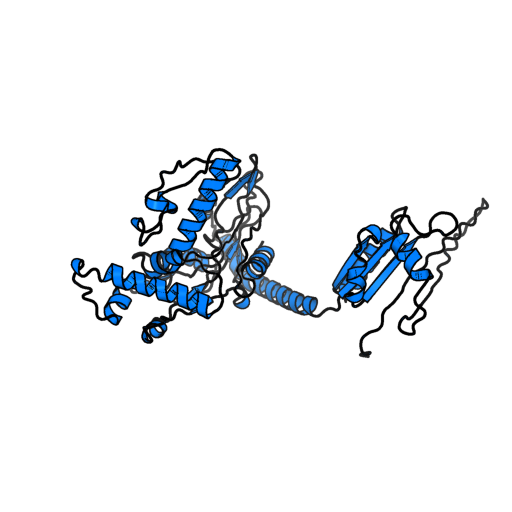31.365 -51.043 1.00 52.12 370 PHE A C 1
ATOM 2985 O O . PHE A 1 370 ? 8.247 -32.429 -50.930 1.00 52.12 370 PHE A O 1
ATOM 2992 N N . GLY A 1 371 ? 9.787 -31.191 -51.982 1.00 61.22 371 GLY A N 1
ATOM 2993 C CA . GLY A 1 371 ? 10.173 -32.243 -52.932 1.00 61.22 371 GLY A CA 1
ATOM 2994 C C . GLY A 1 371 ? 9.020 -32.701 -53.838 1.00 61.22 371 GLY A C 1
ATOM 2995 O O . GLY A 1 371 ? 8.398 -31.880 -54.507 1.00 61.22 371 GLY A O 1
ATOM 2996 N N . ASN A 1 372 ? 8.728 -34.006 -53.840 1.00 57.34 372 ASN A N 1
ATOM 2997 C CA . ASN A 1 372 ? 7.712 -34.654 -54.688 1.00 57.34 372 ASN A CA 1
ATOM 2998 C C . ASN A 1 372 ?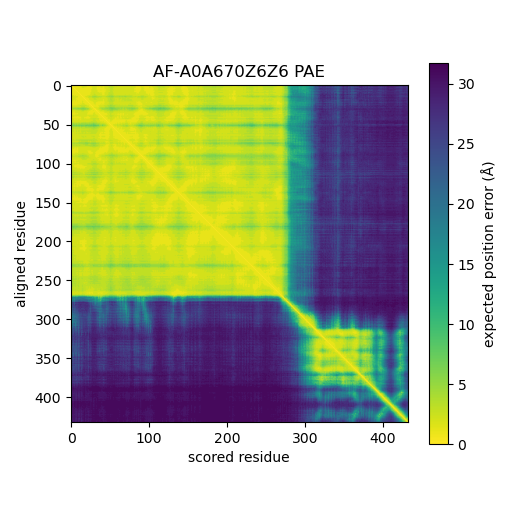 6.267 -34.538 -54.153 1.00 57.34 372 ASN A C 1
ATOM 3000 O O . ASN A 1 372 ? 5.400 -35.298 -54.577 1.00 57.34 372 ASN A O 1
ATOM 3004 N N . GLY A 1 373 ? 5.997 -33.609 -53.230 1.00 59.09 373 GLY A N 1
ATOM 3005 C CA . GLY A 1 373 ? 4.669 -33.432 -52.627 1.00 59.09 373 GLY A CA 1
ATOM 3006 C C . GLY A 1 373 ? 4.579 -33.794 -51.143 1.00 59.09 373 GLY A C 1
ATOM 3007 O O . GLY A 1 373 ? 3.479 -33.811 -50.598 1.00 59.09 373 GLY A O 1
ATOM 3008 N N . ASP A 1 374 ? 5.706 -34.056 -50.478 1.00 57.00 374 ASP A N 1
ATOM 3009 C CA . ASP A 1 374 ? 5.722 -34.457 -49.072 1.00 57.00 374 ASP A CA 1
ATOM 3010 C C . ASP A 1 374 ? 5.426 -33.286 -48.127 1.00 57.00 374 ASP A C 1
ATOM 3012 O O . ASP A 1 374 ? 5.730 -32.121 -48.410 1.00 57.00 374 ASP A O 1
ATOM 3016 N N . ALA A 1 375 ? 4.855 -33.607 -46.964 1.00 64.00 375 ALA A N 1
ATOM 3017 C CA . ALA A 1 375 ? 4.624 -32.635 -45.903 1.00 64.00 375 ALA A CA 1
ATOM 3018 C C . ALA A 1 375 ? 5.955 -32.127 -45.301 1.00 64.00 375 ALA A C 1
ATOM 3020 O O . ALA A 1 375 ? 6.885 -32.924 -45.108 1.00 64.00 375 ALA A O 1
ATOM 3021 N N . PRO A 1 376 ? 6.037 -30.838 -44.917 1.00 71.56 376 PRO A N 1
ATOM 3022 C CA . PRO A 1 376 ? 7.182 -30.278 -44.211 1.00 71.56 376 PRO A CA 1
ATOM 3023 C C . PRO A 1 376 ? 7.445 -31.030 -42.908 1.00 71.56 376 PRO A C 1
ATOM 3025 O O . PRO A 1 376 ? 6.510 -31.454 -42.227 1.00 71.56 376 PRO A O 1
ATOM 3028 N N . SER A 1 377 ? 8.709 -31.159 -42.528 1.00 72.75 377 SER A N 1
ATOM 3029 C CA . SER A 1 377 ? 9.202 -31.791 -41.302 1.00 72.75 377 SER A CA 1
ATOM 3030 C C . SER A 1 377 ? 8.475 -31.303 -40.047 1.00 72.75 377 SER A C 1
ATOM 3032 O O . SER A 1 377 ? 8.063 -32.129 -39.234 1.00 72.75 377 SER A O 1
ATOM 3034 N N . ASN A 1 378 ? 8.211 -29.998 -39.941 1.00 72.94 378 ASN A N 1
ATOM 3035 C CA . ASN A 1 378 ? 7.453 -29.381 -38.844 1.00 72.94 378 ASN A CA 1
ATOM 3036 C C . ASN A 1 378 ? 5.929 -29.612 -38.896 1.00 72.94 378 ASN A C 1
ATOM 3038 O O . ASN A 1 378 ? 5.232 -29.231 -37.962 1.00 72.94 378 ASN A O 1
ATOM 3042 N N . GLY A 1 379 ? 5.401 -30.240 -39.947 1.00 61.12 379 GLY A N 1
ATOM 3043 C CA . GLY A 1 379 ? 3.982 -30.577 -40.102 1.00 61.12 379 GLY A CA 1
ATOM 3044 C C . GLY A 1 379 ? 3.686 -32.076 -40.203 1.00 61.12 379 GLY A C 1
ATOM 3045 O O . GLY A 1 379 ? 2.514 -32.452 -40.181 1.00 61.12 379 GLY A O 1
ATOM 3046 N N . LYS A 1 380 ? 4.706 -32.947 -40.294 1.00 61.62 380 LYS A N 1
ATOM 3047 C CA . LYS A 1 380 ? 4.537 -34.386 -40.589 1.00 61.62 380 LYS A CA 1
ATOM 3048 C C . LYS A 1 380 ? 3.572 -35.093 -39.640 1.00 61.62 380 LYS A C 1
ATOM 3050 O O . LYS A 1 380 ? 2.695 -35.805 -40.109 1.00 61.62 380 LYS A O 1
ATOM 3055 N N . VAL A 1 381 ? 3.701 -34.882 -38.330 1.00 59.34 381 VAL A N 1
ATOM 3056 C CA . VAL A 1 381 ? 2.886 -35.582 -37.319 1.00 59.34 381 VAL A CA 1
ATOM 3057 C C . VAL A 1 381 ? 1.408 -35.192 -37.421 1.00 59.34 381 VAL A C 1
ATOM 3059 O O . VAL A 1 381 ? 0.540 -36.060 -37.410 1.00 59.34 381 VAL A O 1
ATOM 3062 N N . ILE A 1 382 ? 1.122 -33.897 -37.579 1.00 60.72 382 ILE A N 1
ATOM 3063 C CA . ILE A 1 382 ? -0.248 -33.367 -37.618 1.00 60.72 382 ILE A CA 1
ATOM 3064 C C . ILE A 1 382 ? -0.929 -33.694 -38.956 1.00 60.72 382 ILE A C 1
ATOM 3066 O O . ILE A 1 382 ? -2.094 -34.086 -38.972 1.00 60.72 382 ILE A O 1
ATOM 3070 N N . LEU A 1 383 ? -0.199 -33.599 -40.073 1.00 57.84 383 LEU A N 1
ATOM 3071 C CA . LEU A 1 383 ? -0.728 -33.889 -41.410 1.00 57.84 383 LEU A CA 1
ATOM 3072 C C . LEU A 1 383 ? -0.936 -35.397 -41.645 1.00 57.84 383 LEU A C 1
ATOM 3074 O O . LEU A 1 383 ? -1.974 -35.772 -42.181 1.00 57.84 383 LEU A O 1
ATOM 3078 N N . LEU A 1 384 ? -0.027 -36.276 -41.195 1.00 49.84 384 LEU A N 1
ATOM 3079 C CA . LEU A 1 384 ? -0.174 -37.739 -41.342 1.00 49.84 384 LEU A CA 1
ATOM 3080 C C . LEU A 1 384 ? -1.340 -38.312 -40.524 1.00 49.84 384 LEU A C 1
ATOM 3082 O O . LEU A 1 384 ? -1.991 -39.255 -40.971 1.00 49.84 384 LEU A O 1
ATOM 3086 N N . MET A 1 385 ? -1.630 -37.744 -39.349 1.00 49.81 385 MET A N 1
ATOM 3087 C CA . MET A 1 385 ? -2.779 -38.157 -38.533 1.00 49.81 385 MET A CA 1
ATOM 3088 C C . MET A 1 385 ? -4.123 -37.745 -39.154 1.00 49.81 385 MET A C 1
ATOM 3090 O O . MET A 1 385 ? -5.115 -38.443 -38.962 1.00 49.81 385 MET A O 1
ATOM 3094 N N . HIS A 1 386 ? -4.163 -36.659 -39.933 1.00 53.56 386 HIS A N 1
ATOM 3095 C CA . HIS A 1 386 ? -5.392 -36.151 -40.554 1.00 53.56 386 HIS A CA 1
ATOM 3096 C C . HIS A 1 386 ? -5.852 -36.966 -41.777 1.00 53.56 386 HIS A C 1
ATOM 3098 O O . HIS A 1 386 ? -7.050 -37.055 -42.030 1.00 53.56 386 HIS A O 1
ATOM 3104 N N . PHE A 1 387 ? -4.932 -37.592 -42.523 1.00 42.91 387 PHE A N 1
ATOM 3105 C CA . PHE A 1 387 ? -5.284 -38.347 -43.738 1.00 42.91 387 PHE A CA 1
ATOM 3106 C C . PHE A 1 387 ? -5.847 -39.755 -43.478 1.00 42.91 387 PHE A C 1
ATOM 3108 O O . PHE A 1 387 ? -6.505 -40.301 -44.357 1.00 42.91 387 PHE A O 1
ATOM 3115 N N . ASN A 1 388 ? -5.635 -40.336 -42.290 1.00 32.84 388 ASN A N 1
ATOM 3116 C CA . ASN A 1 388 ? -5.984 -41.739 -42.015 1.00 32.84 388 ASN A CA 1
ATOM 3117 C C . ASN A 1 388 ? -7.187 -41.958 -41.087 1.00 32.84 388 ASN A C 1
ATOM 3119 O O . ASN A 1 388 ? -7.502 -43.107 -40.777 1.00 32.84 388 ASN A O 1
ATOM 3123 N N . GLY A 1 389 ? -7.902 -40.918 -40.658 1.00 35.22 389 GLY A N 1
ATOM 3124 C CA . GLY A 1 389 ? -9.091 -41.167 -39.851 1.00 35.22 389 GLY A CA 1
ATOM 3125 C C . GLY A 1 389 ? -9.848 -39.934 -39.418 1.00 35.22 389 GLY A C 1
ATOM 3126 O O . GLY A 1 389 ? -9.667 -39.518 -38.292 1.00 35.22 389 GLY A O 1
ATOM 3127 N N . PHE A 1 390 ? -10.729 -39.419 -40.276 1.00 37.03 390 PHE A N 1
ATOM 3128 C CA . PHE A 1 390 ? -11.983 -38.759 -39.890 1.00 37.03 390 PHE A CA 1
ATOM 3129 C C . PHE A 1 390 ? -12.902 -38.706 -41.122 1.00 37.03 390 PHE A C 1
ATOM 3131 O O . PHE A 1 390 ? -12.929 -37.729 -41.863 1.00 37.03 390 PHE A O 1
ATOM 3138 N N . SER A 1 391 ? -13.661 -39.777 -41.364 1.00 33.94 391 SER A N 1
ATOM 3139 C CA . SER A 1 391 ? -14.877 -39.703 -42.181 1.00 33.94 391 SER A CA 1
ATOM 3140 C C . SER A 1 391 ? -16.022 -39.272 -41.260 1.00 33.94 391 SER A C 1
ATOM 3142 O O . SER A 1 391 ? -16.608 -40.102 -40.567 1.00 33.94 391 SER A O 1
ATOM 3144 N N . GLY A 1 392 ? -16.293 -37.973 -41.175 1.00 32.69 392 GLY A N 1
ATOM 3145 C CA . GLY A 1 392 ? -17.398 -37.451 -40.373 1.00 32.69 392 GLY A CA 1
ATOM 3146 C C . GLY A 1 392 ? -17.851 -36.086 -40.875 1.00 32.69 392 GLY A C 1
ATOM 3147 O O . GLY A 1 392 ? -17.022 -35.206 -41.093 1.00 32.69 392 GLY A O 1
ATOM 3148 N N . ASP A 1 393 ? -19.164 -35.933 -41.043 1.00 34.38 393 ASP A N 1
ATOM 3149 C CA . ASP A 1 393 ? -19.908 -34.847 -41.709 1.00 34.38 393 ASP A CA 1
ATOM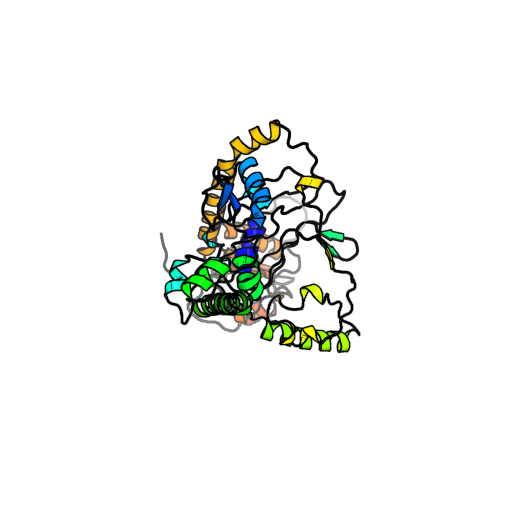 3150 C C . ASP A 1 393 ? -19.784 -33.427 -41.088 1.00 34.38 393 ASP A C 1
ATOM 3152 O O . ASP A 1 393 ? -20.693 -32.607 -41.209 1.00 34.38 393 ASP A O 1
ATOM 3156 N N . GLN A 1 394 ? -18.681 -33.092 -40.411 1.00 36.47 394 GLN A N 1
ATOM 3157 C CA . GLN A 1 394 ? -18.500 -31.824 -39.679 1.00 36.47 394 GLN A CA 1
ATOM 3158 C C . GLN A 1 394 ? -17.509 -30.837 -40.319 1.00 36.47 394 GLN A C 1
ATOM 3160 O O . GLN A 1 394 ? -17.263 -29.762 -39.766 1.00 36.47 394 GLN A O 1
ATOM 3165 N N . TRP A 1 395 ? -16.963 -31.160 -41.494 1.00 41.19 395 TRP A N 1
ATOM 3166 C CA . TRP A 1 395 ? -15.868 -30.403 -42.104 1.00 41.19 395 TRP A CA 1
ATOM 3167 C C . TRP A 1 395 ? -16.196 -29.998 -43.540 1.00 41.19 395 TRP A C 1
ATOM 3169 O O . TRP A 1 395 ? -16.479 -30.843 -44.387 1.00 41.19 395 TRP A O 1
ATOM 3179 N N . LEU A 1 396 ? -16.137 -28.695 -43.830 1.00 35.78 396 LEU A N 1
ATOM 3180 C CA . LEU A 1 396 ? -16.234 -28.183 -45.196 1.00 35.78 396 LEU A CA 1
ATOM 3181 C C . LEU A 1 396 ? -14.816 -28.051 -45.772 1.00 35.78 396 LEU A C 1
ATOM 3183 O O . LEU A 1 396 ? -13.987 -27.318 -45.229 1.00 35.78 396 LEU A O 1
ATOM 3187 N N . ILE A 1 397 ? -14.547 -28.759 -46.869 1.00 39.31 397 ILE A N 1
ATOM 3188 C CA . ILE A 1 397 ? -13.274 -28.712 -47.598 1.00 39.31 397 ILE A CA 1
ATOM 3189 C C . ILE A 1 397 ? -13.470 -27.805 -48.816 1.00 39.31 397 ILE A C 1
ATOM 3191 O O . ILE A 1 397 ? -14.273 -28.122 -49.692 1.00 39.31 397 ILE A O 1
ATOM 3195 N N . ILE A 1 398 ? -12.748 -26.684 -48.892 1.00 35.22 398 ILE A N 1
ATOM 3196 C CA . ILE A 1 398 ? -12.729 -25.816 -50.080 1.00 35.22 398 ILE A CA 1
ATOM 3197 C C . ILE A 1 398 ? -11.289 -25.742 -50.591 1.00 35.22 398 ILE A C 1
ATOM 3199 O O . ILE A 1 398 ? -10.402 -25.307 -49.869 1.00 35.22 398 ILE A O 1
ATOM 3203 N N . SER A 1 399 ? -11.072 -26.148 -51.845 1.00 35.94 399 SER A N 1
ATOM 3204 C CA . SER A 1 399 ? -9.772 -26.120 -52.528 1.00 35.94 399 SER A CA 1
ATOM 3205 C C . SER A 1 399 ? -9.772 -25.071 -53.644 1.00 35.94 399 SER A C 1
ATOM 3207 O O . SER A 1 399 ? -10.723 -25.014 -54.421 1.00 35.94 399 SER A O 1
ATOM 3209 N N . TRP A 1 400 ? -8.705 -24.270 -53.751 1.00 30.39 400 TRP A N 1
ATOM 3210 C CA . TRP A 1 400 ? -8.453 -23.381 -54.893 1.00 30.39 400 TRP A CA 1
ATOM 3211 C C . TRP A 1 400 ? -6.990 -23.479 -55.344 1.00 30.39 400 TRP A C 1
ATOM 3213 O O . TRP A 1 400 ? -6.073 -23.331 -54.537 1.00 30.39 400 TRP A O 1
ATOM 3223 N N . GLN A 1 401 ? -6.776 -23.696 -56.646 1.00 29.62 401 GLN A N 1
ATOM 322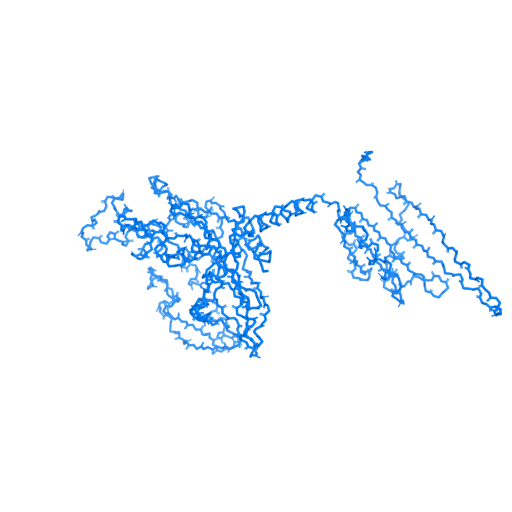4 C CA . GLN A 1 401 ? -5.465 -23.672 -57.305 1.00 29.62 401 GLN A CA 1
ATOM 3225 C C . GLN A 1 401 ? -5.148 -22.262 -57.825 1.00 29.62 401 GLN A C 1
ATOM 3227 O O . GLN A 1 401 ? -5.991 -21.632 -58.457 1.00 29.62 401 GLN A O 1
ATOM 3232 N N . TRP A 1 402 ? -3.910 -21.797 -57.631 1.00 26.50 402 TRP A N 1
ATOM 3233 C CA . TRP A 1 402 ? -3.351 -20.659 -58.368 1.00 26.50 402 TRP A CA 1
ATOM 3234 C C . TRP A 1 402 ? -2.257 -21.149 -59.321 1.00 26.50 402 TRP A C 1
ATOM 3236 O O . TRP A 1 402 ? -1.312 -21.811 -58.895 1.00 26.50 402 TRP A O 1
ATOM 3246 N N . THR A 1 403 ? -2.352 -20.785 -60.601 1.00 25.77 403 THR A N 1
ATOM 3247 C CA . THR A 1 403 ? -1.275 -20.938 -61.591 1.00 25.77 403 THR A CA 1
ATOM 3248 C C . THR A 1 403 ? -0.779 -19.543 -61.965 1.00 25.77 403 THR A C 1
ATOM 3250 O O . THR A 1 403 ? -1.536 -18.745 -62.508 1.00 25.77 403 THR A O 1
ATOM 3253 N N . ILE A 1 404 ? 0.482 -19.221 -61.665 1.00 26.94 404 ILE A N 1
ATOM 3254 C CA . ILE A 1 404 ? 1.129 -17.998 -62.163 1.00 26.94 404 ILE A CA 1
ATOM 3255 C C . ILE A 1 404 ? 1.805 -18.353 -63.491 1.00 26.94 404 ILE A C 1
ATOM 3257 O O . ILE A 1 404 ? 2.776 -19.107 -63.496 1.00 26.94 404 ILE A O 1
ATOM 3261 N N . SER A 1 405 ? 1.295 -17.824 -64.607 1.00 24.39 405 SER A N 1
ATOM 3262 C CA . SER A 1 405 ? 2.005 -17.832 -65.893 1.00 24.39 405 SER A CA 1
ATOM 3263 C C . SER A 1 405 ? 3.022 -16.689 -65.923 1.00 24.39 405 SER A C 1
ATOM 3265 O O . SER A 1 405 ? 2.712 -15.575 -65.494 1.00 24.39 405 SER A O 1
ATOM 3267 N N . ARG A 1 406 ? 4.234 -16.953 -66.421 1.00 27.62 406 ARG A N 1
ATOM 3268 C CA . ARG A 1 406 ? 5.277 -15.945 -66.643 1.00 27.62 406 ARG A CA 1
ATOM 3269 C C . ARG A 1 406 ? 5.597 -15.910 -68.139 1.00 27.62 406 ARG A C 1
ATOM 3271 O O . ARG A 1 406 ? 6.210 -16.840 -68.652 1.00 27.62 406 ARG A O 1
ATOM 3278 N N . ASP A 1 407 ? 5.203 -14.839 -68.820 1.00 32.69 407 ASP A N 1
ATOM 3279 C CA . ASP A 1 407 ? 5.612 -14.565 -70.200 1.00 32.69 407 ASP A CA 1
ATOM 3280 C C . ASP A 1 407 ? 7.075 -14.090 -70.232 1.00 32.69 407 ASP A C 1
ATOM 3282 O O . ASP A 1 407 ? 7.379 -12.982 -69.786 1.00 32.69 407 ASP A O 1
ATOM 3286 N N . ASN A 1 408 ? 7.995 -14.942 -70.703 1.00 29.89 408 ASN A N 1
ATOM 3287 C CA . ASN A 1 408 ? 8.894 -14.673 -71.841 1.00 29.89 408 ASN A CA 1
ATOM 3288 C C . ASN A 1 408 ? 10.084 -15.651 -71.917 1.00 29.89 408 ASN A C 1
ATOM 3290 O O . ASN A 1 408 ? 10.897 -15.740 -71.003 1.00 29.89 408 ASN A O 1
ATOM 3294 N N . LEU A 1 409 ? 10.162 -16.300 -73.085 1.00 41.66 409 LEU A N 1
ATOM 3295 C CA . LEU A 1 409 ? 11.327 -16.628 -73.920 1.00 41.66 409 LEU A CA 1
ATOM 3296 C C . LEU A 1 409 ? 12.629 -17.112 -73.242 1.00 41.66 409 LEU A C 1
ATOM 3298 O O . LEU A 1 409 ? 13.392 -16.327 -72.688 1.00 41.66 409 LEU A O 1
ATOM 3302 N N . LEU A 1 410 ? 12.926 -18.389 -73.534 1.00 32.47 410 LEU A N 1
ATOM 3303 C CA . LEU A 1 410 ? 14.159 -19.176 -73.348 1.00 32.47 410 LEU A CA 1
ATOM 3304 C C . LEU A 1 410 ? 14.265 -19.973 -72.033 1.00 32.47 410 LEU A C 1
ATOM 3306 O O . LEU A 1 410 ? 14.685 -19.460 -71.002 1.00 32.47 410 LEU A O 1
ATOM 3310 N N . GLY A 1 411 ? 14.003 -21.283 -72.143 1.00 29.73 411 GLY A N 1
ATOM 3311 C CA . GLY A 1 411 ? 14.528 -22.312 -71.238 1.00 29.73 411 GLY A CA 1
ATOM 3312 C C . GLY A 1 411 ? 13.465 -23.114 -70.487 1.00 29.73 411 GLY A C 1
ATOM 3313 O O . GLY A 1 411 ? 12.878 -22.628 -69.527 1.00 29.73 411 GLY A O 1
ATOM 3314 N N . ASP A 1 412 ? 13.266 -24.363 -70.912 1.00 38.06 412 ASP A N 1
ATOM 3315 C CA . ASP A 1 412 ? 12.394 -25.374 -70.307 1.00 38.06 412 ASP A CA 1
ATOM 3316 C C . ASP A 1 412 ? 12.690 -25.627 -68.820 1.00 38.06 412 ASP A C 1
ATOM 3318 O O . ASP A 1 412 ? 13.648 -26.328 -68.508 1.00 38.06 412 ASP A O 1
ATOM 3322 N N . GLN A 1 413 ? 11.826 -25.152 -67.913 1.00 27.95 413 GLN A N 1
ATOM 3323 C CA . GLN A 1 413 ? 11.518 -25.813 -66.633 1.00 27.95 413 GLN A CA 1
ATOM 3324 C C . GLN A 1 413 ? 10.112 -25.419 -66.145 1.00 27.95 413 GLN A C 1
ATOM 3326 O O . GLN A 1 413 ? 9.885 -24.310 -65.663 1.00 27.95 413 GLN A O 1
ATOM 3331 N N . TRP A 1 414 ? 9.165 -26.358 -66.211 1.00 28.03 414 TRP A N 1
ATOM 3332 C CA . TRP A 1 414 ? 7.882 -26.252 -65.514 1.00 28.03 414 TRP A CA 1
ATOM 3333 C C . TRP A 1 414 ? 8.092 -26.604 -64.038 1.00 28.03 414 TRP A C 1
ATOM 3335 O O . TRP A 1 414 ? 8.400 -27.747 -63.712 1.00 28.03 414 TRP A O 1
ATOM 3345 N N . THR A 1 415 ? 7.914 -25.647 -63.127 1.00 28.39 415 THR A N 1
ATOM 3346 C CA . THR A 1 415 ? 7.795 -25.931 -61.687 1.00 28.39 415 THR A CA 1
ATOM 3347 C C . THR A 1 415 ? 6.344 -25.736 -61.261 1.00 28.39 415 THR A C 1
ATOM 3349 O O . THR A 1 415 ? 5.890 -24.621 -61.017 1.00 28.39 415 THR A O 1
ATOM 3352 N N . SER A 1 416 ? 5.585 -26.833 -61.185 1.00 27.61 416 SER A N 1
ATOM 3353 C CA . SER A 1 416 ? 4.260 -26.829 -60.564 1.00 27.61 416 SER A CA 1
ATOM 3354 C C . SER A 1 416 ? 4.416 -26.734 -59.042 1.00 27.61 416 SER A C 1
ATOM 3356 O O . SER A 1 416 ? 4.812 -27.701 -58.391 1.00 27.61 416 SER A O 1
ATOM 3358 N N . LEU A 1 417 ? 4.117 -25.574 -58.462 1.00 29.30 417 LEU A N 1
ATOM 3359 C CA . LEU A 1 417 ? 3.959 -25.410 -57.016 1.00 29.30 417 LEU A CA 1
ATOM 3360 C C . LEU A 1 417 ? 2.502 -25.712 -56.653 1.00 29.30 417 LEU A C 1
ATOM 3362 O O . LEU A 1 417 ? 1.617 -24.894 -56.889 1.00 29.30 417 LEU A O 1
ATOM 3366 N N . TYR A 1 418 ? 2.250 -26.890 -56.086 1.00 30.06 418 TYR A N 1
ATOM 3367 C CA . TYR A 1 418 ? 0.954 -27.220 -55.497 1.00 30.06 418 TYR A CA 1
ATOM 3368 C C . TYR A 1 418 ? 0.878 -26.578 -54.102 1.00 30.06 418 TYR A C 1
ATOM 3370 O O . TYR A 1 418 ? 1.605 -26.983 -53.198 1.00 30.06 418 TYR A O 1
ATOM 3378 N N . SER A 1 419 ? 0.027 -25.563 -53.905 1.00 31.44 419 SER A N 1
ATOM 3379 C CA . SER A 1 419 ? -0.335 -25.094 -52.559 1.00 31.44 419 SER A CA 1
ATOM 3380 C C . SER A 1 419 ? -1.737 -25.573 -52.205 1.00 31.44 419 SER A C 1
ATOM 3382 O O . SER A 1 419 ? -2.685 -25.267 -52.925 1.00 31.44 419 SER A O 1
ATOM 3384 N N . TRP A 1 420 ? -1.874 -26.265 -51.079 1.00 32.09 420 TRP A N 1
ATOM 3385 C CA . TRP A 1 420 ? -3.165 -26.600 -50.485 1.00 32.09 420 TRP A CA 1
ATOM 3386 C C . TRP A 1 420 ? -3.472 -25.586 -49.377 1.00 32.09 420 TRP A C 1
ATOM 3388 O O . TRP A 1 420 ? -2.609 -25.327 -48.537 1.00 32.09 420 TRP A O 1
ATOM 3398 N N . LEU A 1 421 ? -4.680 -25.014 -49.356 1.00 33.91 421 LEU A N 1
ATOM 3399 C CA . LEU A 1 421 ? -5.144 -24.177 -48.247 1.00 33.91 421 LEU A CA 1
ATOM 3400 C C . LEU A 1 421 ? -6.592 -24.513 -47.851 1.00 33.91 421 LEU A C 1
ATOM 3402 O O . LEU A 1 421 ? -7.461 -24.593 -48.711 1.00 33.91 421 LEU A O 1
ATOM 3406 N N . VAL A 1 422 ? -6.788 -24.548 -46.526 1.00 43.28 422 VAL A N 1
ATOM 3407 C CA . VAL A 1 422 ? -8.014 -24.438 -45.706 1.00 43.28 422 VAL A CA 1
ATOM 3408 C C . VAL A 1 422 ? -8.803 -25.720 -45.383 1.00 43.28 422 VAL A C 1
ATOM 3410 O O . VAL A 1 422 ? -9.514 -26.284 -46.208 1.00 43.28 422 VAL A O 1
ATOM 3413 N N . THR A 1 423 ? -8.802 -26.062 -44.091 1.00 41.84 423 THR A N 1
ATOM 3414 C CA . THR A 1 423 ? -9.868 -26.789 -43.379 1.00 41.84 423 THR A CA 1
ATOM 3415 C C . THR A 1 423 ? -10.623 -25.799 -42.480 1.00 41.84 423 THR A C 1
ATOM 3417 O O . THR A 1 423 ? -9.985 -25.007 -41.794 1.00 41.84 423 THR A O 1
ATOM 3420 N N . MET A 1 424 ? -11.964 -25.811 -42.481 1.00 37.62 424 MET A N 1
ATOM 3421 C CA . MET A 1 424 ? -12.816 -25.009 -41.579 1.00 37.62 424 MET A CA 1
ATOM 3422 C C . MET A 1 424 ? -13.719 -25.917 -40.733 1.00 37.62 424 MET A C 1
ATOM 3424 O O . MET A 1 424 ? -14.344 -26.832 -41.271 1.00 37.62 424 MET A O 1
ATOM 3428 N N . ARG A 1 425 ? -13.847 -25.613 -39.432 1.00 37.62 425 ARG A N 1
ATOM 3429 C CA . ARG A 1 425 ? -14.879 -26.167 -38.536 1.00 37.62 425 ARG A CA 1
ATOM 3430 C C . ARG A 1 425 ? -16.063 -25.199 -38.467 1.00 37.62 425 ARG A C 1
ATOM 3432 O O . ARG A 1 425 ? -15.852 -23.999 -38.295 1.00 37.62 425 ARG A O 1
ATOM 3439 N N . ARG A 1 426 ? -17.296 -25.699 -38.591 1.00 34.97 426 ARG A N 1
ATOM 3440 C CA . ARG A 1 426 ? -18.529 -24.903 -38.470 1.00 34.97 426 ARG A CA 1
ATOM 3441 C C . ARG A 1 426 ? -19.241 -25.253 -37.166 1.00 34.97 426 ARG A C 1
ATOM 3443 O O . ARG A 1 426 ? -19.875 -26.292 -37.111 1.00 34.97 426 ARG A O 1
ATOM 3450 N N . ASP A 1 427 ? -19.204 -24.359 -36.181 1.00 33.00 427 ASP A N 1
ATOM 3451 C CA . ASP A 1 427 ? -20.115 -24.386 -35.028 1.00 33.00 427 ASP A CA 1
ATOM 3452 C C . ASP A 1 427 ? -20.603 -22.943 -34.743 1.00 33.00 427 ASP A C 1
ATOM 3454 O O . ASP A 1 427 ? -19.899 -22.149 -34.125 1.00 33.00 427 ASP A O 1
ATOM 3458 N N . GLY A 1 428 ? -21.793 -22.572 -35.252 1.00 35.56 428 GLY A N 1
ATOM 3459 C CA . GLY A 1 428 ? -22.478 -21.290 -34.966 1.00 35.56 428 GLY A CA 1
ATOM 3460 C C . GLY A 1 428 ? -23.404 -20.773 -36.095 1.00 35.56 428 GLY A C 1
ATOM 3461 O O . GLY A 1 428 ? -23.094 -20.990 -37.270 1.00 35.56 428 GLY A O 1
ATOM 3462 N N . PRO A 1 429 ? -24.553 -20.123 -35.788 1.00 25.64 429 PRO A N 1
ATOM 3463 C CA . PRO A 1 429 ? -25.551 -19.735 -36.789 1.00 25.64 429 PRO A CA 1
ATOM 3464 C C . PRO A 1 429 ? -25.082 -18.548 -37.642 1.00 25.64 429 PRO A C 1
ATOM 3466 O O . PRO A 1 429 ? -24.411 -17.639 -37.159 1.00 25.64 429 PRO A O 1
ATOM 3469 N N . ALA A 1 430 ? -25.463 -18.561 -38.921 1.00 27.02 430 ALA A N 1
ATOM 3470 C CA . ALA A 1 430 ? -25.201 -17.474 -39.856 1.00 27.02 430 ALA A CA 1
ATOM 3471 C C . ALA A 1 430 ? -25.994 -16.222 -39.450 1.00 27.02 430 ALA A C 1
ATOM 3473 O O . ALA A 1 430 ? -27.219 -16.273 -39.343 1.00 27.02 430 ALA A O 1
ATOM 3474 N N . VAL A 1 431 ? -25.295 -15.107 -39.253 1.00 26.73 431 VAL A N 1
ATOM 3475 C CA . VAL A 1 431 ? -25.894 -13.771 -39.208 1.00 26.73 431 VAL A CA 1
ATOM 3476 C C . VAL A 1 431 ? -25.584 -13.124 -40.557 1.00 26.73 431 VAL A C 1
ATOM 3478 O O . VAL A 1 431 ? -24.415 -13.052 -40.936 1.00 26.73 431 VAL A O 1
ATOM 3481 N N . CYS A 1 432 ? -26.638 -12.778 -41.304 1.00 29.34 432 CYS A N 1
ATOM 3482 C CA . CYS A 1 432 ? -26.566 -12.038 -42.566 1.00 29.34 432 CYS A CA 1
ATOM 3483 C C . CYS A 1 432 ? -26.093 -10.599 -42.367 1.00 29.34 432 CYS A C 1
ATOM 3485 O O . CYS A 1 432 ? -26.427 -10.015 -41.309 1.00 29.34 432 CYS A O 1
#

Nearest PDB structures (foldseek):
  3ej8-assembly2_D  TM=9.959E-01  e=8.782E-49  Homo sapiens
  1m8d-assembly1_A-2  TM=9.958E-01  e=1.662E-48  Mus musculus
  3e68-assembly1_A  TM=9.990E-01  e=2.354E-48  Mus musculus
  5vv0-assembly1_A  TM=9.972E-01  e=6.541E-46  Homo sapiens
  5vv0-assembly1_B  TM=9.958E-01  e=6.173E-46  Homo sapiens

Radius of gyration: 30.1 Å; Cα contacts (8 Å, |Δi|>4): 705; chains: 1; bounding box: 51×71×106 Å